Protein AF-0000000084494622 (afdb_homodimer)

Solvent-accessible surface area (backbone atoms only — not comparable to full-atom values): 22104 Å² total; per-residue (Å²): 123,54,78,66,50,51,47,54,51,52,52,50,50,52,50,49,53,47,50,50,48,45,51,48,22,50,49,40,39,49,48,22,52,51,16,48,77,67,48,33,56,66,56,21,50,49,45,50,63,49,47,59,53,53,52,50,50,46,49,49,49,51,50,51,50,52,49,48,45,58,73,60,56,46,55,69,73,57,42,50,52,51,51,47,49,49,52,38,44,51,34,38,47,51,34,30,50,33,17,35,52,34,15,53,36,37,53,71,50,39,85,58,77,70,94,59,84,61,59,55,59,52,50,40,50,52,50,37,50,52,33,41,53,39,30,54,49,16,56,77,66,68,37,60,68,48,25,53,52,33,55,57,52,47,52,52,40,48,51,40,46,55,51,49,52,46,53,46,47,53,49,31,73,78,37,61,86,44,42,68,50,45,51,36,54,51,49,39,48,47,37,52,51,50,34,37,48,33,36,43,49,40,21,48,48,44,43,46,55,54,47,52,45,48,52,50,56,67,72,92,123,53,77,67,50,51,48,52,51,51,50,50,50,50,50,50,52,46,51,49,50,45,51,49,23,50,48,40,38,50,50,21,50,49,16,47,75,66,47,34,56,68,56,20,50,50,45,53,64,48,47,59,55,52,52,49,51,46,50,48,51,50,51,51,48,51,49,50,45,58,73,61,57,46,54,70,72,56,44,51,51,50,52,46,49,50,53,39,43,52,34,38,46,50,33,31,50,34,17,34,52,33,14,54,36,36,53,72,49,38,84,58,77,70,93,58,84,62,60,55,57,50,49,39,50,53,50,38,49,51,33,40,51,38,30,54,50,17,54,77,65,67,36,60,68,47,25,54,52,33,54,57,52,48,52,53,42,50,51,41,46,54,52,47,53,46,53,46,48,53,50,32,74,76,37,62,87,44,43,67,50,44,50,37,52,50,50,37,48,48,37,51,53,50,34,36,49,34,36,44,50,42,20,50,48,44,42,47,56,54,49,51,47,46,51,51,56,67,72,93

pLDDT: mean 87.7, std 11.96, range [32.38, 98.06]

InterPro domains:
  IPR026022 PhoU domain [PF01895] (19-105)
  IPR026022 PhoU domain [PF01895] (121-205)
  IPR028366 PhoU [PIRSF003107] (2-218)
  IPR028366 PhoU [PTHR42930] (3-214)
  IPR028366 PhoU [TIGR02135] (6-214)
  IPR038078 PhoU-like domain superfamily [G3DSA:1.20.58.220] (3-219)

Sequence (440 aa):
MSVRGKFDYDLKELQGKLLEIGSFAQEALTKSIEALETQNIELALEIMDDDAQADLMYEEINDFAILLIAKQAPVAIDLRRIIVAIKIATDIERIADYAVNIAKSTIRIGAEPLVKPIIHIKQMHMLTLEMLKLSLEAFNDEDIVKAKNVAHMDDEVDDLYGQTIRDLLHINLQNPEFLPQITQLSFICRFLERAADHVTNISEHIFYLVKGRQYDLNNSMSVRGKFDYDLKELQGKLLEIGSFAQEALTKSIEALETQNIELALEIMDDDAQADLMYEEINDFAILLIAKQAPVAIDLRRIIVAIKIATDIERIADYAVNIAKSTIRIGAEPLVKPIIHIKQMHMLTLEMLKLSLEAFNDEDIVKAKNVAHMDDEVDDLYGQTIRDLLHINLQNPEFLPQITQLSFICRFLERAADHVTNISEHIFYLVKGRQYDLNNS

Secondary structure (DSSP, 8-state):
--HHHHHHHHHHHHHHHHHHHHHHHHHHHHHHHHHHHHT-HHHHHHHHHHHHHHHHHHHHHHHHHHHHHHHH---HHHHHHHHHHHHHHHHHHHHHHHHHHHHHHHHHHTTSPPSS--HHHHHHHHHHHHHHHHHHHHHHHT-HHHHHHHHHHHHHHHHHHHHHHHHHHHHHHH-GGGHHHHHHHHHHHHHHHHHHHHHHHHHHHHHHHHHHHHHHHHH-/--HHHHHHHHHHHHHHHHHHHHHHHHHHHHHHHHHHHTT-HHHHHHHHHHHHHHHHHHHHHHHHHHHHHHHH---HHHHHHHHHHHHHHHHHHHHHHHHHHHHHHHHHHTTSPPSS--HHHHHHHHHHHHHHHHHHHHHHHT-HHHHHHHHHHHHHHHHHHHHHHHHHHHHHHH-GGGHHHHHHHHHHHHHHHHHHHHHHHHHHHHHHHHHHHHHHHHH-

Foldseek 3Di:
DPLVVVLVVLLVVLLVLLVVLLVVLLVLQVLLVVCLQVLPLVSLVVLLVCLVVLVVSLVVSVVSLVCSCVPSVDDDLSNLLSVLSNLLSVLSNLSSVLSNLSSVLSVQLHPDDQLDRCVLLVVLSVLLSQLSVLLSVCSVVLPLVSLVVLVVSLVVLVVSLVVLLVVLVVSCVVPVVCVSNSVSVNSSSVSSNSSSVSSNVSSVSSVCSSVVVVVVVVVD/DPLVVVLVVLLVVLLVLLVVLLVVLLVLQVLLVVCLQVLPLVSLVVLLVCLVVLVVSLVVSVVSLVCSCVPSVDDDLSNLLSVLSNLLSVLSNLSSVLSNLSSVLSVQLHPDDQLDRCVLLVVLSVLLSQLSVLLSVCSVVLPLVSLVVLVVSLVVLVVSLVVLLVVLVVSCVVPVVCVSNSVSVNSSSVSSNSSSVSSNVSSVSSVCSSVVVVVVVVVD

Organism: NCBI:txid1637975

Radius of gyration: 21.91 Å; Cα contacts (8 Å, |Δi|>4): 529; chains: 2; bounding box: 44×67×55 Å

Nearest PDB structures (foldseek):
  1t72-assembly1_A  TM=9.783E-01  e=2.275E-12  Aquifex aeolicus
  1sum-assembly1_B  TM=9.669E-01  e=1.302E-10  Thermotoga maritima
  4q25-assembly1_B  TM=9.482E-01  e=3.002E-09  Pseudomonas aeruginosa PAO1
  2olt-assembly1_B  TM=7.183E-01  e=1.132E-02  Shewanella oneidensis MR-1
  2iiu-assembly2_C  TM=6.732E-01  e=7.521E-03  Shewanella oneidensis

Structure (mmCIF, N/CA/C/O backbone):
data_AF-0000000084494622-model_v1
#
loop_
_entity.id
_entity.type
_entity.pdbx_description
1 polymer 'Phosphate-specific transport system accessory protein PhoU'
#
loop_
_atom_site.group_PDB
_atom_site.id
_atom_site.type_symbol
_atom_site.label_atom_id
_atom_site.label_alt_id
_atom_site.label_comp_id
_atom_site.label_asym_id
_atom_site.label_entity_id
_atom_site.label_seq_id
_atom_site.pdbx_PDB_ins_code
_atom_site.Cartn_x
_atom_site.Cartn_y
_atom_site.Cartn_z
_atom_site.occupancy
_atom_site.B_iso_or_equiv
_atom_site.auth_seq_id
_atom_site.auth_comp_id
_atom_site.auth_asym_id
_atom_site.auth_atom_id
_atom_site.pdbx_PDB_model_num
ATOM 1 N N . MET A 1 1 ? 17.781 34.5 11.586 1 47.09 1 MET A N 1
ATOM 2 C CA . MET A 1 1 ? 17.391 33.906 10.297 1 47.09 1 MET A CA 1
ATOM 3 C C . MET A 1 1 ? 15.938 34.25 9.977 1 47.09 1 MET A C 1
ATOM 5 O O . MET A 1 1 ? 15.094 34.281 10.875 1 47.09 1 MET A O 1
ATOM 9 N N . SER A 1 2 ? 15.633 34.688 8.836 1 52.66 2 SER A N 1
ATOM 10 C CA . SER A 1 2 ? 14.258 35.031 8.469 1 52.66 2 SER A CA 1
ATOM 11 C C . SER A 1 2 ? 13.336 33.812 8.609 1 52.66 2 SER A C 1
ATOM 13 O O . SER A 1 2 ? 13.789 32.688 8.617 1 52.66 2 SER A O 1
ATOM 15 N N . VAL A 1 3 ? 12.117 34.125 9.109 1 57.81 3 VAL A N 1
ATOM 16 C CA . VAL A 1 3 ? 11.102 33.094 9.32 1 57.81 3 VAL A CA 1
ATOM 17 C C . VAL A 1 3 ? 11.133 32.094 8.18 1 57.81 3 VAL A C 1
ATOM 19 O O . VAL A 1 3 ? 11.062 30.891 8.398 1 57.81 3 VAL A O 1
ATOM 22 N N . ARG A 1 4 ? 11.43 32.594 7.016 1 63.28 4 ARG A N 1
ATOM 23 C CA . ARG A 1 4 ? 11.516 31.766 5.816 1 63.28 4 ARG A CA 1
ATOM 24 C C . ARG A 1 4 ? 12.805 30.938 5.809 1 63.28 4 ARG A C 1
ATOM 26 O O . ARG A 1 4 ? 12.797 29.781 5.398 1 63.28 4 ARG A O 1
ATOM 33 N N . GLY A 1 5 ? 13.805 31.578 6.395 1 61.72 5 GLY A N 1
ATOM 34 C CA . GLY A 1 5 ? 15.086 30.891 6.441 1 61.72 5 GLY A CA 1
ATOM 35 C C . GLY A 1 5 ? 15.086 29.688 7.355 1 61.72 5 GLY A C 1
ATOM 36 O O . GLY A 1 5 ? 15.602 28.625 6.996 1 61.72 5 GLY A O 1
ATOM 37 N N . LYS A 1 6 ? 14.461 29.828 8.383 1 73.81 6 LYS A N 1
ATOM 38 C CA . LYS A 1 6 ? 14.367 28.75 9.352 1 73.81 6 LYS A CA 1
ATOM 39 C C . LYS A 1 6 ? 13.5 27.609 8.82 1 73.81 6 LYS A C 1
ATOM 41 O O . LYS A 1 6 ? 13.828 26.438 9 1 73.81 6 LYS A O 1
ATOM 46 N N . PHE A 1 7 ? 12.539 27.938 8.102 1 76.81 7 PHE A N 1
ATOM 47 C CA . PHE A 1 7 ? 11.656 26.922 7.531 1 76.81 7 PHE A CA 1
ATOM 48 C C . PHE A 1 7 ? 12.383 26.094 6.488 1 76.81 7 PHE A C 1
ATOM 50 O O . PHE A 1 7 ? 12.25 24.859 6.461 1 76.81 7 PHE A O 1
ATOM 57 N N . ASP A 1 8 ? 13.188 26.766 5.762 1 77.75 8 ASP A N 1
ATOM 58 C CA . ASP A 1 8 ? 13.945 26.047 4.738 1 77.75 8 ASP A CA 1
ATOM 59 C C . ASP A 1 8 ? 14.914 25.062 5.367 1 77.75 8 ASP A C 1
ATOM 61 O O . ASP A 1 8 ? 15.109 23.953 4.852 1 77.75 8 ASP A O 1
ATOM 65 N N . TYR A 1 9 ? 15.422 25.531 6.402 1 81 9 TYR A N 1
ATOM 66 C CA . TYR A 1 9 ? 16.344 24.656 7.125 1 81 9 TYR A CA 1
ATOM 67 C C . TYR A 1 9 ? 15.602 23.453 7.703 1 81 9 TYR A C 1
ATOM 69 O O . TYR A 1 9 ? 16.078 22.328 7.602 1 81 9 TYR A O 1
ATOM 77 N N . ASP A 1 10 ? 14.5 23.672 8.227 1 85.44 10 ASP A N 1
ATOM 78 C CA . ASP A 1 10 ? 13.719 22.609 8.852 1 85.44 10 ASP A CA 1
ATOM 79 C C . ASP A 1 10 ? 13.203 21.625 7.801 1 85.44 10 ASP A C 1
ATOM 81 O O . ASP A 1 10 ? 13.125 20.422 8.062 1 85.44 10 ASP A O 1
ATOM 85 N N . LEU A 1 11 ? 12.938 22.141 6.688 1 84.06 11 LEU A N 1
ATOM 86 C CA . LEU A 1 11 ? 12.508 21.281 5.598 1 84.06 11 LEU A CA 1
ATOM 87 C C . LEU A 1 11 ? 13.656 20.391 5.129 1 84.06 11 LEU A C 1
ATOM 89 O O . LEU A 1 11 ? 13.438 19.219 4.797 1 84.06 11 LEU A O 1
ATOM 93 N N . LYS A 1 12 ? 14.82 20.969 5.105 1 87.81 12 LYS A N 1
ATOM 94 C CA . LYS A 1 12 ? 16 20.188 4.746 1 87.81 12 LYS A CA 1
ATOM 95 C C . LYS A 1 12 ? 16.281 19.109 5.781 1 87.81 12 LYS A C 1
ATOM 97 O O . LYS A 1 12 ? 16.703 18 5.43 1 87.81 12 LYS A O 1
ATOM 102 N N . GLU A 1 13 ? 16.047 19.469 6.973 1 91.5 13 GLU A N 1
ATOM 103 C CA . GLU A 1 13 ? 16.203 18.469 8.031 1 91.5 13 GLU A CA 1
ATOM 104 C C . GLU A 1 13 ? 15.195 17.328 7.871 1 91.5 13 GLU A C 1
ATOM 106 O O . GLU A 1 13 ? 15.539 16.172 8.07 1 91.5 13 GLU A O 1
ATOM 111 N N . LEU A 1 14 ? 14 17.703 7.543 1 91 14 LEU A N 1
ATOM 112 C CA . LEU A 1 14 ? 12.969 16.703 7.297 1 91 14 LEU A CA 1
ATOM 113 C C . LEU A 1 14 ? 13.359 15.789 6.137 1 91 14 LEU A C 1
ATOM 115 O O . LEU A 1 14 ? 13.203 14.57 6.215 1 91 14 LEU A O 1
ATOM 119 N N . GLN A 1 15 ? 13.883 16.359 5.137 1 89.56 15 GLN A N 1
ATOM 120 C CA . GLN A 1 15 ? 14.352 15.602 3.984 1 89.56 15 GLN A CA 1
ATOM 121 C C . GLN A 1 15 ? 15.508 14.672 4.367 1 89.56 15 GLN A C 1
ATOM 123 O O . GLN A 1 15 ? 15.586 13.547 3.883 1 89.56 15 GLN A O 1
ATOM 128 N N . GLY A 1 16 ? 16.375 15.195 5.152 1 92.5 16 GLY A N 1
ATOM 129 C CA . GLY A 1 16 ? 17.469 14.375 5.645 1 92.5 16 GLY A CA 1
ATOM 130 C C . GLY A 1 16 ? 17 13.156 6.418 1 92.5 16 GLY A C 1
ATOM 131 O O . GLY A 1 16 ? 17.516 12.055 6.23 1 92.5 16 GLY A O 1
ATOM 132 N N . LYS A 1 17 ? 16.016 13.352 7.242 1 94.12 17 LYS A N 1
ATOM 133 C CA . LYS A 1 17 ? 15.445 12.25 8.016 1 94.12 17 LYS A CA 1
ATOM 134 C C . LYS A 1 17 ? 14.789 11.219 7.102 1 94.12 17 LYS A C 1
ATOM 136 O O . LYS A 1 17 ? 14.844 10.016 7.379 1 94.12 17 LYS A O 1
ATOM 141 N N . LEU A 1 18 ? 14.172 11.672 6.082 1 93.62 18 LEU A N 1
ATOM 142 C CA . LEU A 1 18 ? 13.555 10.773 5.109 1 93.62 18 LEU A CA 1
ATOM 143 C C . LEU A 1 18 ? 14.609 9.93 4.398 1 93.62 18 LEU A C 1
ATOM 145 O O . LEU A 1 18 ? 14.406 8.734 4.184 1 93.62 18 LEU A O 1
ATOM 149 N N . LEU A 1 19 ? 15.68 10.594 4.059 1 93.31 19 LEU A N 1
ATOM 150 C CA . LEU A 1 19 ? 16.766 9.867 3.396 1 93.31 19 LEU A CA 1
ATOM 151 C C . LEU A 1 19 ? 17.359 8.82 4.324 1 93.31 19 LEU A C 1
ATOM 153 O O . LEU A 1 19 ? 17.734 7.73 3.883 1 93.31 19 LEU A O 1
ATOM 157 N N . GLU A 1 20 ? 17.391 9.172 5.543 1 94.81 20 GLU A N 1
ATOM 158 C CA . GLU A 1 20 ? 17.953 8.242 6.527 1 94.81 20 GLU A CA 1
ATOM 159 C C . GLU A 1 20 ? 17.078 7.004 6.664 1 94.81 20 GLU A C 1
ATOM 161 O O . GLU A 1 20 ? 17.578 5.879 6.645 1 94.81 20 GLU A O 1
ATOM 166 N N . ILE A 1 21 ? 15.805 7.191 6.844 1 95.06 21 ILE A N 1
ATOM 167 C CA . ILE A 1 21 ? 14.922 6.039 6.992 1 95.06 21 ILE A CA 1
ATOM 168 C C . ILE A 1 21 ? 14.852 5.266 5.68 1 95.06 21 ILE A C 1
ATOM 170 O O . ILE A 1 21 ? 14.727 4.039 5.68 1 95.06 21 ILE A O 1
ATOM 174 N N . GLY A 1 22 ? 14.914 6.016 4.574 1 94.88 22 GLY A N 1
ATOM 175 C CA . GLY A 1 22 ? 15 5.355 3.277 1 94.88 22 GLY A CA 1
ATOM 176 C C . GLY A 1 22 ? 16.188 4.426 3.152 1 94.88 22 GLY A C 1
ATOM 177 O O . GLY A 1 22 ? 16.047 3.293 2.688 1 94.88 22 GLY A O 1
ATOM 178 N N . SER A 1 23 ? 17.312 4.922 3.566 1 95.25 23 SER A N 1
ATOM 179 C CA . SER A 1 23 ? 18.531 4.117 3.551 1 95.25 23 SER A CA 1
ATOM 180 C C . SER A 1 23 ? 18.406 2.906 4.465 1 95.25 23 SER A C 1
ATOM 182 O O . SER A 1 23 ? 18.891 1.82 4.137 1 95.25 23 SER A O 1
ATOM 184 N N . PHE A 1 24 ? 17.828 3.146 5.562 1 95.69 24 PHE A N 1
ATOM 185 C CA . PHE A 1 24 ? 17.609 2.053 6.504 1 95.69 24 PHE A CA 1
ATOM 186 C C . PHE A 1 24 ? 16.734 0.967 5.879 1 95.69 24 PHE A C 1
ATOM 188 O O . PHE A 1 24 ? 17.047 -0.221 5.988 1 95.69 24 PHE A O 1
ATOM 195 N N . ALA A 1 25 ? 15.656 1.371 5.277 1 96 25 ALA A N 1
ATOM 196 C CA . ALA A 1 25 ? 14.742 0.418 4.648 1 96 25 ALA A CA 1
ATOM 197 C C . ALA A 1 25 ? 15.445 -0.35 3.527 1 96 25 ALA A C 1
ATOM 199 O O . ALA A 1 25 ? 15.234 -1.556 3.373 1 96 25 ALA A O 1
ATOM 200 N N . GLN A 1 26 ? 16.25 0.337 2.77 1 96.44 26 GLN A N 1
ATOM 201 C CA . GLN A 1 26 ? 17 -0.306 1.705 1 96.44 26 GLN A CA 1
ATOM 202 C C . GLN A 1 26 ? 17.953 -1.368 2.268 1 96.44 26 GLN A C 1
ATOM 204 O O . GLN A 1 26 ? 18.031 -2.473 1.729 1 96.44 26 GLN A O 1
ATOM 209 N N . GLU A 1 27 ? 18.594 -0.984 3.254 1 96.44 27 GLU A N 1
ATOM 210 C CA . GLU A 1 27 ? 19.531 -1.906 3.891 1 96.44 27 GLU A CA 1
ATOM 211 C C . GLU A 1 27 ? 18.812 -3.115 4.473 1 96.44 27 GLU A C 1
ATOM 213 O O . GLU A 1 27 ? 19.266 -4.25 4.336 1 96.44 27 GLU A O 1
ATOM 218 N N . ALA A 1 28 ? 17.734 -2.838 5.168 1 96.44 28 ALA A N 1
ATOM 219 C CA . ALA A 1 28 ? 16.953 -3.92 5.762 1 96.44 28 ALA A CA 1
ATOM 220 C C . ALA A 1 28 ? 16.469 -4.895 4.691 1 96.44 28 ALA A C 1
ATOM 222 O O . ALA A 1 28 ? 16.547 -6.113 4.867 1 96.44 28 ALA A O 1
ATOM 223 N N . LEU A 1 29 ? 15.977 -4.355 3.572 1 97.06 29 LEU A N 1
ATOM 224 C CA . LEU A 1 29 ? 15.5 -5.191 2.479 1 97.06 29 LEU A CA 1
ATOM 225 C C . LEU A 1 29 ? 16.641 -6.016 1.885 1 97.06 29 LEU A C 1
ATOM 227 O O . LEU A 1 29 ? 16.484 -7.207 1.622 1 97.06 29 LEU A O 1
ATOM 231 N N . THR A 1 30 ? 17.75 -5.398 1.7 1 97.94 30 THR A N 1
ATOM 232 C CA . THR A 1 30 ? 18.922 -6.078 1.144 1 97.94 30 THR A CA 1
ATOM 233 C C . THR A 1 30 ? 19.391 -7.195 2.07 1 97.94 30 THR A C 1
ATOM 235 O 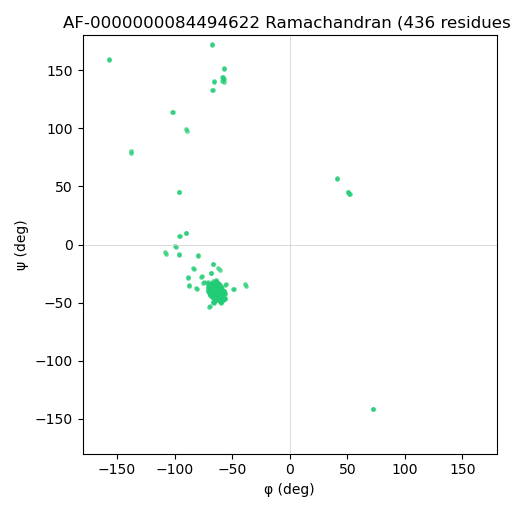O . THR A 1 30 ? 19.609 -8.32 1.627 1 97.94 30 THR A O 1
ATOM 238 N N . LYS A 1 31 ? 19.484 -6.887 3.305 1 97.75 31 LYS A N 1
ATOM 239 C CA . LYS A 1 31 ? 19.906 -7.879 4.289 1 97.75 31 LYS A CA 1
ATOM 240 C C . LYS A 1 31 ? 18.922 -9.047 4.344 1 97.75 31 LYS A C 1
ATOM 242 O O . LYS A 1 31 ? 19.328 -10.195 4.543 1 97.75 31 LYS A O 1
ATOM 247 N N . SER A 1 32 ? 17.625 -8.688 4.23 1 98.06 32 SER A N 1
ATOM 248 C CA . SER A 1 32 ? 16.625 -9.734 4.309 1 98.06 32 SER A CA 1
ATOM 249 C C . SER A 1 32 ? 16.75 -10.719 3.146 1 98.06 32 SER A C 1
ATOM 251 O O . SER A 1 32 ? 16.641 -11.93 3.334 1 98.06 32 SER A O 1
ATOM 253 N N . ILE A 1 33 ? 17.031 -10.227 1.979 1 97.81 33 ILE A N 1
ATOM 254 C CA . ILE A 1 33 ? 17.203 -11.086 0.813 1 97.81 33 ILE A CA 1
ATOM 255 C C . ILE A 1 33 ? 18.516 -11.867 0.936 1 97.81 33 ILE A C 1
ATOM 257 O O . ILE A 1 33 ? 18.578 -13.047 0.572 1 97.81 33 ILE A O 1
ATOM 261 N N . GLU A 1 34 ? 19.562 -11.219 1.414 1 97.62 34 GLU A N 1
ATOM 262 C CA . GLU A 1 34 ? 20.828 -11.906 1.669 1 97.62 34 GLU A CA 1
ATOM 263 C C . GLU A 1 34 ? 20.641 -13.047 2.664 1 97.62 34 GLU A C 1
ATOM 265 O O . GLU A 1 34 ? 21.188 -14.133 2.477 1 97.62 34 GLU A O 1
ATOM 270 N N . ALA A 1 35 ? 19.875 -12.758 3.693 1 97.69 35 ALA A N 1
ATOM 271 C CA . ALA A 1 35 ? 19.594 -13.781 4.695 1 97.69 35 ALA A CA 1
ATOM 272 C C . ALA A 1 35 ? 18.891 -14.984 4.07 1 97.69 35 ALA A C 1
ATOM 274 O O . ALA A 1 35 ? 19.188 -16.125 4.414 1 97.69 35 ALA A O 1
ATOM 275 N N . LEU A 1 36 ? 17.984 -14.711 3.197 1 97.38 36 LEU A N 1
ATOM 276 C CA . LEU A 1 36 ? 17.266 -15.781 2.506 1 97.38 36 LEU A CA 1
ATOM 277 C C . LEU A 1 36 ? 18.203 -16.578 1.609 1 97.38 36 LEU A C 1
ATOM 279 O O . LEU A 1 36 ? 18.219 -17.812 1.653 1 97.38 36 LEU A O 1
ATOM 283 N N . GLU A 1 37 ? 18.953 -15.844 0.817 1 95.94 37 GLU A N 1
ATOM 284 C CA . GLU A 1 37 ? 19.844 -16.469 -0.156 1 95.94 37 GLU A CA 1
ATOM 285 C C . GLU A 1 37 ? 20.859 -17.375 0.529 1 95.94 37 GLU A C 1
ATOM 287 O O . GLU A 1 37 ? 21.156 -18.469 0.033 1 95.94 37 GLU A O 1
ATOM 292 N N . THR A 1 38 ? 21.375 -16.938 1.64 1 96.06 38 THR A N 1
ATOM 293 C CA . THR A 1 38 ? 22.422 -17.688 2.336 1 96.06 38 THR A CA 1
ATOM 294 C C . THR A 1 38 ? 21.828 -18.516 3.477 1 96.06 38 THR A C 1
ATOM 296 O O . THR A 1 38 ? 22.562 -19.172 4.215 1 96.06 38 THR A O 1
ATOM 299 N N . GLN A 1 39 ? 20.547 -18.391 3.662 1 95.88 39 GLN A N 1
ATOM 300 C CA . GLN A 1 39 ? 19.859 -19.062 4.754 1 95.88 39 GLN A CA 1
ATOM 301 C C . GLN A 1 39 ? 20.531 -18.781 6.094 1 95.88 39 GLN A C 1
ATOM 303 O O . GLN A 1 39 ? 20.766 -19.688 6.887 1 95.88 39 GLN A O 1
ATOM 308 N N . ASN A 1 40 ? 20.875 -17.547 6.27 1 96.5 40 ASN A N 1
ATOM 309 C CA . ASN A 1 40 ? 21.547 -17.047 7.465 1 96.5 40 ASN A CA 1
ATOM 310 C C . ASN A 1 40 ? 20.547 -16.594 8.523 1 96.5 40 ASN A C 1
ATOM 312 O O . ASN A 1 40 ? 20.141 -15.422 8.547 1 96.5 40 ASN A O 1
ATOM 316 N N . ILE A 1 41 ? 20.281 -17.438 9.516 1 96.06 41 ILE A N 1
ATOM 317 C CA . ILE A 1 41 ? 19.266 -17.203 10.539 1 96.06 41 ILE A CA 1
ATOM 318 C C . ILE A 1 41 ? 19.703 -16.062 11.453 1 96.06 41 ILE A C 1
ATOM 320 O O . ILE A 1 41 ? 18.875 -15.25 11.883 1 96.06 41 ILE A O 1
ATOM 324 N N . GLU A 1 42 ? 20.953 -15.977 11.719 1 96.56 42 GLU A N 1
ATOM 325 C CA . GLU A 1 42 ? 21.469 -14.906 12.57 1 96.56 42 GLU A CA 1
ATOM 326 C C . GLU A 1 42 ? 21.219 -13.531 11.945 1 96.56 42 GLU A C 1
ATOM 328 O O . GLU A 1 42 ? 20.828 -12.594 12.641 1 96.56 42 GLU A O 1
ATOM 333 N N . LEU A 1 43 ? 21.5 -13.5 10.664 1 96.75 43 LEU A N 1
ATOM 334 C CA . LEU A 1 43 ? 21.25 -12.25 9.953 1 96.75 43 LEU A CA 1
ATOM 335 C C . LEU A 1 43 ? 19.766 -11.898 9.977 1 96.75 43 LEU A C 1
ATOM 337 O O . LEU A 1 43 ? 19.406 -10.727 10.125 1 96.75 43 LEU A O 1
ATOM 341 N N . ALA A 1 44 ? 18.922 -12.852 9.82 1 96.88 44 ALA A N 1
ATOM 342 C CA . ALA A 1 44 ? 17.469 -12.648 9.883 1 96.88 44 ALA A CA 1
ATOM 343 C C . ALA A 1 44 ? 17.047 -12.117 11.25 1 96.88 44 ALA A C 1
ATOM 345 O O . ALA A 1 44 ? 16.234 -11.203 11.336 1 96.88 44 ALA A O 1
ATOM 346 N N . LEU A 1 45 ? 17.625 -12.617 12.273 1 95.88 45 LEU A N 1
ATOM 347 C CA . LEU A 1 45 ? 17.328 -12.188 13.633 1 95.88 45 LEU A CA 1
ATOM 348 C C . LEU A 1 45 ? 17.781 -10.75 13.867 1 95.88 45 LEU A C 1
ATOM 350 O O . LEU A 1 45 ? 17.094 -9.992 14.562 1 95.88 45 LEU A O 1
ATOM 354 N N . GLU A 1 46 ? 18.875 -10.453 13.305 1 96.06 46 GLU A N 1
ATOM 355 C CA . GLU A 1 46 ? 19.391 -9.094 13.414 1 96.06 46 GLU A CA 1
ATOM 356 C C . GLU A 1 46 ? 18.406 -8.094 12.797 1 96.06 46 GLU A C 1
ATOM 358 O O . GLU A 1 46 ? 18.172 -7.02 13.352 1 96.06 46 GLU A O 1
ATOM 363 N N . ILE A 1 47 ? 17.859 -8.453 11.68 1 95.81 47 ILE A N 1
ATOM 364 C CA . ILE A 1 47 ? 16.906 -7.59 10.992 1 95.81 47 ILE A CA 1
ATOM 365 C C . ILE A 1 47 ? 15.672 -7.387 11.867 1 95.81 47 ILE A C 1
ATOM 367 O O . ILE A 1 47 ? 15.148 -6.273 11.961 1 95.81 47 ILE A O 1
ATOM 371 N N . MET A 1 48 ? 15.219 -8.391 12.492 1 94.38 48 MET A N 1
ATOM 372 C CA . MET A 1 48 ? 14.055 -8.328 13.367 1 94.38 48 MET A CA 1
ATOM 373 C C . MET A 1 48 ? 14.32 -7.43 14.57 1 94.38 48 MET A C 1
ATOM 375 O O . MET A 1 48 ? 13.438 -6.676 14.992 1 94.38 48 MET A O 1
ATOM 379 N N . ASP A 1 49 ? 15.5 -7.469 15.047 1 91.75 49 ASP A N 1
ATOM 380 C CA . ASP A 1 49 ? 15.883 -6.652 16.203 1 91.75 49 ASP A CA 1
ATOM 381 C C . ASP A 1 49 ? 15.969 -5.176 15.812 1 91.75 49 ASP A C 1
ATOM 383 O O . ASP A 1 49 ? 15.68 -4.301 16.641 1 91.75 49 ASP A O 1
ATOM 387 N N . ASP A 1 50 ? 16.359 -4.969 14.586 1 90.25 50 ASP A N 1
ATOM 388 C CA . ASP A 1 50 ? 16.547 -3.604 14.102 1 90.25 50 ASP A CA 1
ATOM 389 C C . ASP A 1 50 ? 15.211 -2.965 13.727 1 90.25 50 ASP A C 1
ATOM 391 O O . ASP A 1 50 ? 15.148 -1.772 13.422 1 90.25 50 ASP A O 1
ATOM 395 N N . ASP A 1 51 ? 14.188 -3.75 13.719 1 88 51 ASP A N 1
ATOM 396 C CA . ASP A 1 51 ? 12.859 -3.271 13.344 1 88 51 ASP A CA 1
ATOM 397 C C . ASP A 1 51 ? 12.438 -2.09 14.211 1 88 51 ASP A C 1
ATOM 399 O O . ASP A 1 51 ? 11.797 -1.154 13.734 1 88 51 ASP A O 1
ATOM 403 N N . ALA A 1 52 ? 12.82 -2.076 15.445 1 87.31 52 ALA A N 1
ATOM 404 C CA . ALA A 1 52 ? 12.469 -1.017 16.391 1 87.31 52 ALA A CA 1
ATOM 405 C C . ALA A 1 52 ? 13.078 0.318 15.969 1 87.31 52 ALA A C 1
ATOM 407 O O . ALA A 1 52 ? 12.492 1.377 16.203 1 87.31 52 ALA A O 1
ATOM 408 N N . GLN A 1 53 ? 14.219 0.223 15.32 1 90.12 53 GLN A N 1
ATOM 409 C CA . GLN A 1 53 ? 14.891 1.438 14.875 1 90.12 53 GLN A CA 1
ATOM 410 C C . GLN A 1 53 ? 14.086 2.152 13.797 1 90.12 53 GLN A C 1
ATOM 412 O O . GLN A 1 53 ? 13.938 3.377 13.828 1 90.12 53 GLN A O 1
ATOM 417 N N . ALA A 1 54 ? 13.578 1.393 12.844 1 89.12 54 ALA A N 1
ATOM 418 C CA . ALA A 1 54 ? 12.742 1.984 11.797 1 89.12 54 ALA A CA 1
ATOM 419 C C . ALA A 1 54 ? 11.508 2.65 12.398 1 89.12 54 ALA A C 1
ATOM 421 O O . ALA A 1 54 ? 11.109 3.734 11.961 1 89.12 54 ALA A O 1
ATOM 422 N N . ASP A 1 55 ? 10.945 2.037 13.383 1 87.5 55 ASP A N 1
ATOM 423 C CA . ASP A 1 55 ? 9.773 2.568 14.062 1 87.5 55 ASP A CA 1
ATOM 424 C C . ASP A 1 55 ? 10.094 3.891 14.758 1 87.5 55 ASP A C 1
ATOM 426 O O . ASP A 1 55 ? 9.289 4.824 14.727 1 87.5 55 ASP A O 1
ATOM 430 N N . LEU A 1 56 ? 11.172 3.932 15.336 1 90.62 56 LEU A N 1
ATOM 431 C CA . LEU A 1 56 ? 11.602 5.141 16.031 1 90.62 56 LEU A CA 1
ATOM 432 C C . LEU A 1 56 ? 11.859 6.273 15.039 1 90.62 56 LEU A C 1
ATOM 434 O O . LEU A 1 56 ? 11.461 7.414 15.281 1 90.62 56 LEU A O 1
ATOM 438 N N . MET A 1 57 ? 12.562 5.906 13.992 1 92.88 57 MET A N 1
ATOM 439 C CA . MET A 1 57 ? 12.828 6.906 12.961 1 92.88 57 MET A CA 1
ATOM 440 C C . MET A 1 57 ? 11.531 7.445 12.375 1 92.88 57 MET A C 1
ATOM 442 O O . MET A 1 57 ? 11.406 8.648 12.148 1 92.88 57 MET A O 1
ATOM 446 N N . TYR A 1 58 ? 10.625 6.535 12.156 1 93.25 58 TYR A N 1
ATOM 447 C CA . TYR A 1 58 ? 9.312 6.902 11.633 1 93.25 58 TYR A CA 1
ATOM 448 C C . TYR A 1 58 ? 8.586 7.836 12.586 1 93.25 58 TYR A C 1
ATOM 450 O O . TYR A 1 58 ? 8.047 8.867 12.164 1 93.25 58 TYR A O 1
ATOM 458 N N . GLU A 1 59 ? 8.602 7.562 13.836 1 89.25 59 GLU A N 1
ATOM 459 C CA . GLU A 1 59 ? 7.965 8.391 14.852 1 89.25 59 GLU A CA 1
ATOM 460 C C . GLU A 1 59 ? 8.625 9.766 14.945 1 89.25 59 GLU A C 1
ATOM 462 O O . GLU A 1 59 ? 7.941 10.781 15.094 1 89.25 59 GLU A O 1
ATOM 467 N N . GLU A 1 60 ? 9.875 9.75 14.867 1 92.12 60 GLU A N 1
ATOM 468 C CA . GLU A 1 60 ? 10.625 11 14.938 1 92.12 60 GLU A CA 1
ATOM 469 C C . GLU A 1 60 ? 10.281 11.914 13.766 1 92.12 60 GLU A C 1
ATOM 471 O O . GLU A 1 60 ? 10.156 13.133 13.938 1 92.12 60 GLU A O 1
ATOM 476 N N . ILE A 1 61 ? 10.156 11.297 12.633 1 93.81 61 ILE A N 1
ATOM 477 C CA . ILE A 1 61 ? 9.812 12.062 11.438 1 93.81 61 ILE A CA 1
ATOM 478 C C . ILE A 1 61 ? 8.422 12.672 11.609 1 93.81 61 ILE A C 1
ATOM 480 O O . ILE A 1 61 ? 8.227 13.859 11.344 1 93.81 61 ILE A O 1
ATOM 484 N N . ASN A 1 62 ? 7.512 11.906 12.062 1 89.88 62 ASN A N 1
ATOM 485 C CA . ASN A 1 62 ? 6.152 12.391 12.266 1 89.88 62 ASN A CA 1
ATOM 486 C C . ASN A 1 62 ? 6.098 13.492 13.32 1 89.88 62 ASN A C 1
ATOM 488 O O . ASN A 1 62 ? 5.445 14.516 13.125 1 89.88 62 ASN A O 1
ATOM 492 N N . ASP A 1 63 ? 6.789 13.266 14.367 1 88.75 63 ASP A N 1
ATOM 493 C CA . ASP A 1 63 ? 6.828 14.258 15.438 1 88.75 63 ASP A CA 1
ATOM 494 C C . ASP A 1 63 ? 7.477 15.555 14.961 1 88.75 63 ASP A C 1
ATOM 496 O O . ASP A 1 63 ? 6.992 16.641 15.266 1 88.75 63 ASP A O 1
ATOM 500 N N . PHE A 1 64 ? 8.555 15.367 14.289 1 91.5 64 PHE A N 1
ATOM 501 C CA . PHE A 1 64 ? 9.258 16.531 13.758 1 91.5 64 PHE A CA 1
ATOM 502 C C . PHE A 1 64 ? 8.359 17.312 12.805 1 91.5 64 PHE A C 1
ATOM 504 O O . PHE A 1 64 ? 8.312 18.547 12.867 1 91.5 64 PHE A O 1
ATOM 511 N N . ALA A 1 65 ? 7.688 16.656 11.93 1 90.44 65 ALA A N 1
ATOM 512 C CA . ALA A 1 65 ? 6.789 17.281 10.969 1 90.44 65 ALA A CA 1
ATOM 513 C C . ALA A 1 65 ? 5.652 18.016 11.68 1 90.44 65 ALA A C 1
ATOM 515 O O . ALA A 1 65 ? 5.297 19.125 11.312 1 90.44 65 ALA A O 1
ATOM 516 N N . ILE A 1 66 ? 5.109 17.391 12.68 1 85.38 66 ILE A N 1
ATOM 517 C CA . ILE A 1 66 ? 4.016 17.969 13.453 1 85.38 66 ILE A CA 1
ATOM 518 C C . ILE A 1 66 ? 4.488 19.25 14.133 1 85.38 66 ILE A C 1
ATOM 520 O O . ILE A 1 66 ? 3.793 20.266 14.109 1 85.38 66 ILE A O 1
ATOM 524 N N . LEU A 1 67 ? 5.641 19.172 14.703 1 85.56 67 LEU A N 1
ATOM 525 C CA . LEU A 1 67 ? 6.219 20.328 15.375 1 85.56 67 LEU A CA 1
ATOM 526 C C . LEU A 1 67 ? 6.488 21.453 14.375 1 85.56 67 LEU A C 1
ATOM 528 O O . LEU A 1 67 ? 6.277 22.625 14.688 1 85.56 67 LEU A O 1
ATOM 532 N N . LEU A 1 68 ? 6.973 21.047 13.242 1 87 68 LEU A N 1
ATOM 533 C CA . LEU A 1 68 ? 7.242 22.016 12.188 1 87 68 LEU A CA 1
ATOM 534 C C . LEU A 1 68 ? 5.965 22.734 11.773 1 87 68 LEU A C 1
ATOM 536 O O . LEU A 1 68 ? 5.977 23.953 11.57 1 87 68 LEU A O 1
ATOM 540 N N . ILE A 1 69 ? 4.898 22.031 11.672 1 85.69 69 ILE A N 1
ATOM 541 C CA . ILE A 1 69 ? 3.617 22.609 11.281 1 85.69 69 ILE A CA 1
ATOM 542 C C . ILE A 1 69 ? 3.094 23.516 12.391 1 85.69 69 ILE A C 1
ATOM 544 O O . ILE A 1 69 ? 2.627 24.625 12.133 1 85.69 69 ILE A O 1
ATOM 548 N N . ALA A 1 70 ? 3.186 23.094 13.578 1 79.94 70 ALA A N 1
ATOM 549 C CA . ALA A 1 70 ? 2.641 23.812 14.734 1 79.94 70 ALA A CA 1
ATOM 550 C C . ALA A 1 70 ? 3.418 25.094 15 1 79.94 70 ALA A C 1
ATOM 552 O O . ALA A 1 70 ? 2.832 26.125 15.344 1 79.94 70 ALA A O 1
ATOM 553 N N . LYS A 1 71 ? 4.648 25.031 14.828 1 78.5 71 LYS A N 1
ATOM 554 C CA . LYS A 1 71 ? 5.496 26.141 15.25 1 78.5 71 LYS A CA 1
ATOM 555 C C . LYS A 1 71 ? 5.617 27.203 14.148 1 78.5 71 LYS A C 1
ATOM 557 O O . LYS A 1 71 ? 5.75 28.391 14.43 1 78.5 71 LYS A O 1
ATOM 562 N N . GLN A 1 72 ? 5.637 26.766 12.953 1 76.25 72 GLN A N 1
ATOM 563 C CA . GLN A 1 72 ? 6.012 27.688 11.898 1 76.25 72 GLN A CA 1
ATOM 564 C C . GLN A 1 72 ? 4.801 28.094 11.055 1 76.25 72 GLN A C 1
ATOM 566 O O . GLN A 1 72 ? 4.867 29.031 10.266 1 76.25 72 GLN A O 1
ATOM 571 N N . ALA A 1 73 ? 3.711 27.422 11.328 1 71.5 73 ALA A N 1
ATOM 572 C CA . ALA A 1 73 ? 2.48 27.703 10.594 1 71.5 73 ALA A CA 1
ATOM 573 C C . ALA A 1 73 ? 2.764 27.922 9.109 1 71.5 73 ALA A C 1
ATOM 575 O O . ALA A 1 73 ? 2.439 28.969 8.555 1 71.5 73 ALA A O 1
ATOM 576 N N . PRO A 1 74 ? 3.34 27 8.539 1 72.69 74 PRO A N 1
ATOM 577 C CA . PRO A 1 74 ? 3.771 27.172 7.148 1 72.69 74 PRO A CA 1
ATOM 578 C C . PRO A 1 74 ? 2.623 27.531 6.211 1 72.69 74 PRO A C 1
ATOM 580 O O . PRO A 1 74 ? 1.463 27.234 6.504 1 72.69 74 PRO A O 1
ATOM 583 N N . VAL A 1 75 ? 3.016 28.203 5.219 1 75.56 75 VAL A N 1
ATOM 584 C CA . VAL A 1 75 ? 2.045 28.516 4.176 1 75.56 75 VAL A CA 1
ATOM 585 C C . VAL A 1 75 ? 1.639 27.234 3.455 1 75.56 75 VAL A C 1
ATOM 587 O O . VAL A 1 75 ? 2.246 26.172 3.66 1 75.56 75 VAL A O 1
ATOM 590 N N . ALA A 1 76 ? 0.659 27.328 2.607 1 71.81 76 ALA A N 1
ATOM 591 C CA . ALA A 1 76 ? -0.017 26.188 2.002 1 71.81 76 ALA A CA 1
ATOM 592 C C . ALA A 1 76 ? 0.971 25.297 1.249 1 71.81 76 ALA A C 1
ATOM 594 O O . ALA A 1 76 ? 0.979 24.078 1.427 1 71.81 76 ALA A O 1
ATOM 595 N N . ILE A 1 77 ? 1.83 25.844 0.455 1 75.56 77 ILE A N 1
ATOM 596 C CA . ILE A 1 77 ? 2.744 25.062 -0.376 1 75.56 77 ILE A CA 1
ATOM 597 C C . ILE A 1 77 ? 3.732 24.312 0.51 1 75.56 77 ILE A C 1
ATOM 599 O O . ILE A 1 77 ? 4.062 23.156 0.235 1 75.56 77 ILE A O 1
ATOM 603 N N . ASP A 1 78 ? 4.168 24.953 1.566 1 82.19 78 ASP A N 1
ATOM 604 C CA . ASP A 1 78 ? 5.094 24.328 2.504 1 82.19 78 ASP A CA 1
ATOM 605 C C . ASP A 1 78 ? 4.398 23.219 3.297 1 82.19 78 ASP A C 1
ATOM 607 O O . ASP A 1 78 ? 4.996 22.172 3.57 1 82.19 78 ASP A O 1
ATOM 611 N N . LEU A 1 79 ? 3.197 23.5 3.566 1 86.38 79 LEU A N 1
ATOM 612 C CA . LEU A 1 79 ? 2.41 22.5 4.281 1 86.38 79 LEU A CA 1
ATOM 613 C C . LEU A 1 79 ? 2.213 21.25 3.424 1 86.38 79 LEU A C 1
ATOM 615 O O . LEU A 1 79 ? 2.311 20.125 3.922 1 86.38 79 LEU A O 1
ATOM 619 N N . ARG A 1 80 ? 2 21.453 2.164 1 85.75 80 ARG A N 1
ATOM 620 C CA . ARG A 1 80 ? 1.846 20.328 1.248 1 85.75 80 ARG A CA 1
ATOM 621 C C . ARG A 1 80 ? 3.111 19.484 1.21 1 85.75 80 ARG A C 1
ATOM 623 O O . ARG A 1 80 ? 3.037 18.25 1.194 1 85.75 80 ARG A O 1
ATOM 630 N N . ARG A 1 81 ? 4.203 20.125 1.181 1 88.31 81 ARG A N 1
ATOM 631 C CA . ARG A 1 81 ? 5.48 19.422 1.156 1 88.31 81 ARG A CA 1
ATOM 632 C C . ARG A 1 81 ? 5.668 18.578 2.416 1 88.31 81 ARG A C 1
ATOM 634 O O . ARG A 1 81 ? 6.145 17.453 2.35 1 88.31 81 ARG A O 1
ATOM 641 N N . ILE A 1 82 ? 5.316 19.156 3.51 1 91.19 82 ILE A N 1
ATOM 642 C CA . ILE A 1 82 ? 5.453 18.453 4.781 1 91.19 82 ILE A CA 1
ATOM 643 C C . ILE A 1 82 ? 4.523 17.25 4.805 1 91.19 82 ILE A C 1
ATOM 645 O O . ILE A 1 82 ? 4.922 16.156 5.234 1 91.19 82 ILE A O 1
ATOM 649 N N . ILE A 1 83 ? 3.357 17.422 4.324 1 90.5 83 ILE A N 1
ATOM 650 C CA . ILE A 1 83 ? 2.373 16.344 4.309 1 90.5 83 ILE A CA 1
ATOM 651 C C . ILE A 1 83 ? 2.855 15.211 3.395 1 90.5 83 ILE A C 1
ATOM 653 O O . ILE A 1 83 ? 2.744 14.039 3.742 1 90.5 83 ILE A O 1
ATOM 657 N N . VAL A 1 84 ? 3.371 15.547 2.264 1 92.06 84 VAL A N 1
ATOM 658 C CA . VAL A 1 84 ? 3.902 14.555 1.34 1 92.06 84 VAL A CA 1
ATOM 659 C C . VAL A 1 84 ? 5.066 13.812 1.995 1 92.06 84 VAL A C 1
ATOM 661 O O . VAL A 1 84 ? 5.184 12.586 1.863 1 92.06 84 VAL A O 1
ATOM 664 N N . ALA A 1 85 ? 5.879 14.523 2.717 1 92.94 85 ALA A N 1
ATOM 665 C CA . ALA A 1 85 ? 6.988 13.898 3.43 1 92.94 85 ALA A CA 1
ATOM 666 C C . ALA A 1 85 ? 6.488 12.883 4.449 1 92.94 85 ALA A C 1
ATOM 668 O O . ALA A 1 85 ? 7.062 11.797 4.594 1 92.94 85 ALA A O 1
ATOM 669 N N . ILE A 1 86 ? 5.445 13.227 5.102 1 92.88 86 ILE A N 1
ATOM 670 C CA . ILE A 1 86 ? 4.848 12.344 6.094 1 92.88 86 ILE A CA 1
ATOM 671 C C . ILE A 1 86 ? 4.324 11.078 5.41 1 92.88 86 ILE A C 1
ATOM 673 O O . ILE A 1 86 ? 4.539 9.969 5.902 1 92.88 86 ILE A O 1
ATOM 677 N N . LYS A 1 87 ? 3.697 11.234 4.316 1 93.81 87 LYS A N 1
ATOM 678 C CA . LYS A 1 87 ? 3.184 10.094 3.561 1 93.81 87 LYS A CA 1
ATOM 679 C C . LYS A 1 87 ? 4.32 9.195 3.086 1 93.81 87 LYS A C 1
ATOM 681 O O . LYS A 1 87 ? 4.227 7.969 3.186 1 93.81 87 LYS A O 1
ATOM 686 N N . ILE A 1 88 ? 5.34 9.836 2.6 1 94.81 88 ILE A N 1
ATOM 687 C CA . ILE A 1 88 ? 6.496 9.086 2.109 1 94.81 88 ILE A CA 1
ATOM 688 C C . ILE A 1 88 ? 7.121 8.297 3.256 1 94.81 88 ILE A C 1
ATOM 690 O O . ILE A 1 88 ? 7.48 7.129 3.086 1 94.81 88 ILE A O 1
ATOM 694 N N . ALA A 1 89 ? 7.211 8.953 4.391 1 94.69 89 ALA A N 1
ATOM 695 C CA . ALA A 1 89 ? 7.758 8.273 5.562 1 94.69 89 ALA A CA 1
ATOM 696 C C . ALA A 1 89 ? 6.957 7.02 5.895 1 94.69 89 ALA A C 1
ATOM 698 O O . ALA A 1 89 ? 7.527 5.988 6.258 1 94.69 89 ALA A O 1
ATOM 699 N N . THR A 1 90 ? 5.68 7.094 5.773 1 93.56 90 THR A N 1
ATOM 700 C CA . THR A 1 90 ? 4.809 5.953 6.035 1 93.56 90 THR A CA 1
ATOM 701 C C . THR A 1 90 ? 5.105 4.812 5.066 1 93.56 90 THR A C 1
ATOM 703 O O . THR A 1 90 ? 5.215 3.654 5.477 1 93.56 90 THR A O 1
ATOM 706 N N . ASP A 1 91 ? 5.203 5.125 3.834 1 95.12 91 ASP A N 1
ATOM 707 C CA . ASP A 1 91 ? 5.496 4.109 2.828 1 95.12 91 ASP A CA 1
ATOM 708 C C . ASP A 1 91 ? 6.844 3.441 3.1 1 95.12 91 ASP A C 1
ATOM 710 O O . ASP A 1 91 ? 6.973 2.223 2.98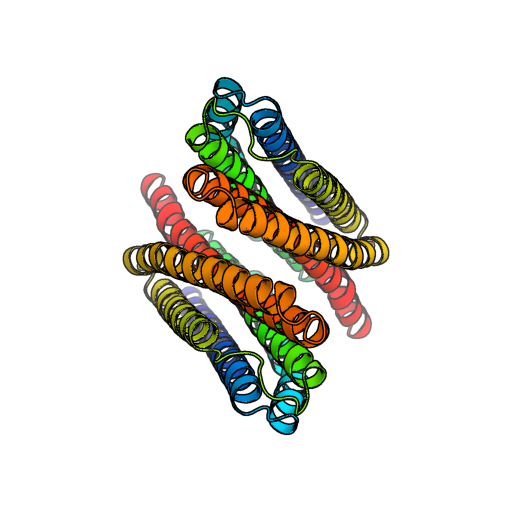 1 95.12 91 ASP A O 1
ATOM 714 N N . ILE A 1 92 ? 7.836 4.246 3.465 1 95.75 92 ILE A N 1
ATOM 715 C CA . ILE A 1 92 ? 9.172 3.717 3.707 1 95.75 92 ILE A CA 1
ATOM 716 C C . ILE A 1 92 ? 9.148 2.799 4.926 1 95.75 92 ILE A C 1
ATOM 718 O O . ILE A 1 92 ? 9.797 1.745 4.93 1 95.75 92 ILE A O 1
ATOM 722 N N . GLU A 1 93 ? 8.453 3.238 5.887 1 94.5 93 GLU A N 1
ATOM 723 C CA . GLU A 1 93 ? 8.328 2.406 7.082 1 94.5 93 GLU A CA 1
ATOM 724 C C . GLU A 1 93 ? 7.691 1.061 6.75 1 94.5 93 GLU A C 1
ATOM 726 O O . GLU A 1 93 ? 8.094 0.028 7.289 1 94.5 93 GLU A O 1
ATOM 731 N N . ARG A 1 94 ? 6.738 1.059 5.914 1 93.25 94 ARG A N 1
ATOM 732 C CA . ARG A 1 94 ? 6.105 -0.184 5.48 1 93.25 94 ARG A CA 1
ATOM 733 C C . ARG A 1 94 ? 7.102 -1.078 4.75 1 93.25 94 ARG A C 1
ATOM 735 O O . ARG A 1 94 ? 7.094 -2.297 4.93 1 93.25 94 ARG A O 1
ATOM 742 N N . ILE A 1 95 ? 7.879 -0.493 3.936 1 95.56 95 ILE A N 1
ATOM 743 C CA . ILE A 1 95 ? 8.898 -1.249 3.209 1 95.56 95 ILE A CA 1
ATOM 744 C C . ILE A 1 95 ? 9.836 -1.929 4.199 1 95.56 95 ILE A C 1
ATOM 746 O O . ILE A 1 95 ? 10.156 -3.109 4.051 1 95.56 95 ILE A O 1
ATOM 750 N N . ALA A 1 96 ? 10.281 -1.18 5.195 1 95.25 96 ALA A N 1
ATOM 751 C CA . ALA A 1 96 ? 11.125 -1.755 6.238 1 95.25 96 ALA A CA 1
ATOM 752 C C . ALA A 1 96 ? 10.414 -2.896 6.957 1 95.25 96 ALA A C 1
ATOM 754 O O . ALA A 1 96 ? 11.031 -3.902 7.305 1 95.25 96 ALA A O 1
ATOM 755 N N . ASP A 1 97 ? 9.164 -2.746 7.164 1 93.38 97 ASP A N 1
ATOM 756 C CA . ASP A 1 97 ? 8.367 -3.785 7.812 1 93.38 97 ASP A CA 1
ATOM 757 C C . ASP A 1 97 ? 8.352 -5.062 6.977 1 93.38 97 ASP A C 1
ATOM 759 O O . ASP A 1 97 ? 8.375 -6.168 7.523 1 93.38 97 ASP A O 1
ATOM 763 N N . TYR A 1 98 ? 8.25 -4.895 5.695 1 95.19 98 TYR A N 1
ATOM 764 C CA . TYR A 1 98 ? 8.242 -6.066 4.832 1 95.19 98 TYR A CA 1
ATOM 765 C C . TYR A 1 98 ? 9.586 -6.793 4.887 1 95.19 98 TYR A C 1
ATOM 767 O O . TYR A 1 98 ? 9.641 -8.023 4.777 1 95.19 98 TYR A O 1
ATOM 775 N N . ALA A 1 99 ? 10.695 -6.051 5.078 1 96.88 99 ALA A N 1
ATOM 776 C CA . ALA A 1 99 ? 12 -6.684 5.266 1 96.88 99 ALA A CA 1
ATOM 777 C C . ALA A 1 99 ? 11.984 -7.609 6.48 1 96.88 99 ALA A C 1
ATOM 779 O O . ALA A 1 99 ? 12.555 -8.703 6.441 1 96.88 99 ALA A O 1
ATOM 780 N N . VAL A 1 100 ? 11.352 -7.168 7.523 1 96.31 100 VAL A N 1
ATOM 781 C CA . VAL A 1 100 ? 11.242 -7.969 8.734 1 96.31 100 VAL A CA 1
ATOM 782 C C . VAL A 1 100 ? 10.406 -9.219 8.461 1 96.31 100 VAL A C 1
ATOM 784 O O . VAL A 1 100 ? 10.75 -10.312 8.914 1 96.31 100 VAL A O 1
ATOM 787 N N . ASN A 1 101 ? 9.352 -9.062 7.719 1 94.88 101 ASN A N 1
ATOM 788 C CA . ASN A 1 101 ? 8.516 -10.203 7.367 1 94.88 101 ASN A CA 1
ATOM 789 C C . ASN A 1 101 ? 9.281 -11.227 6.531 1 94.88 101 ASN A C 1
ATOM 791 O O . ASN A 1 101 ? 9.125 -12.43 6.711 1 94.88 101 ASN A O 1
ATOM 795 N N . ILE A 1 102 ? 10.078 -10.758 5.633 1 97.31 102 ILE A N 1
ATOM 796 C CA . ILE A 1 102 ? 10.914 -11.641 4.82 1 97.31 102 ILE A CA 1
ATOM 797 C C . ILE A 1 102 ? 11.883 -12.398 5.719 1 97.31 102 ILE A C 1
ATOM 799 O O . ILE A 1 102 ? 12.078 -13.609 5.555 1 97.31 102 ILE A O 1
ATOM 803 N N . ALA A 1 103 ? 12.461 -11.703 6.656 1 97.38 103 ALA A N 1
ATOM 804 C CA . ALA A 1 103 ? 13.359 -12.336 7.613 1 97.38 103 ALA A CA 1
ATOM 805 C C . ALA A 1 103 ? 12.648 -13.43 8.398 1 97.38 103 ALA A C 1
ATOM 807 O O . ALA A 1 103 ? 13.195 -14.516 8.594 1 97.38 103 ALA A O 1
ATOM 808 N N . LYS A 1 104 ? 11.453 -13.164 8.844 1 96.5 104 LYS A N 1
ATOM 809 C CA . LYS A 1 104 ? 10.664 -14.156 9.562 1 96.5 104 LYS A CA 1
ATOM 810 C C . LYS A 1 104 ? 10.422 -15.391 8.695 1 96.5 104 LYS A C 1
ATOM 812 O O . LYS A 1 104 ? 10.531 -16.531 9.18 1 96.5 104 LYS A O 1
ATOM 817 N N . SER A 1 105 ? 10.055 -15.133 7.496 1 96 105 SER A N 1
ATOM 818 C CA . SER A 1 105 ? 9.844 -16.25 6.57 1 96 105 SER A CA 1
ATOM 819 C C . SER A 1 105 ? 11.125 -17.047 6.371 1 96 105 SER A C 1
ATOM 821 O O . SER A 1 105 ? 11.078 -18.281 6.258 1 96 105 SER A O 1
ATOM 823 N N . THR A 1 106 ? 12.25 -16.391 6.285 1 97.06 106 THR A N 1
ATOM 824 C CA . THR A 1 106 ? 13.547 -17.047 6.152 1 97.06 106 THR A CA 1
ATOM 825 C C . THR A 1 106 ? 13.797 -17.984 7.332 1 97.06 106 THR A C 1
ATOM 827 O O . THR A 1 106 ? 14.273 -19.109 7.148 1 97.06 106 THR A O 1
ATOM 830 N N . ILE A 1 107 ? 13.453 -17.531 8.516 1 96.44 107 ILE A N 1
ATOM 831 C CA . ILE A 1 107 ? 13.633 -18.344 9.719 1 96.44 107 ILE A CA 1
ATOM 832 C C . ILE A 1 107 ? 12.734 -19.578 9.656 1 96.44 107 ILE A C 1
ATOM 834 O O . ILE A 1 107 ? 13.148 -20.672 10.039 1 96.44 107 ILE A O 1
ATOM 838 N N . ARG A 1 108 ? 11.578 -19.422 9.148 1 94.25 108 ARG A N 1
ATOM 839 C CA . ARG A 1 108 ? 10.641 -20.547 9.031 1 94.25 108 ARG A CA 1
ATOM 840 C C . ARG A 1 108 ? 11.125 -21.562 8.008 1 94.25 108 ARG A C 1
ATOM 842 O O . ARG A 1 108 ? 10.898 -22.766 8.18 1 94.25 108 ARG A O 1
ATOM 849 N N . ILE A 1 109 ? 11.703 -21.094 6.949 1 94.56 109 ILE A N 1
ATOM 850 C CA . ILE A 1 109 ? 12.273 -22 5.957 1 94.56 109 ILE A CA 1
ATOM 851 C C . ILE A 1 109 ? 13.43 -22.781 6.578 1 94.56 109 ILE A C 1
ATOM 853 O O . ILE A 1 109 ? 13.578 -23.984 6.324 1 94.56 109 ILE A O 1
ATOM 857 N N . GLY A 1 110 ? 14.211 -22.078 7.383 1 92 110 GLY A N 1
ATOM 858 C CA . GLY A 1 110 ? 15.305 -22.734 8.086 1 92 110 GLY A CA 1
ATOM 859 C C . GLY A 1 110 ? 16.469 -23.109 7.18 1 92 110 GLY A C 1
ATOM 860 O O . GLY A 1 110 ? 16.828 -22.344 6.277 1 92 110 GLY A O 1
ATOM 861 N N . ALA A 1 111 ? 17.031 -24.328 7.504 1 88.25 111 ALA A N 1
ATOM 862 C CA . ALA A 1 111 ? 18.25 -24.75 6.801 1 88.25 111 ALA A CA 1
ATOM 863 C C . ALA A 1 111 ? 17.906 -25.656 5.625 1 88.25 111 ALA A C 1
ATOM 865 O O . ALA A 1 111 ? 18.797 -26.141 4.926 1 88.25 111 ALA A O 1
ATOM 866 N N . GLU A 1 112 ? 16.656 -25.797 5.336 1 90.56 112 GLU A N 1
ATOM 867 C CA . GLU A 1 112 ? 16.266 -26.609 4.199 1 90.56 112 GLU A CA 1
ATOM 868 C C . GLU A 1 112 ? 16.703 -25.984 2.881 1 90.56 112 GLU A C 1
ATOM 870 O O . GLU A 1 112 ? 16.516 -24.781 2.666 1 90.56 112 GLU A O 1
ATOM 875 N N . PRO A 1 113 ? 17.297 -26.891 2.086 1 92.25 113 PRO A N 1
ATOM 876 C CA . PRO A 1 113 ? 17.688 -26.328 0.79 1 92.25 113 PRO A CA 1
ATOM 877 C C . PRO A 1 113 ? 16.516 -25.734 0.018 1 92.25 113 PRO A C 1
ATOM 879 O O . PRO A 1 113 ? 15.406 -26.281 0.044 1 92.25 113 PRO A O 1
ATOM 882 N N . LEU A 1 114 ? 16.797 -24.688 -0.617 1 93.5 114 LEU A N 1
ATOM 883 C CA . LEU A 1 114 ? 15.734 -24.016 -1.373 1 93.5 114 LEU A CA 1
ATOM 884 C C . LEU A 1 114 ? 15.258 -24.891 -2.529 1 93.5 114 LEU A C 1
ATOM 886 O O . LEU A 1 114 ? 16.062 -25.547 -3.193 1 93.5 114 LEU A O 1
ATOM 890 N N . VAL A 1 115 ? 14.062 -24.891 -2.744 1 92.06 115 VAL A N 1
ATOM 891 C CA . VAL A 1 115 ? 13.422 -25.75 -3.729 1 92.06 115 VAL A CA 1
ATOM 892 C C . VAL A 1 115 ? 13.836 -25.328 -5.137 1 92.06 115 VAL A C 1
ATOM 894 O O . VAL A 1 115 ? 13.758 -26.125 -6.078 1 92.06 115 VAL A O 1
ATOM 897 N N . LYS A 1 116 ? 14.234 -24.047 -5.301 1 92.12 116 LYS A N 1
ATOM 898 C CA . LYS A 1 116 ? 14.758 -23.516 -6.547 1 92.12 116 LYS A CA 1
ATOM 899 C C . LYS A 1 116 ? 15.625 -22.281 -6.289 1 92.12 116 LYS A C 1
ATOM 901 O O . LYS A 1 116 ? 15.5 -21.641 -5.246 1 92.12 116 LYS A O 1
ATOM 906 N N . PRO A 1 117 ? 16.5 -21.953 -7.289 1 91.69 117 PRO A N 1
ATOM 907 C CA . PRO A 1 117 ? 17.219 -20.688 -7.141 1 91.69 117 PRO A CA 1
ATOM 908 C C . PRO A 1 117 ? 16.281 -19.484 -7.039 1 91.69 117 PRO A C 1
ATOM 910 O O . PRO A 1 117 ? 15.242 -19.453 -7.699 1 91.69 117 PRO A O 1
ATOM 913 N N . ILE A 1 118 ? 16.656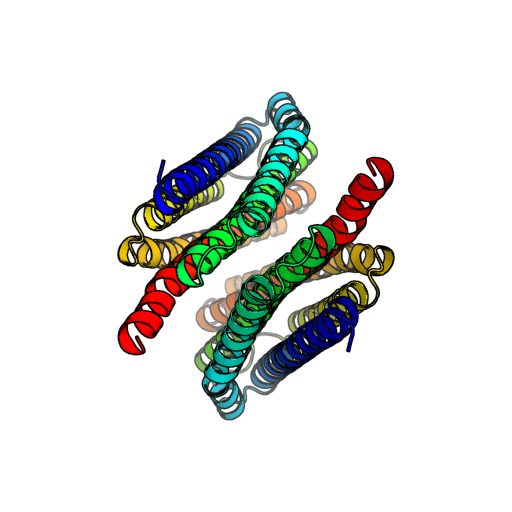 -18.531 -6.242 1 95 118 ILE A N 1
ATOM 914 C CA . ILE A 1 118 ? 15.773 -17.406 -5.992 1 95 118 ILE A CA 1
ATOM 915 C C . ILE A 1 118 ? 16.141 -16.25 -6.914 1 95 118 ILE A C 1
ATOM 917 O O . ILE A 1 118 ? 16.219 -15.094 -6.473 1 95 118 ILE A O 1
ATOM 921 N N . ILE A 1 119 ? 16.359 -16.484 -8.164 1 95.5 119 ILE A N 1
ATOM 922 C CA . ILE A 1 119 ? 16.844 -15.516 -9.148 1 95.5 119 ILE A CA 1
ATOM 923 C C . ILE A 1 119 ? 15.805 -14.406 -9.32 1 95.5 119 ILE A C 1
ATOM 925 O O . ILE A 1 119 ? 16.141 -13.219 -9.258 1 95.5 119 ILE A O 1
ATOM 929 N N . HIS A 1 120 ? 14.555 -14.797 -9.484 1 95.25 120 HIS A N 1
ATOM 930 C CA . HIS A 1 120 ? 13.508 -13.812 -9.703 1 95.25 120 HIS A CA 1
ATOM 931 C C . HIS A 1 120 ? 13.281 -12.961 -8.453 1 95.25 120 HIS A C 1
ATOM 933 O O . HIS A 1 120 ? 12.984 -11.773 -8.555 1 95.25 120 HIS A O 1
ATOM 939 N N . ILE A 1 121 ? 13.422 -13.57 -7.32 1 96.56 121 ILE A N 1
ATOM 940 C CA . ILE A 1 121 ? 13.273 -12.852 -6.059 1 96.56 121 ILE A CA 1
ATOM 941 C C . ILE A 1 121 ? 14.367 -11.789 -5.941 1 96.56 121 ILE A C 1
ATOM 943 O O . ILE A 1 121 ? 14.086 -10.641 -5.574 1 96.56 121 ILE A O 1
ATOM 947 N N . LYS A 1 122 ? 15.586 -12.141 -6.328 1 97.31 122 LYS A N 1
ATOM 948 C CA . LYS A 1 122 ? 16.703 -11.195 -6.301 1 97.31 122 LYS A CA 1
ATOM 949 C C . LYS A 1 122 ? 16.484 -10.062 -7.293 1 97.31 122 LYS A C 1
ATOM 951 O O . LYS A 1 122 ? 16.812 -8.906 -7.004 1 97.31 122 LYS A O 1
ATOM 956 N N . GLN A 1 123 ? 15.984 -10.414 -8.406 1 97.25 123 GLN A N 1
ATOM 957 C CA . GLN A 1 123 ? 15.695 -9.391 -9.414 1 97.25 123 GLN A CA 1
ATOM 958 C C . GLN A 1 123 ? 14.617 -8.43 -8.922 1 97.25 123 GLN A C 1
ATOM 960 O O . GLN A 1 123 ? 14.719 -7.219 -9.117 1 97.25 123 GLN A O 1
ATOM 965 N N . MET A 1 124 ? 13.57 -8.961 -8.305 1 96.88 124 MET A N 1
ATOM 966 C CA . MET A 1 124 ? 12.516 -8.125 -7.742 1 96.88 124 MET A CA 1
ATOM 967 C C . MET A 1 124 ? 13.078 -7.176 -6.684 1 96.88 124 MET A C 1
ATOM 969 O O . MET A 1 124 ? 12.703 -6.004 -6.633 1 96.88 124 MET A O 1
ATOM 973 N N . HIS A 1 125 ? 13.945 -7.75 -5.891 1 97.5 125 HIS A N 1
ATOM 974 C CA . HIS A 1 125 ? 14.602 -6.965 -4.852 1 97.5 125 HIS A CA 1
ATOM 975 C C . HIS A 1 125 ? 15.383 -5.797 -5.453 1 97.5 125 HIS A C 1
ATOM 977 O O . HIS A 1 125 ? 15.219 -4.652 -5.027 1 97.5 125 HIS A O 1
ATOM 983 N N . MET A 1 126 ? 16.188 -6.074 -6.461 1 97.44 126 MET A N 1
ATOM 984 C CA . MET A 1 126 ? 17.016 -5.055 -7.094 1 97.44 126 MET A CA 1
ATOM 985 C C . MET A 1 126 ? 16.156 -3.973 -7.738 1 97.44 126 MET A C 1
ATOM 987 O O . MET A 1 126 ? 16.469 -2.785 -7.633 1 97.44 126 MET A O 1
ATOM 991 N N . LEU A 1 127 ? 15.109 -4.41 -8.383 1 96.94 127 LEU A N 1
ATOM 992 C CA . LEU A 1 127 ? 14.195 -3.459 -9 1 96.94 127 LEU A CA 1
ATOM 993 C C . LEU A 1 127 ? 13.539 -2.566 -7.949 1 96.94 127 LEU A C 1
ATOM 995 O O . LEU A 1 127 ? 13.445 -1.351 -8.133 1 96.94 127 LEU A O 1
ATOM 999 N N . THR A 1 128 ? 13.125 -3.162 -6.859 1 97.12 128 THR A N 1
ATOM 1000 C CA . THR A 1 128 ? 12.484 -2.42 -5.781 1 97.12 128 THR A CA 1
ATOM 1001 C C . THR A 1 128 ? 13.43 -1.379 -5.199 1 97.12 128 THR A C 1
ATOM 1003 O O . THR A 1 128 ? 13.031 -0.245 -4.93 1 97.12 128 THR A O 1
ATOM 1006 N N . LEU A 1 129 ? 14.727 -1.725 -5.043 1 96.94 129 LEU A N 1
ATOM 1007 C CA . LEU A 1 129 ? 15.734 -0.8 -4.523 1 96.94 129 LEU A CA 1
ATOM 1008 C C . LEU A 1 129 ? 15.938 0.372 -5.477 1 96.94 129 LEU A C 1
ATOM 1010 O O . LEU A 1 129 ? 16.031 1.522 -5.047 1 96.94 129 LEU A O 1
ATOM 1014 N N . GLU A 1 130 ? 16 0.015 -6.707 1 96 130 GLU A N 1
ATOM 1015 C CA . GLU A 1 130 ? 16.172 1.06 -7.711 1 96 130 GLU A CA 1
ATOM 1016 C C . GLU A 1 130 ? 14.969 1.997 -7.742 1 96 130 GLU A C 1
ATOM 1018 O O . GLU A 1 130 ? 15.125 3.215 -7.848 1 96 130 GLU A O 1
ATOM 1023 N N . MET A 1 131 ? 13.812 1.439 -7.668 1 96.06 131 MET A N 1
ATOM 1024 C CA . MET A 1 131 ? 12.586 2.23 -7.629 1 96.06 131 MET A CA 1
ATOM 1025 C C . MET A 1 131 ? 12.586 3.174 -6.43 1 96.06 131 MET A C 1
ATOM 1027 O O . MET A 1 131 ? 12.211 4.34 -6.555 1 96.06 131 MET A O 1
ATOM 1031 N N . LEU A 1 132 ? 13 2.65 -5.316 1 95.19 132 LEU A N 1
ATOM 1032 C CA . LEU A 1 132 ? 13.039 3.453 -4.098 1 95.19 132 LEU A CA 1
ATOM 1033 C C . LEU A 1 132 ? 14.039 4.594 -4.227 1 95.19 132 LEU A C 1
ATOM 1035 O O . LEU A 1 132 ? 13.734 5.738 -3.877 1 95.19 132 LEU A O 1
ATOM 1039 N N . LYS A 1 133 ? 15.188 4.297 -4.715 1 93.56 133 LYS A N 1
ATOM 1040 C CA . LYS A 1 133 ? 16.234 5.301 -4.926 1 93.56 133 LYS A CA 1
ATOM 1041 C C . LYS A 1 133 ? 15.734 6.41 -5.855 1 93.56 133 LYS A C 1
ATOM 1043 O O . LYS A 1 133 ? 15.867 7.594 -5.535 1 93.56 133 LYS A O 1
ATOM 1048 N N . LEU A 1 134 ? 15.133 6.031 -6.949 1 92.31 134 LEU A N 1
ATOM 1049 C CA . LEU A 1 134 ? 14.633 6.984 -7.934 1 92.31 134 LEU A CA 1
ATOM 1050 C C . LEU A 1 134 ? 13.516 7.84 -7.344 1 92.31 134 LEU A C 1
ATOM 1052 O O . LEU A 1 134 ? 13.438 9.039 -7.609 1 92.31 134 LEU A O 1
ATOM 1056 N N . SER A 1 135 ? 12.672 7.188 -6.566 1 93.06 135 SER A N 1
ATOM 1057 C CA . SER A 1 135 ? 11.547 7.902 -5.977 1 93.06 135 SER A CA 1
ATOM 1058 C C . SER A 1 135 ? 12.016 8.945 -4.969 1 93.06 135 SER A C 1
ATOM 1060 O O . SER A 1 135 ? 11.5 10.062 -4.934 1 93.06 135 SER A O 1
ATOM 1062 N N . LEU A 1 136 ? 13.016 8.641 -4.168 1 90.06 136 LEU A N 1
ATOM 1063 C CA . LEU A 1 136 ? 13.539 9.578 -3.18 1 90.06 136 LEU A CA 1
ATOM 1064 C C . LEU A 1 136 ? 14.289 10.719 -3.859 1 90.06 136 LEU A C 1
ATOM 1066 O O . LEU A 1 136 ? 14.195 11.875 -3.426 1 90.06 136 LEU A O 1
ATOM 1070 N N . GLU A 1 137 ? 15 10.359 -4.898 1 90.06 137 GLU A N 1
ATOM 1071 C CA . GLU A 1 137 ? 15.656 11.398 -5.688 1 90.06 137 GLU A CA 1
ATOM 1072 C C . GLU A 1 137 ? 14.633 12.328 -6.328 1 90.06 137 GLU A C 1
ATOM 1074 O O . GLU A 1 137 ? 14.844 13.547 -6.383 1 90.06 137 GLU A O 1
ATOM 1079 N N . ALA A 1 138 ? 13.57 11.742 -6.828 1 88.88 138 ALA A N 1
ATOM 1080 C CA . ALA A 1 138 ? 12.5 12.523 -7.438 1 88.88 138 ALA A CA 1
ATOM 1081 C C . ALA A 1 138 ? 11.883 13.484 -6.426 1 88.88 138 ALA A C 1
ATOM 1083 O O . ALA A 1 138 ? 11.531 14.617 -6.773 1 88.88 138 ALA A O 1
ATOM 1084 N N . PHE A 1 139 ? 11.766 13.055 -5.211 1 87.12 139 PHE A N 1
ATOM 1085 C CA . PHE A 1 139 ? 11.211 13.906 -4.164 1 87.12 139 PHE A CA 1
ATOM 1086 C C . PHE A 1 139 ? 12.133 15.086 -3.881 1 87.12 139 PHE A C 1
ATOM 1088 O O . PHE A 1 139 ? 11.672 16.219 -3.762 1 87.12 139 PHE A O 1
ATOM 1095 N N . ASN A 1 140 ? 13.375 14.781 -3.775 1 85.69 140 ASN A N 1
ATOM 1096 C CA . ASN A 1 140 ? 14.359 15.812 -3.461 1 85.69 140 ASN A CA 1
ATOM 1097 C C . ASN A 1 140 ? 14.484 16.828 -4.59 1 85.69 140 ASN A C 1
ATOM 1099 O O . ASN A 1 140 ? 14.625 18.031 -4.34 1 85.69 140 ASN A O 1
ATOM 1103 N N . ASP A 1 141 ? 14.344 16.266 -5.809 1 85.69 141 ASP A N 1
ATOM 1104 C CA . ASP A 1 141 ? 14.547 17.109 -6.977 1 85.69 141 ASP A CA 1
ATOM 1105 C C . ASP A 1 141 ? 13.211 17.641 -7.508 1 85.69 141 ASP A C 1
ATOM 1107 O O . ASP A 1 141 ? 13.18 18.5 -8.398 1 85.69 141 ASP A O 1
ATOM 1111 N N . GLU A 1 142 ? 12.102 17.141 -6.984 1 83.69 142 GLU A N 1
ATOM 1112 C CA . GLU A 1 142 ? 10.766 17.406 -7.508 1 83.69 142 GLU A CA 1
ATOM 1113 C C . GLU A 1 142 ? 10.703 17.156 -9.008 1 83.69 142 GLU A C 1
ATOM 1115 O O . GLU A 1 142 ? 10.188 17.984 -9.766 1 83.69 142 GLU A O 1
ATOM 1120 N N . ASP A 1 143 ? 11.258 16.062 -9.422 1 84.25 143 ASP A N 1
ATOM 1121 C CA . ASP A 1 143 ? 11.367 15.656 -10.82 1 84.25 143 ASP A CA 1
ATOM 1122 C C . ASP A 1 143 ? 10.312 14.602 -11.164 1 84.25 143 ASP A C 1
ATOM 1124 O O . ASP A 1 143 ? 10.438 13.445 -10.773 1 84.25 143 ASP A O 1
ATOM 1128 N N . ILE A 1 144 ? 9.398 14.922 -12 1 82.5 144 ILE A N 1
ATOM 1129 C CA . ILE A 1 144 ? 8.266 14.07 -12.344 1 82.5 144 ILE A CA 1
ATOM 1130 C C . ILE A 1 144 ? 8.711 12.961 -13.289 1 82.5 144 ILE A C 1
ATOM 1132 O O . ILE A 1 144 ? 8.102 11.891 -13.344 1 82.5 144 ILE A O 1
ATOM 1136 N N . VAL A 1 145 ? 9.75 13.219 -14.055 1 83.56 145 VAL A N 1
ATOM 1137 C CA . VAL A 1 145 ? 10.219 12.234 -15.031 1 83.56 145 VAL A CA 1
ATOM 1138 C C . VAL A 1 145 ? 10.734 10.992 -14.305 1 83.56 145 VAL A C 1
ATOM 1140 O O . VAL A 1 145 ? 10.43 9.867 -14.703 1 83.56 145 VAL A O 1
ATOM 1143 N N . LYS A 1 146 ? 11.484 11.258 -13.289 1 84.5 146 LYS A N 1
ATOM 1144 C CA . LYS A 1 146 ? 11.984 10.141 -12.492 1 84.5 146 LYS A CA 1
ATOM 1145 C C . LYS A 1 146 ? 10.844 9.336 -11.883 1 84.5 146 LYS A C 1
ATOM 1147 O O . LYS A 1 146 ? 10.906 8.109 -11.812 1 84.5 146 LYS A O 1
ATOM 1152 N N . ALA A 1 147 ? 9.781 9.992 -11.523 1 79.31 147 ALA A N 1
ATOM 1153 C CA . ALA A 1 147 ? 8.609 9.344 -10.922 1 79.31 147 ALA A CA 1
ATOM 1154 C C . ALA A 1 147 ? 7.906 8.445 -11.93 1 79.31 147 ALA A C 1
ATOM 1156 O O . ALA A 1 147 ? 7.43 7.363 -11.578 1 79.31 147 ALA A O 1
ATOM 1157 N N . LYS A 1 148 ? 7.863 8.773 -13.164 1 81.94 148 LYS A N 1
ATOM 1158 C CA . LYS A 1 148 ? 7.238 7.984 -14.227 1 81.94 148 LYS A CA 1
ATOM 1159 C C . LYS A 1 148 ? 8.008 6.691 -14.477 1 81.94 148 LYS A C 1
ATOM 1161 O O . LYS A 1 148 ? 7.402 5.648 -14.742 1 81.94 148 LYS A O 1
ATOM 1166 N N . ASN A 1 149 ? 9.281 6.77 -14.367 1 87.88 149 ASN A N 1
ATOM 1167 C CA . ASN A 1 149 ? 10.109 5.586 -14.555 1 87.88 149 ASN A CA 1
ATOM 1168 C C . ASN A 1 149 ? 9.812 4.52 -13.508 1 87.88 149 ASN A C 1
ATOM 1170 O O . ASN A 1 149 ? 9.867 3.322 -13.797 1 87.88 149 ASN A O 1
ATOM 1174 N N . VAL A 1 150 ? 9.453 5 -12.312 1 89.62 150 VAL A N 1
ATOM 1175 C CA . VAL A 1 150 ? 9.133 4.082 -11.227 1 89.62 150 VAL A CA 1
ATOM 1176 C C . VAL A 1 150 ? 7.914 3.24 -11.609 1 89.62 150 VAL A C 1
ATOM 1178 O O . VAL A 1 150 ? 7.875 2.037 -11.336 1 89.62 150 VAL A O 1
ATOM 1181 N N . ALA A 1 151 ? 6.977 3.832 -12.328 1 81.06 151 ALA A N 1
ATOM 1182 C CA . ALA A 1 151 ? 5.766 3.123 -12.734 1 81.06 151 ALA A CA 1
ATOM 1183 C C . ALA A 1 151 ? 6.098 1.979 -13.695 1 81.06 151 ALA A C 1
ATOM 1185 O O . ALA A 1 151 ? 5.547 0.882 -13.57 1 81.06 151 ALA A O 1
ATOM 1186 N N . HIS A 1 152 ? 6.977 2.197 -14.578 1 86.19 152 HIS A N 1
ATOM 1187 C CA . HIS A 1 152 ? 7.391 1.185 -15.547 1 86.19 152 HIS A CA 1
ATOM 1188 C C . HIS A 1 152 ? 8.117 0.036 -14.859 1 86.19 152 HIS A C 1
ATOM 1190 O O . HIS A 1 152 ? 7.918 -1.13 -15.203 1 86.19 152 HIS A O 1
ATOM 1196 N N . MET A 1 153 ? 8.93 0.366 -13.969 1 91.5 153 MET A N 1
ATOM 1197 C CA . MET A 1 153 ? 9.68 -0.646 -13.234 1 91.5 153 MET A CA 1
ATOM 1198 C C . MET A 1 153 ? 8.75 -1.524 -12.406 1 91.5 153 MET A C 1
ATOM 1200 O O . MET A 1 153 ? 9.008 -2.717 -12.234 1 91.5 153 MET A O 1
ATOM 1204 N N . ASP A 1 154 ? 7.645 -0.872 -11.945 1 89.56 154 ASP A N 1
ATOM 1205 C CA . ASP A 1 154 ? 6.68 -1.638 -11.164 1 89.56 154 ASP A CA 1
ATOM 1206 C C . ASP A 1 154 ? 6.043 -2.742 -12 1 89.56 154 ASP A C 1
ATOM 1208 O O . ASP A 1 154 ? 5.742 -3.824 -11.492 1 89.56 154 ASP A O 1
ATOM 1212 N N . ASP A 1 155 ? 5.902 -2.494 -13.266 1 85.88 155 ASP A N 1
ATOM 1213 C CA . ASP A 1 155 ? 5.383 -3.512 -14.172 1 85.88 155 ASP A CA 1
ATOM 1214 C C . ASP A 1 155 ? 6.316 -4.719 -14.234 1 85.88 155 ASP A C 1
ATOM 1216 O O . ASP A 1 155 ? 5.855 -5.863 -14.297 1 85.88 155 ASP A O 1
ATOM 1220 N N . GLU A 1 156 ? 7.551 -4.441 -14.25 1 90.94 156 GLU A N 1
ATOM 1221 C CA . GLU A 1 156 ? 8.539 -5.512 -14.281 1 90.94 156 GLU A CA 1
ATOM 1222 C C . GLU A 1 156 ? 8.492 -6.348 -13 1 90.94 156 GLU A C 1
ATOM 1224 O O . GLU A 1 156 ? 8.609 -7.574 -13.047 1 90.94 156 GLU A O 1
ATOM 1229 N N . VAL A 1 157 ? 8.336 -5.664 -11.898 1 92.94 157 VAL A N 1
ATOM 1230 C CA . VAL A 1 157 ? 8.227 -6.367 -10.625 1 92.94 157 VAL A CA 1
ATOM 1231 C C . VAL A 1 157 ? 7.004 -7.285 -10.648 1 92.94 157 VAL A C 1
ATOM 1233 O O . VAL A 1 157 ? 7.07 -8.43 -10.203 1 92.94 157 VAL A O 1
ATOM 1236 N N . ASP A 1 158 ? 6.004 -6.793 -11.203 1 84.44 158 ASP A N 1
ATOM 1237 C CA . ASP A 1 158 ? 4.766 -7.559 -11.305 1 84.44 158 ASP A CA 1
ATOM 1238 C C . ASP A 1 158 ? 4.965 -8.812 -12.156 1 84.44 158 ASP A C 1
ATOM 1240 O O . ASP A 1 158 ? 4.465 -9.883 -11.812 1 84.44 158 ASP A O 1
ATOM 1244 N N . ASP A 1 159 ? 5.605 -8.656 -13.234 1 85.44 159 ASP A N 1
ATOM 1245 C CA . ASP A 1 159 ? 5.875 -9.773 -14.133 1 85.44 159 ASP A CA 1
ATOM 1246 C C . ASP A 1 159 ? 6.711 -10.844 -13.438 1 85.44 159 ASP A C 1
ATOM 1248 O O . ASP A 1 159 ? 6.422 -12.039 -13.555 1 85.44 159 ASP A O 1
ATOM 1252 N N . LEU A 1 160 ? 7.699 -10.367 -12.773 1 90.88 160 LEU A N 1
ATOM 1253 C CA . LEU A 1 160 ? 8.562 -11.297 -12.047 1 90.88 160 LEU A CA 1
ATOM 1254 C C . LEU A 1 160 ? 7.781 -12.016 -10.953 1 90.88 160 LEU A C 1
ATOM 1256 O O . LEU A 1 160 ? 7.965 -13.219 -10.742 1 90.88 160 LEU A O 1
ATOM 1260 N N . TYR A 1 161 ? 6.922 -11.312 -10.297 1 88.56 161 TYR A N 1
ATOM 1261 C CA . TYR A 1 161 ? 6.078 -11.898 -9.266 1 88.56 161 TYR A CA 1
ATOM 1262 C C . TYR A 1 161 ? 5.207 -13.016 -9.844 1 88.56 161 TYR A C 1
ATOM 1264 O O . TYR A 1 161 ? 5.184 -14.125 -9.312 1 88.56 161 TYR A O 1
ATOM 1272 N N . GLY A 1 162 ? 4.539 -12.695 -10.93 1 81 162 GLY A N 1
ATOM 1273 C CA . GLY A 1 162 ? 3.691 -13.68 -11.578 1 81 162 GLY A CA 1
ATOM 1274 C C . GLY A 1 162 ? 4.449 -14.93 -12 1 81 162 GLY A C 1
ATOM 1275 O O . GLY A 1 162 ? 3.992 -16.047 -11.766 1 81 162 GLY A O 1
ATOM 1276 N N . GLN A 1 163 ? 5.59 -14.711 -12.562 1 83.75 163 GLN A N 1
ATOM 1277 C CA . GLN A 1 163 ? 6.414 -15.828 -13.016 1 83.75 163 GLN A CA 1
ATOM 1278 C C . GLN A 1 163 ? 6.895 -16.672 -11.836 1 83.75 163 GLN A C 1
ATOM 1280 O O . GLN A 1 163 ? 6.91 -17.906 -11.914 1 83.75 163 GLN A O 1
ATOM 1285 N N . THR A 1 164 ? 7.281 -16.047 -10.797 1 89.56 164 THR A N 1
ATOM 1286 C CA . THR A 1 164 ? 7.793 -16.766 -9.633 1 89.56 164 THR A CA 1
ATOM 1287 C C . THR A 1 164 ? 6.699 -17.609 -8.984 1 89.56 164 THR A C 1
ATOM 1289 O O . THR A 1 164 ? 6.934 -18.75 -8.609 1 89.56 164 THR A O 1
ATOM 1292 N N . ILE A 1 165 ? 5.559 -17.047 -8.859 1 83 165 ILE A N 1
ATOM 1293 C CA . ILE A 1 165 ? 4.445 -17.766 -8.258 1 83 165 ILE A CA 1
ATOM 1294 C C . ILE A 1 165 ? 4.102 -18.984 -9.109 1 83 165 ILE A C 1
ATOM 1296 O O . ILE A 1 165 ? 3.857 -20.078 -8.578 1 83 165 ILE A O 1
ATOM 1300 N N . ARG A 1 166 ? 4.133 -18.828 -10.367 1 78.62 166 ARG A N 1
ATOM 1301 C CA . ARG A 1 166 ? 3.885 -19.938 -11.281 1 78.62 166 ARG A CA 1
ATOM 1302 C C . ARG A 1 166 ? 4.906 -21.047 -11.078 1 78.62 166 ARG A C 1
ATOM 1304 O O . ARG A 1 166 ? 4.543 -22.234 -11 1 78.62 166 ARG A O 1
ATOM 1311 N N . ASP A 1 167 ? 6.125 -20.641 -11.062 1 86.31 167 ASP A N 1
ATOM 1312 C CA . ASP A 1 167 ? 7.191 -21.625 -10.875 1 86.31 167 ASP A CA 1
ATOM 1313 C C . ASP A 1 167 ? 7.02 -22.375 -9.562 1 86.31 167 ASP A C 1
ATOM 1315 O O . ASP A 1 167 ? 7.168 -23.609 -9.516 1 86.31 167 ASP A O 1
ATOM 1319 N N . LEU A 1 168 ? 6.738 -21.688 -8.508 1 87.75 168 LEU A N 1
ATOM 1320 C CA . LEU A 1 168 ? 6.605 -22.297 -7.188 1 87.75 168 LEU A CA 1
ATOM 1321 C C . LEU A 1 168 ? 5.43 -23.266 -7.152 1 87.75 168 LEU A C 1
ATOM 1323 O O . LEU A 1 168 ? 5.535 -24.359 -6.574 1 87.75 168 LEU A O 1
ATOM 1327 N N . LEU A 1 169 ? 4.398 -22.891 -7.738 1 77.44 169 LEU A N 1
ATOM 1328 C CA . LEU A 1 169 ? 3.221 -23.75 -7.762 1 77.44 169 LEU A CA 1
ATOM 1329 C C . LEU A 1 169 ? 3.486 -25.016 -8.578 1 77.44 169 LEU A C 1
ATOM 13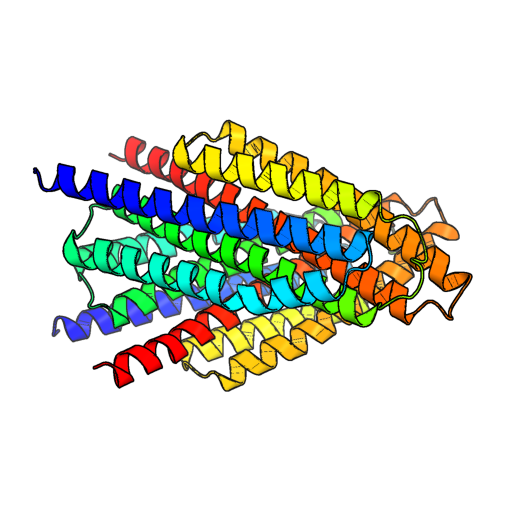31 O O . LEU A 1 169 ? 3.016 -26.094 -8.227 1 77.44 169 LEU A O 1
ATOM 1335 N N . HIS A 1 170 ? 4.18 -24.859 -9.672 1 82.94 170 HIS A N 1
ATOM 1336 C CA . HIS A 1 170 ? 4.562 -26 -10.484 1 82.94 170 HIS A CA 1
ATOM 1337 C C . HIS A 1 170 ? 5.402 -27 -9.68 1 82.94 170 HIS A C 1
ATOM 1339 O O . HIS A 1 170 ? 5.195 -28.203 -9.766 1 82.94 170 HIS A O 1
ATOM 1345 N N . ILE A 1 171 ? 6.316 -26.547 -8.922 1 87.31 171 ILE A N 1
ATOM 1346 C CA . ILE A 1 171 ? 7.16 -27.391 -8.078 1 87.31 171 ILE A CA 1
ATOM 1347 C C . ILE A 1 171 ? 6.301 -28.109 -7.043 1 87.31 171 ILE A C 1
ATOM 1349 O O . ILE A 1 171 ? 6.52 -29.281 -6.758 1 87.31 171 ILE A O 1
ATOM 1353 N N . ASN A 1 172 ? 5.391 -27.391 -6.488 1 84.5 172 ASN A N 1
ATOM 1354 C CA . ASN A 1 172 ? 4.512 -27.984 -5.484 1 84.5 172 ASN A CA 1
ATOM 1355 C C . ASN A 1 172 ? 3.713 -29.156 -6.055 1 84.5 172 ASN A C 1
ATOM 1357 O O . ASN A 1 172 ? 3.453 -30.125 -5.352 1 84.5 172 ASN A O 1
ATOM 1361 N N . LEU A 1 173 ? 3.25 -29.047 -7.277 1 80.81 173 LEU A N 1
ATOM 1362 C CA . LEU A 1 173 ? 2.486 -30.109 -7.926 1 80.81 173 LEU A CA 1
ATOM 1363 C C . LEU A 1 173 ? 3.32 -31.375 -8.062 1 80.81 173 LEU A C 1
ATOM 1365 O O . LEU A 1 173 ? 2.797 -32.469 -7.93 1 80.81 173 LEU A O 1
ATOM 1369 N N . GLN A 1 174 ? 4.531 -31.188 -8.266 1 87.31 174 GLN A N 1
ATOM 1370 C CA . GLN A 1 174 ? 5.422 -32.344 -8.461 1 87.31 174 GLN A CA 1
ATOM 1371 C C . GLN A 1 174 ? 5.957 -32.844 -7.129 1 87.31 174 GLN A C 1
ATOM 1373 O O . GLN A 1 174 ? 6.25 -34.031 -6.992 1 87.31 174 GLN A O 1
ATOM 1378 N N . ASN A 1 175 ? 6.07 -31.969 -6.168 1 91.12 175 ASN A N 1
ATOM 1379 C CA . ASN A 1 175 ? 6.648 -32.281 -4.863 1 91.12 175 ASN A CA 1
ATOM 1380 C C . ASN A 1 175 ? 5.848 -31.656 -3.729 1 91.12 175 ASN A C 1
ATOM 1382 O O . ASN A 1 175 ? 6.289 -30.672 -3.117 1 91.12 175 ASN A O 1
ATOM 1386 N N . PRO A 1 176 ? 4.773 -32.219 -3.361 1 87.12 176 PRO A N 1
ATOM 1387 C CA . PRO A 1 176 ? 3.885 -31.672 -2.344 1 87.12 176 PRO A CA 1
ATOM 1388 C C . PRO A 1 176 ? 4.562 -31.516 -0.984 1 87.12 176 PRO A C 1
ATOM 1390 O O . PRO A 1 176 ? 4.125 -30.719 -0.157 1 87.12 176 PRO A O 1
ATOM 1393 N N . GLU A 1 177 ? 5.621 -32.25 -0.759 1 90.25 177 GLU A N 1
ATOM 1394 C CA . GLU A 1 177 ? 6.328 -32.188 0.515 1 90.25 177 GLU A CA 1
ATOM 1395 C C . GLU A 1 177 ? 6.988 -30.828 0.715 1 90.25 177 GLU A C 1
ATOM 1397 O O . GLU A 1 177 ? 7.32 -30.453 1.841 1 90.25 177 GLU A O 1
ATOM 1402 N N . PHE A 1 178 ? 7.109 -30.109 -0.396 1 91.62 178 PHE A N 1
ATOM 1403 C CA . PHE A 1 178 ? 7.777 -28.812 -0.333 1 91.62 178 PHE A CA 1
ATOM 1404 C C . PHE A 1 178 ? 6.773 -27.703 -0.036 1 91.62 178 PHE A C 1
ATOM 1406 O O . PHE A 1 178 ? 7.137 -26.516 -0.01 1 91.62 178 PHE A O 1
ATOM 1413 N N . LEU A 1 179 ? 5.586 -28.047 0.305 1 87.5 179 LEU A N 1
ATOM 1414 C CA . LEU A 1 179 ? 4.504 -27.078 0.476 1 87.5 179 LEU A CA 1
ATOM 1415 C C . LEU A 1 179 ? 4.867 -26.047 1.536 1 87.5 179 LEU A C 1
ATOM 1417 O O . LEU A 1 179 ? 4.672 -24.844 1.327 1 87.5 179 LEU A O 1
ATOM 1421 N N . PRO A 1 180 ? 5.449 -26.406 2.613 1 88.88 180 PRO A N 1
ATOM 1422 C CA . PRO A 1 180 ? 5.777 -25.391 3.619 1 88.88 180 PRO A CA 1
ATOM 1423 C C . PRO A 1 180 ? 6.777 -24.359 3.109 1 88.88 180 PRO A C 1
ATOM 1425 O O . PRO A 1 180 ? 6.578 -23.156 3.303 1 88.88 180 PRO A O 1
ATOM 1428 N N . GLN A 1 181 ? 7.797 -24.828 2.434 1 93.88 181 GLN A N 1
ATOM 1429 C CA . GLN A 1 181 ? 8.789 -23.906 1.909 1 93.88 181 GLN A CA 1
ATOM 1430 C C . GLN A 1 181 ? 8.203 -23.047 0.795 1 93.88 181 GLN A C 1
ATOM 1432 O O . GLN A 1 181 ? 8.492 -21.844 0.715 1 93.88 181 GLN A O 1
ATOM 1437 N N . ILE A 1 182 ? 7.434 -23.688 -0.015 1 90 182 ILE A N 1
ATOM 1438 C CA . ILE A 1 182 ? 6.812 -22.984 -1.126 1 90 182 ILE A CA 1
ATOM 1439 C C . ILE A 1 182 ? 5.906 -21.875 -0.589 1 90 182 ILE A C 1
ATOM 1441 O O . ILE A 1 182 ? 5.875 -20.766 -1.138 1 90 182 ILE A O 1
ATOM 1445 N N . THR A 1 183 ? 5.266 -22.125 0.499 1 86.94 183 THR A N 1
ATOM 1446 C CA . THR A 1 183 ? 4.402 -21.141 1.14 1 86.94 183 THR A CA 1
ATOM 1447 C C . THR A 1 183 ? 5.219 -19.953 1.632 1 86.94 183 THR A C 1
ATOM 1449 O O . THR A 1 183 ? 4.852 -18.797 1.393 1 86.94 183 THR A O 1
ATOM 1452 N N . GLN A 1 184 ? 6.27 -20.219 2.18 1 92.94 184 GLN A N 1
ATOM 1453 C CA . GLN A 1 184 ? 7.117 -19.141 2.689 1 92.94 184 GLN A CA 1
ATOM 1454 C C . GLN A 1 184 ? 7.711 -18.312 1.548 1 92.94 184 GLN A C 1
ATOM 1456 O O . GLN A 1 184 ? 7.773 -17.094 1.629 1 92.94 184 GLN A O 1
ATOM 1461 N N . LEU A 1 185 ? 8.125 -19.016 0.522 1 94.12 185 LEU A N 1
ATOM 1462 C CA . LEU A 1 185 ? 8.68 -18.312 -0.632 1 94.12 185 LEU A CA 1
ATOM 1463 C C . LEU A 1 185 ? 7.617 -17.438 -1.296 1 94.12 185 LEU A C 1
ATOM 1465 O O . LEU A 1 185 ? 7.918 -16.344 -1.767 1 94.12 185 LEU A O 1
ATOM 1469 N N . SER A 1 186 ? 6.422 -17.906 -1.276 1 88.62 186 SER A N 1
ATOM 1470 C CA . SER A 1 186 ? 5.316 -17.125 -1.817 1 88.62 186 SER A CA 1
ATOM 1471 C C . SER A 1 186 ? 5.074 -15.867 -0.992 1 88.62 186 SER A C 1
ATOM 1473 O O . SER A 1 186 ? 4.805 -14.797 -1.545 1 88.62 186 SER A O 1
ATOM 1475 N N . PHE A 1 187 ? 5.176 -15.984 0.279 1 88.12 187 PHE A N 1
ATOM 1476 C CA . PHE A 1 187 ? 5.039 -14.836 1.16 1 88.12 187 PHE A CA 1
ATOM 1477 C C . PHE A 1 187 ? 6.121 -13.797 0.871 1 88.12 187 PHE A C 1
ATOM 1479 O O . PHE A 1 187 ? 5.832 -12.602 0.765 1 88.12 187 PHE A O 1
ATOM 1486 N N . ILE A 1 188 ? 7.273 -14.305 0.72 1 95.44 188 ILE A N 1
ATOM 1487 C CA . ILE A 1 188 ? 8.406 -13.422 0.477 1 95.44 188 ILE A CA 1
ATOM 1488 C C . ILE A 1 188 ? 8.195 -12.648 -0.821 1 95.44 188 ILE A C 1
ATOM 1490 O O . ILE A 1 188 ? 8.406 -11.438 -0.872 1 95.44 188 ILE A O 1
ATOM 1494 N N . CYS A 1 189 ? 7.773 -13.328 -1.843 1 92.56 189 CYS A N 1
ATOM 1495 C CA . CYS A 1 189 ? 7.48 -12.68 -3.117 1 92.56 189 CYS A CA 1
ATOM 1496 C C . CYS A 1 189 ? 6.406 -11.617 -2.953 1 92.56 189 CYS A C 1
ATOM 1498 O O . CYS A 1 189 ? 6.516 -10.523 -3.52 1 92.56 189 CYS A O 1
ATOM 1500 N N . ARG A 1 190 ? 5.5 -11.891 -2.213 1 88.75 190 ARG A N 1
ATOM 1501 C CA . ARG A 1 190 ? 4.406 -10.961 -1.949 1 88.75 190 ARG A CA 1
ATOM 1502 C C . ARG A 1 190 ? 4.91 -9.719 -1.214 1 88.75 190 ARG A C 1
ATOM 1504 O O . ARG A 1 190 ? 4.512 -8.602 -1.532 1 88.75 190 ARG A O 1
ATOM 1511 N N . PHE A 1 191 ? 5.715 -9.945 -0.235 1 93.38 191 PHE A N 1
ATOM 1512 C CA . PHE A 1 191 ? 6.254 -8.828 0.523 1 93.38 191 PHE A CA 1
ATOM 1513 C C . PHE A 1 191 ? 7.051 -7.895 -0.381 1 93.38 191 PHE A C 1
ATOM 1515 O O . PHE A 1 191 ? 6.977 -6.672 -0.245 1 93.38 191 PHE A O 1
ATOM 1522 N N . LEU A 1 192 ? 7.77 -8.492 -1.31 1 95.25 192 LEU A N 1
ATOM 1523 C CA . LEU A 1 192 ? 8.531 -7.684 -2.25 1 95.25 192 LEU A CA 1
ATOM 1524 C C . LEU A 1 192 ? 7.605 -6.918 -3.188 1 95.25 192 LEU A C 1
ATOM 1526 O O . LEU A 1 192 ? 7.855 -5.75 -3.496 1 95.25 192 LEU A O 1
ATOM 1530 N N . GLU A 1 193 ? 6.625 -7.582 -3.623 1 92 193 GLU A N 1
ATOM 1531 C CA . GLU A 1 193 ? 5.625 -6.941 -4.473 1 92 193 GLU A CA 1
ATOM 1532 C C . GLU A 1 193 ? 4.949 -5.781 -3.754 1 92 193 GLU A C 1
ATOM 1534 O O . GLU A 1 193 ? 4.75 -4.715 -4.34 1 92 193 GLU A O 1
ATOM 1539 N N . ARG A 1 194 ? 4.652 -5.934 -2.537 1 91.81 194 ARG A N 1
ATOM 1540 C CA . ARG A 1 194 ? 4.035 -4.887 -1.73 1 91.81 194 ARG A CA 1
ATOM 1541 C C . ARG A 1 194 ? 5.008 -3.738 -1.487 1 91.81 194 ARG A C 1
ATOM 1543 O O . ARG A 1 194 ? 4.613 -2.57 -1.493 1 91.81 194 ARG A O 1
ATOM 1550 N N . ALA A 1 195 ? 6.215 -4.137 -1.23 1 95.19 195 ALA A N 1
ATOM 1551 C CA . ALA A 1 195 ? 7.234 -3.104 -1.076 1 95.19 195 ALA A CA 1
ATOM 1552 C C . ALA A 1 195 ? 7.324 -2.232 -2.326 1 95.19 195 ALA A C 1
ATOM 1554 O O . ALA A 1 195 ? 7.371 -1.004 -2.23 1 95.19 195 ALA A O 1
ATOM 1555 N N . ALA A 1 196 ? 7.332 -2.908 -3.453 1 94.69 196 ALA A N 1
ATOM 1556 C CA . ALA A 1 196 ? 7.367 -2.172 -4.715 1 94.69 196 ALA A CA 1
ATOM 1557 C C . ALA A 1 196 ? 6.133 -1.294 -4.875 1 94.69 196 ALA A C 1
ATOM 1559 O O . ALA A 1 196 ? 6.215 -0.185 -5.406 1 94.69 196 ALA A O 1
ATOM 1560 N N . ASP A 1 197 ? 5.055 -1.746 -4.422 1 91.56 197 ASP A N 1
ATOM 1561 C CA . ASP A 1 197 ? 3.818 -0.974 -4.484 1 91.56 197 ASP A CA 1
ATOM 1562 C C . ASP A 1 197 ? 3.922 0.295 -3.641 1 91.56 197 ASP A C 1
ATOM 1564 O O . ASP A 1 197 ? 3.459 1.36 -4.055 1 91.56 197 ASP A O 1
ATOM 1568 N N . HIS A 1 198 ? 4.48 0.207 -2.506 1 94.06 198 HIS A N 1
ATOM 1569 C CA . HIS A 1 198 ? 4.664 1.379 -1.657 1 94.06 198 HIS A CA 1
ATOM 1570 C C . HIS A 1 198 ? 5.605 2.387 -2.307 1 94.06 198 HIS A C 1
ATOM 1572 O O . HIS A 1 198 ? 5.441 3.598 -2.137 1 94.06 198 HIS A O 1
ATOM 1578 N N . VAL A 1 199 ? 6.598 1.835 -3.01 1 95.25 199 VAL A N 1
ATOM 1579 C CA . VAL A 1 199 ? 7.48 2.746 -3.734 1 95.25 199 VAL A CA 1
ATOM 1580 C C . VAL A 1 199 ? 6.691 3.473 -4.82 1 95.25 199 VAL A C 1
ATOM 1582 O O . VAL A 1 199 ? 6.895 4.668 -5.051 1 95.25 199 VAL A O 1
ATOM 1585 N N . THR A 1 200 ? 5.844 2.758 -5.445 1 91.75 200 THR A N 1
ATOM 1586 C CA . THR A 1 200 ? 4.984 3.375 -6.449 1 91.75 200 THR A CA 1
ATOM 1587 C C . THR A 1 200 ? 4.121 4.469 -5.82 1 91.75 200 THR A C 1
ATOM 1589 O O . THR A 1 200 ? 3.918 5.523 -6.422 1 91.75 200 THR A O 1
ATOM 1592 N N . ASN A 1 201 ? 3.635 4.23 -4.641 1 90.56 201 ASN A N 1
ATOM 1593 C CA . ASN A 1 201 ? 2.873 5.242 -3.912 1 90.56 201 ASN A CA 1
ATOM 1594 C C . ASN A 1 201 ? 3.693 6.508 -3.689 1 90.56 201 ASN A C 1
ATOM 1596 O O . ASN A 1 201 ? 3.174 7.617 -3.814 1 90.56 201 ASN A O 1
ATOM 1600 N N . ILE A 1 202 ? 4.934 6.309 -3.299 1 93.44 202 ILE A N 1
ATOM 1601 C CA . ILE A 1 202 ? 5.832 7.438 -3.084 1 93.44 202 ILE A CA 1
ATOM 1602 C C . ILE A 1 202 ? 5.914 8.281 -4.355 1 93.44 202 ILE A C 1
ATOM 1604 O O . ILE A 1 202 ? 5.781 9.508 -4.305 1 93.44 202 ILE A O 1
ATOM 1608 N N . SER A 1 203 ? 6.09 7.598 -5.445 1 91.19 203 SER A N 1
ATOM 1609 C CA . SER A 1 203 ? 6.176 8.281 -6.73 1 91.19 203 SER A CA 1
ATOM 1610 C C . SER A 1 203 ? 4.891 9.039 -7.043 1 91.19 203 SER A C 1
ATOM 1612 O O . SER A 1 203 ? 4.93 10.148 -7.586 1 91.19 203 SER A O 1
ATOM 1614 N N . GLU A 1 204 ? 3.82 8.555 -6.703 1 87.62 204 GLU A N 1
ATOM 1615 C CA . GLU A 1 204 ? 2.533 9.203 -6.945 1 87.62 204 GLU A CA 1
ATOM 1616 C C . GLU A 1 204 ? 2.363 10.438 -6.074 1 87.62 204 GLU A C 1
ATOM 1618 O O . GLU A 1 204 ? 1.794 11.438 -6.512 1 87.62 204 GLU A O 1
ATOM 1623 N N . HIS A 1 205 ? 2.801 10.258 -4.816 1 89.31 205 HIS A N 1
ATOM 1624 C CA . HIS A 1 205 ? 2.758 11.43 -3.949 1 89.31 205 HIS A CA 1
ATOM 1625 C C . HIS A 1 205 ? 3.557 12.578 -4.547 1 89.31 205 HIS A C 1
ATOM 1627 O O . HIS A 1 205 ? 3.135 13.734 -4.465 1 89.31 205 HIS A O 1
ATOM 1633 N N . ILE A 1 206 ? 4.66 12.234 -5.109 1 87.62 206 ILE A N 1
ATOM 1634 C CA . ILE A 1 206 ? 5.535 13.25 -5.684 1 87.62 206 ILE A CA 1
ATOM 1635 C C . ILE A 1 206 ? 4.871 13.867 -6.914 1 87.62 206 ILE A C 1
ATOM 1637 O O . ILE A 1 206 ? 4.945 15.078 -7.121 1 87.62 206 ILE A O 1
ATOM 1641 N N . PHE A 1 207 ? 4.227 13.047 -7.629 1 83.38 207 PHE A N 1
ATOM 1642 C CA . PHE A 1 207 ? 3.492 13.523 -8.789 1 83.38 207 PHE A CA 1
ATOM 1643 C C . PHE A 1 207 ? 2.426 14.531 -8.383 1 83.38 207 PHE A C 1
ATOM 1645 O O . PHE A 1 207 ? 2.285 15.586 -9.008 1 83.38 207 PHE A O 1
ATOM 1652 N N . TYR A 1 208 ? 1.756 14.266 -7.352 1 79.19 208 TYR A N 1
ATOM 1653 C CA . TYR A 1 208 ? 0.697 15.141 -6.863 1 79.19 208 TYR A CA 1
ATOM 1654 C C . TYR A 1 208 ? 1.275 16.438 -6.309 1 79.19 208 TYR A C 1
ATOM 1656 O O . TYR A 1 208 ? 0.66 17.5 -6.43 1 79.19 208 TYR A O 1
ATOM 1664 N N . LEU A 1 209 ? 2.398 16.312 -5.676 1 82.5 209 LEU A N 1
ATOM 1665 C CA . LEU A 1 209 ? 3.057 17.484 -5.113 1 82.5 209 LEU A CA 1
ATOM 1666 C C . LEU A 1 209 ? 3.455 18.469 -6.211 1 82.5 209 LEU A C 1
ATOM 1668 O O . LEU A 1 209 ? 3.244 19.672 -6.078 1 82.5 209 LEU A O 1
ATOM 1672 N N . VAL A 1 210 ? 3.918 17.906 -7.281 1 79.62 210 VAL A N 1
ATOM 1673 C CA . VAL A 1 210 ? 4.426 18.75 -8.359 1 79.62 210 VAL A CA 1
ATOM 1674 C C . VAL A 1 210 ? 3.266 19.266 -9.203 1 79.62 210 VAL A C 1
ATOM 1676 O O . VAL A 1 210 ? 3.254 20.438 -9.602 1 79.62 210 VAL A O 1
ATOM 1679 N N . LYS A 1 211 ? 2.266 18.422 -9.414 1 73.31 211 LYS A N 1
ATOM 1680 C CA . LYS A 1 211 ? 1.104 18.844 -10.195 1 73.31 211 LYS A CA 1
ATOM 1681 C C . LYS A 1 211 ? 0.27 19.875 -9.438 1 73.31 211 LYS A C 1
ATOM 1683 O O . LYS A 1 211 ? -0.26 20.812 -10.031 1 73.31 211 LYS A O 1
ATOM 1688 N N . GLY A 1 212 ? -0.088 19.422 -8.164 1 60.38 212 GLY A N 1
ATOM 1689 C CA . GLY A 1 212 ? -0.814 20.375 -7.344 1 60.38 212 GLY A CA 1
ATOM 1690 C C . GLY A 1 212 ? -0.169 21.75 -7.316 1 60.38 212 GLY A C 1
ATOM 1691 O O . GLY A 1 212 ? -0.863 22.766 -7.297 1 60.38 212 GLY A O 1
ATOM 1692 N N . ARG A 1 213 ? 1.093 21.766 -7.281 1 55.84 213 ARG A N 1
ATOM 1693 C CA . ARG A 1 213 ? 1.807 23.031 -7.379 1 55.84 213 ARG A CA 1
ATOM 1694 C C . ARG A 1 213 ? 1.493 23.75 -8.695 1 55.84 213 ARG A C 1
ATOM 1696 O O . ARG A 1 213 ? 1.364 24.969 -8.727 1 55.84 213 ARG A O 1
ATOM 1703 N N . GLN A 1 214 ? 1.38 22.906 -9.594 1 47.09 214 GLN A N 1
ATOM 1704 C CA . GLN A 1 214 ? 1.104 23.516 -10.891 1 47.09 214 GLN A CA 1
ATOM 1705 C C . GLN A 1 214 ? -0.278 24.172 -10.906 1 47.09 214 GLN A C 1
ATOM 1707 O O . GLN A 1 214 ? -0.463 25.234 -11.5 1 47.09 214 GLN A O 1
ATOM 1712 N N . TYR A 1 215 ? -1.146 23.531 -10.305 1 44.09 215 TYR A N 1
ATOM 1713 C CA . TYR A 1 215 ? -2.469 24.141 -10.227 1 44.09 215 TYR A CA 1
ATOM 1714 C C . TYR A 1 215 ? -2.439 25.391 -9.367 1 44.09 215 TYR A C 1
ATOM 1716 O O . TYR A 1 215 ? -3.146 26.359 -9.656 1 44.09 215 TYR A O 1
ATOM 1724 N N . ASP A 1 216 ? -1.757 25.375 -8.18 1 45.62 216 ASP A N 1
ATOM 1725 C CA . ASP A 1 216 ? -1.649 26.578 -7.363 1 45.62 216 ASP A CA 1
ATOM 1726 C C . ASP A 1 216 ? -1.025 27.734 -8.156 1 45.62 216 ASP A C 1
ATOM 1728 O O . ASP A 1 216 ? -1.42 28.891 -8 1 45.62 216 ASP A O 1
ATOM 1732 N N . LEU A 1 217 ? 0.01 27.453 -8.922 1 40.94 217 LEU A N 1
ATOM 1733 C CA . LEU A 1 217 ? 0.638 28.484 -9.734 1 40.94 217 LEU A CA 1
ATOM 1734 C C . LEU A 1 217 ? -0.346 29.047 -10.758 1 40.94 217 LEU A C 1
ATOM 1736 O O . LEU A 1 217 ? -0.296 30.234 -11.094 1 40.94 217 LEU A O 1
ATOM 1740 N N . ASN A 1 218 ? -1.021 28.125 -11.266 1 37.44 218 ASN A N 1
ATOM 1741 C CA . ASN A 1 218 ? -1.933 28.672 -12.258 1 37.44 218 ASN A CA 1
ATOM 1742 C C . ASN A 1 218 ? -3.062 29.469 -11.609 1 37.44 218 ASN A C 1
ATOM 1744 O O . ASN A 1 218 ? -3.734 30.25 -12.273 1 37.44 218 ASN A O 1
ATOM 1748 N N . ASN A 1 219 ? -3.523 29.016 -10.469 1 36.69 219 ASN A N 1
ATOM 1749 C CA . ASN A 1 219 ? -4.57 29.828 -9.844 1 36.69 219 ASN A CA 1
ATOM 1750 C C . ASN A 1 219 ? -3.986 30.984 -9.039 1 36.69 219 ASN A C 1
ATOM 1752 O O . ASN A 1 219 ? -4.723 31.734 -8.406 1 36.69 219 ASN A O 1
ATOM 1756 N N . SER A 1 220 ? -2.73 30.891 -8.633 1 32.81 220 SER A N 1
ATOM 1757 C CA . SER A 1 220 ? -2.246 32.156 -8.117 1 32.81 220 SER A CA 1
ATOM 1758 C C . SER A 1 220 ? -2.055 33.188 -9.242 1 32.81 220 SER A C 1
ATOM 1760 O O . SER A 1 220 ? -1.65 32.812 -10.352 1 32.81 220 SER A O 1
ATOM 1762 N N . MET B 1 1 ? -18.703 30.5 18.422 1 47.25 1 MET B N 1
ATOM 1763 C CA . MET B 1 1 ? -18.281 29.156 18.828 1 47.25 1 MET B CA 1
ATOM 1764 C C . MET B 1 1 ? -16.828 29.172 19.312 1 47.25 1 MET B C 1
ATOM 1766 O O . MET B 1 1 ? -16 29.922 18.797 1 47.25 1 MET B O 1
ATOM 1770 N N . SER B 1 2 ? -16.547 28.609 20.391 1 52.78 2 SER B N 1
ATOM 1771 C CA . SER B 1 2 ? -15.188 28.578 20.922 1 52.78 2 SER B CA 1
ATOM 1772 C C . SER B 1 2 ? -14.219 27.953 19.922 1 52.78 2 SER B C 1
ATOM 1774 O O . SER B 1 2 ? -14.633 27.203 19.031 1 52.78 2 SER B O 1
ATOM 1776 N N . VAL B 1 3 ? -13.023 28.578 19.859 1 58.06 3 VAL B N 1
ATOM 1777 C CA . VAL B 1 3 ? -11.969 28.125 18.969 1 58.06 3 VAL B CA 1
ATOM 1778 C C . VAL B 1 3 ? -11.945 26.594 18.922 1 58.06 3 VAL B C 1
ATOM 1780 O O . VAL B 1 3 ? -11.836 25.984 17.859 1 58.06 3 VAL B O 1
ATOM 1783 N N . ARG B 1 4 ? -12.219 25.984 20.031 1 63.66 4 ARG B N 1
ATOM 1784 C CA . ARG B 1 4 ? -12.258 24.531 20.172 1 63.66 4 ARG B CA 1
ATOM 1785 C C . ARG B 1 4 ? -13.508 23.953 19.531 1 63.66 4 ARG B C 1
ATOM 1787 O O . ARG B 1 4 ? -13.461 22.891 18.906 1 63.66 4 ARG B O 1
ATOM 1794 N N . GLY B 1 5 ? -14.547 24.781 19.609 1 62.25 5 GLY B N 1
ATOM 1795 C CA . GLY B 1 5 ? -15.805 24.344 19.031 1 62.25 5 GLY B CA 1
ATOM 1796 C C . GLY B 1 5 ? -15.766 24.266 17.516 1 62.25 5 GLY B C 1
ATOM 1797 O O . GLY B 1 5 ? -16.234 23.281 16.938 1 62.25 5 GLY B O 1
ATOM 1798 N N . LYS B 1 6 ? -15.164 25.172 16.984 1 73.94 6 LYS B N 1
ATOM 1799 C CA . LYS B 1 6 ? -15.047 25.219 15.531 1 73.94 6 LYS B CA 1
ATOM 1800 C C . LYS B 1 6 ? -14.125 24.109 15.023 1 73.94 6 LYS B C 1
ATOM 1802 O O . LYS B 1 6 ? -14.414 23.484 14 1 73.94 6 LYS B O 1
ATOM 1807 N N . PHE B 1 7 ? -13.172 23.797 15.758 1 76.94 7 PHE B N 1
ATOM 1808 C CA . PHE B 1 7 ? -12.242 22.75 15.375 1 76.94 7 PHE B CA 1
ATOM 1809 C C . PHE B 1 7 ? -12.922 21.391 15.391 1 76.94 7 PHE B C 1
ATOM 1811 O O . PHE B 1 7 ? -12.742 20.578 14.469 1 76.94 7 PHE B O 1
ATOM 1818 N N . ASP B 1 8 ? -13.734 21.234 16.359 1 77.88 8 ASP B N 1
ATOM 1819 C CA . ASP B 1 8 ? -14.445 19.953 16.453 1 77.88 8 ASP B CA 1
ATOM 1820 C C . ASP B 1 8 ? -15.398 19.766 15.273 1 77.88 8 ASP B C 1
ATOM 1822 O O . ASP B 1 8 ? -15.539 18.656 14.758 1 77.88 8 ASP B O 1
ATOM 1826 N N . TYR B 1 9 ? -15.93 20.844 14.961 1 81.31 9 TYR B N 1
ATOM 1827 C CA . TYR B 1 9 ? -16.828 20.797 13.812 1 81.31 9 TYR B CA 1
ATOM 1828 C C . TYR B 1 9 ? -16.062 20.5 12.531 1 81.31 9 TYR B C 1
ATOM 1830 O O . TYR B 1 9 ? -16.484 19.672 11.727 1 81.31 9 TYR B O 1
ATOM 1838 N N . ASP B 1 10 ? -14.969 21.078 12.367 1 85.5 10 ASP B N 1
ATOM 1839 C CA . ASP B 1 10 ? -14.164 20.891 11.172 1 85.5 10 ASP B CA 1
ATOM 1840 C C . ASP B 1 10 ? -13.594 19.469 11.102 1 85.5 10 ASP B C 1
ATOM 1842 O O . ASP B 1 10 ? -13.469 18.906 10.016 1 85.5 10 ASP B O 1
ATOM 1846 N N . LEU B 1 11 ? -13.312 18.969 12.234 1 84.19 11 LEU B N 1
ATOM 1847 C CA . LEU B 1 11 ? -12.836 17.594 12.281 1 84.19 11 LEU B CA 1
ATOM 1848 C C . LEU B 1 11 ? -13.945 16.625 11.883 1 84.19 11 LEU B C 1
ATOM 1850 O O . LEU B 1 11 ? -13.68 15.625 11.211 1 84.19 11 LEU B O 1
ATOM 1854 N N . LYS B 1 12 ? -15.133 16.922 12.328 1 87.94 12 LYS B N 1
ATOM 1855 C CA . LYS B 1 12 ? -16.281 16.109 11.945 1 87.94 12 LYS B CA 1
ATOM 1856 C C . LYS B 1 12 ? -16.531 16.188 10.445 1 87.94 12 LYS B C 1
ATOM 1858 O O . LYS B 1 12 ? -16.906 15.188 9.82 1 87.94 12 LYS B O 1
ATOM 1863 N N . GLU B 1 13 ? -16.344 17.344 9.953 1 91.62 13 GLU B N 1
ATOM 1864 C CA . GLU B 1 13 ? -16.469 17.516 8.508 1 91.62 13 GLU B CA 1
ATOM 1865 C C . GLU B 1 13 ? -15.43 16.688 7.762 1 91.62 13 GLU B C 1
ATOM 1867 O O . GLU B 1 13 ? -15.727 16.062 6.738 1 91.62 13 GLU B O 1
ATOM 1872 N N . LEU B 1 14 ? -14.227 16.719 8.273 1 91.12 14 LEU B N 1
ATOM 1873 C CA . LEU B 1 14 ? -13.156 15.914 7.688 1 91.12 14 LEU B CA 1
ATOM 1874 C C . LEU B 1 14 ? -13.492 14.43 7.738 1 91.12 14 LEU B C 1
ATOM 1876 O O . LEU B 1 14 ? -13.297 13.711 6.758 1 91.12 14 LEU B O 1
ATOM 1880 N N . GLN B 1 15 ? -14.031 14.023 8.805 1 89.62 15 GLN B N 1
ATOM 1881 C CA . GLN B 1 15 ? -14.453 12.633 8.961 1 89.62 15 GLN B CA 1
ATOM 1882 C C . GLN B 1 15 ? -15.578 12.289 7.988 1 89.62 15 GLN B C 1
ATOM 1884 O O . GLN B 1 15 ? -15.609 11.188 7.441 1 89.62 15 GLN B O 1
ATOM 1889 N N . GLY B 1 16 ? -16.484 13.203 7.863 1 92.62 16 GLY B N 1
ATOM 1890 C CA . GLY B 1 16 ? -17.547 13.008 6.895 1 92.62 16 GLY B CA 1
ATOM 1891 C C . GLY B 1 16 ? -17.047 12.828 5.477 1 92.62 16 GLY B C 1
ATOM 1892 O O . GLY B 1 16 ? -17.516 11.953 4.75 1 92.62 16 GLY B O 1
ATOM 1893 N N . LYS B 1 17 ? -16.078 13.609 5.113 1 94.25 17 LYS B N 1
ATOM 1894 C CA . LYS B 1 17 ? -15.492 13.508 3.783 1 94.25 17 LYS B CA 1
ATOM 1895 C C . LYS B 1 17 ? -14.781 12.172 3.596 1 94.25 17 LYS B C 1
ATOM 1897 O O . LYS B 1 17 ? -14.789 11.609 2.5 1 94.25 17 LYS B O 1
ATOM 1902 N N . LEU B 1 18 ? -14.148 11.711 4.613 1 93.69 18 LEU B N 1
ATOM 1903 C CA . LEU B 1 18 ? -13.484 10.414 4.57 1 93.69 18 LEU B CA 1
ATOM 1904 C C . LEU B 1 18 ? -14.5 9.289 4.363 1 93.69 18 LEU B C 1
ATOM 1906 O O . LEU B 1 18 ? -14.25 8.359 3.59 1 93.69 18 LEU B O 1
ATOM 1910 N N . LEU B 1 19 ? -15.594 9.422 5.078 1 93.38 19 LEU B N 1
ATOM 1911 C CA . LEU B 1 19 ? -16.641 8.414 4.934 1 93.38 19 LEU B CA 1
ATOM 1912 C C . LEU B 1 19 ? -17.219 8.422 3.523 1 93.38 19 LEU B C 1
ATOM 1914 O O . LEU B 1 19 ? -17.531 7.367 2.973 1 93.38 19 LEU B O 1
ATOM 1918 N N . GLU B 1 20 ? -17.281 9.578 3.002 1 94.94 20 GLU B N 1
ATOM 1919 C CA . GLU B 1 20 ? -17.812 9.711 1.649 1 94.94 20 GLU B CA 1
ATOM 1920 C C . GLU B 1 20 ? -16.906 9.039 0.627 1 94.94 20 GLU B C 1
ATOM 1922 O O . GLU B 1 20 ? -17.359 8.281 -0.226 1 94.94 20 GLU B O 1
ATOM 1927 N N . ILE B 1 21 ? -15.641 9.344 0.672 1 95.12 21 ILE B N 1
ATOM 1928 C CA . ILE B 1 21 ? -14.727 8.742 -0.29 1 95.12 21 ILE B CA 1
ATOM 1929 C C . ILE B 1 21 ? -14.602 7.246 -0.029 1 95.12 21 ILE B C 1
ATOM 1931 O O . ILE B 1 21 ? -14.43 6.457 -0.962 1 95.12 21 ILE B O 1
ATOM 1935 N N . GLY B 1 22 ? -14.68 6.891 1.263 1 94.94 22 GLY B N 1
ATOM 1936 C CA . GLY B 1 22 ? -14.711 5.477 1.596 1 94.94 22 GLY B CA 1
ATOM 1937 C C . GLY B 1 22 ? -15.867 4.738 0.948 1 94.94 22 GLY B C 1
ATOM 1938 O O . GLY B 1 22 ? -15.688 3.658 0.385 1 94.94 22 GLY B O 1
ATOM 1939 N N . SER B 1 23 ? -17.031 5.332 1.038 1 95.31 23 SER B N 1
ATOM 1940 C CA . SER B 1 23 ? -18.219 4.758 0.413 1 95.31 23 SER B CA 1
ATOM 1941 C C . SER B 1 23 ? -18.062 4.676 -1.102 1 95.31 23 SER B C 1
ATOM 1943 O O . SER B 1 23 ? -18.484 3.703 -1.724 1 95.31 23 SER B O 1
ATOM 1945 N N . PHE B 1 24 ? -17.5 5.688 -1.62 1 95.75 24 PHE B N 1
ATOM 1946 C CA . PHE B 1 24 ? -17.266 5.707 -3.059 1 95.75 24 PHE B CA 1
ATOM 1947 C C . PHE B 1 24 ? -16.344 4.562 -3.469 1 95.75 24 PHE B C 1
ATOM 1949 O O . PHE B 1 24 ? -16.609 3.867 -4.449 1 95.75 24 PHE B O 1
ATOM 1956 N N . ALA B 1 25 ? -15.266 4.398 -2.748 1 96 25 ALA B N 1
ATOM 1957 C CA . ALA B 1 25 ? -14.305 3.338 -3.055 1 96 25 ALA B CA 1
ATOM 1958 C C . ALA B 1 25 ? -14.961 1.964 -2.932 1 96 25 ALA B C 1
ATOM 1960 O O . ALA B 1 25 ? -14.703 1.074 -3.748 1 96 25 ALA B O 1
ATOM 1961 N N . GLN B 1 26 ? -15.766 1.801 -1.927 1 96.44 26 GLN B N 1
ATOM 1962 C CA . GLN B 1 26 ? -16.5 0.546 -1.743 1 96.44 26 GLN B CA 1
ATOM 1963 C C . GLN B 1 26 ? -17.406 0.258 -2.934 1 96.44 26 GLN B C 1
ATOM 1965 O O . GLN B 1 26 ? -17.453 -0.87 -3.43 1 96.44 26 GLN B O 1
ATOM 1970 N N . GLU B 1 27 ? -18.078 1.239 -3.293 1 96.44 27 GLU B N 1
ATOM 1971 C CA . GLU B 1 27 ? -19 1.096 -4.426 1 96.44 27 GLU B CA 1
ATOM 1972 C C . GLU B 1 27 ? -18.234 0.788 -5.711 1 96.44 27 GLU B C 1
ATOM 1974 O O . GLU B 1 27 ? -18.641 -0.067 -6.496 1 96.44 27 GLU B O 1
ATOM 1979 N N . ALA B 1 28 ? -17.172 1.533 -5.926 1 96.5 28 ALA B N 1
ATOM 1980 C CA . ALA B 1 28 ? -16.375 1.312 -7.121 1 96.5 28 ALA B CA 1
ATOM 1981 C C . ALA B 1 28 ? -15.836 -0.116 -7.168 1 96.5 28 ALA B C 1
ATOM 1983 O O . ALA B 1 28 ? -15.875 -0.769 -8.211 1 96.5 28 ALA B O 1
ATOM 1984 N N . LEU B 1 29 ? -15.352 -0.611 -6.02 1 97.06 29 LEU B N 1
ATOM 1985 C CA . LEU B 1 29 ? -14.828 -1.971 -5.945 1 97.06 29 LEU B CA 1
ATOM 1986 C C . LEU B 1 29 ? -15.93 -2.992 -6.211 1 97.06 29 LEU B C 1
ATOM 1988 O O . LEU B 1 29 ? -15.719 -3.957 -6.949 1 97.06 29 LEU B O 1
ATOM 1992 N N . THR B 1 30 ? -17.062 -2.766 -5.645 1 97.94 30 THR B N 1
ATOM 1993 C CA . THR B 1 30 ? -18.188 -3.668 -5.824 1 97.94 30 THR B CA 1
ATOM 1994 C C . THR B 1 30 ? -18.625 -3.695 -7.285 1 97.94 30 THR B C 1
ATOM 1996 O O . THR B 1 30 ? -18.812 -4.77 -7.863 1 97.94 30 THR B O 1
ATOM 1999 N N . LYS B 1 31 ? -18.766 -2.561 -7.848 1 97.75 31 LYS B N 1
ATOM 2000 C CA . LYS B 1 31 ? -19.156 -2.463 -9.25 1 97.75 31 LYS B CA 1
ATOM 2001 C C . LYS B 1 31 ? -18.125 -3.139 -10.156 1 97.75 31 LYS B C 1
ATOM 2003 O O . LYS B 1 31 ? -18.5 -3.74 -11.172 1 97.75 31 LYS B O 1
ATOM 2008 N N . SER B 1 32 ? -16.844 -2.957 -9.789 1 98.06 32 SER B N 1
ATOM 2009 C CA . SER B 1 32 ? -15.805 -3.543 -10.625 1 98.06 32 SER B CA 1
ATOM 2010 C C . SER B 1 32 ? -15.883 -5.066 -10.617 1 98.06 32 SER B C 1
ATOM 2012 O O . SER B 1 32 ? -15.727 -5.703 -11.664 1 98.06 32 SER B O 1
ATOM 2014 N N . ILE B 1 33 ? -16.156 -5.641 -9.5 1 97.81 33 ILE B N 1
ATOM 2015 C CA . ILE B 1 33 ? -16.281 -7.094 -9.406 1 97.81 33 ILE B CA 1
ATOM 2016 C C . ILE B 1 33 ? -17.562 -7.551 -10.102 1 97.81 33 ILE B C 1
ATOM 2018 O O . ILE B 1 33 ? -17.578 -8.586 -10.766 1 97.81 33 ILE B O 1
ATOM 2022 N N . GLU B 1 34 ? -18.641 -6.801 -9.93 1 97.62 34 GLU B N 1
ATOM 2023 C CA . GLU B 1 34 ? -19.875 -7.098 -10.641 1 97.62 34 GLU B CA 1
ATOM 2024 C C . GLU B 1 34 ? -19.672 -7.07 -12.156 1 97.62 34 GLU B C 1
ATOM 2026 O O . GLU B 1 34 ? -20.172 -7.934 -12.875 1 97.62 34 GLU B O 1
ATOM 2031 N N . ALA B 1 35 ? -18.938 -6.066 -12.586 1 97.69 35 ALA B N 1
ATOM 2032 C CA . ALA B 1 35 ? -18.641 -5.957 -14.008 1 97.69 35 ALA B CA 1
ATOM 2033 C C . ALA B 1 35 ? -17.875 -7.184 -14.508 1 97.69 35 ALA B C 1
ATOM 2035 O O . ALA B 1 35 ? -18.125 -7.672 -15.609 1 97.69 35 ALA B O 1
ATOM 2036 N N . LEU B 1 36 ? -16.969 -7.648 -13.719 1 97.31 36 LEU B N 1
ATOM 2037 C CA . LEU B 1 36 ? -16.203 -8.836 -14.07 1 97.31 36 LEU B CA 1
ATOM 2038 C C . LEU B 1 36 ? -17.094 -10.07 -14.109 1 97.31 36 LEU B C 1
ATOM 2040 O O . LEU B 1 36 ? -17.062 -10.836 -15.078 1 97.31 36 LEU B O 1
ATOM 2044 N N . GLU B 1 37 ? -17.859 -10.227 -13.062 1 95.88 37 GLU B N 1
ATOM 2045 C CA . GLU B 1 37 ? -18.719 -11.398 -12.922 1 95.88 37 GLU B CA 1
ATOM 2046 C C . GLU B 1 37 ? -19.703 -11.5 -14.07 1 95.88 37 GLU B C 1
ATOM 2048 O O . GLU B 1 37 ? -19.969 -12.586 -14.586 1 95.88 37 GLU B O 1
ATOM 2053 N N . THR B 1 38 ? -20.25 -10.391 -14.477 1 96 38 THR B N 1
ATOM 2054 C CA . THR B 1 38 ? -21.281 -10.375 -15.508 1 96 38 THR B CA 1
ATOM 2055 C C . THR B 1 38 ? -20.688 -10.016 -16.859 1 96 38 THR B C 1
ATOM 2057 O O . THR B 1 38 ? -21.406 -9.898 -17.859 1 96 38 THR B O 1
ATOM 2060 N N . GLN B 1 39 ? -19.406 -9.766 -16.875 1 95.75 39 GLN B N 1
ATOM 2061 C CA . GLN B 1 39 ? -18.703 -9.344 -18.078 1 95.75 39 GLN B CA 1
ATOM 2062 C C . GLN B 1 39 ? -19.406 -8.156 -18.734 1 95.75 39 GLN B C 1
ATOM 2064 O O . GLN B 1 39 ? -19.625 -8.148 -19.953 1 95.75 39 GLN B O 1
ATOM 2069 N N . ASN B 1 40 ? -19.797 -7.238 -17.922 1 96.44 40 ASN B N 1
ATOM 2070 C CA . ASN B 1 40 ? -20.5 -6.027 -18.312 1 96.44 40 ASN B CA 1
ATOM 2071 C C . ASN B 1 40 ? -19.531 -4.891 -18.641 1 96.44 40 ASN B C 1
ATOM 2073 O O . ASN B 1 40 ? -19.172 -4.109 -17.75 1 96.44 40 ASN B O 1
ATOM 2077 N N . ILE B 1 41 ? -19.234 -4.676 -19.922 1 96 41 ILE B N 1
ATOM 2078 C CA . ILE B 1 41 ? -18.25 -3.711 -20.391 1 96 41 ILE B CA 1
ATOM 2079 C C . ILE B 1 41 ? -18.75 -2.293 -20.109 1 96 41 ILE B C 1
ATOM 2081 O O . ILE B 1 41 ? -17.953 -1.411 -19.75 1 96 41 ILE B O 1
ATOM 2085 N N . GLU B 1 42 ? -20 -2.076 -20.25 1 96.5 42 GLU B N 1
ATOM 2086 C CA . GLU B 1 42 ? -20.578 -0.755 -19.984 1 96.5 42 GLU B CA 1
ATOM 2087 C C . GLU B 1 42 ? -20.375 -0.336 -18.531 1 96.5 42 GLU B C 1
ATOM 2089 O O . GLU B 1 42 ? -20.016 0.812 -18.266 1 96.5 42 GLU B O 1
ATOM 2094 N N . LEU B 1 43 ? -20.625 -1.297 -17.688 1 96.75 43 LEU B N 1
ATOM 2095 C CA . LEU B 1 43 ? -20.406 -1.027 -16.266 1 96.75 43 LEU B CA 1
ATOM 2096 C C . LEU B 1 43 ? -18.938 -0.728 -15.984 1 96.75 43 LEU B C 1
ATOM 2098 O O . LEU B 1 43 ? -18.625 0.156 -15.188 1 96.75 43 LEU B O 1
ATOM 2102 N N . ALA B 1 44 ? -18.047 -1.431 -16.594 1 96.88 44 ALA B N 1
ATOM 2103 C CA . ALA B 1 44 ? -16.609 -1.202 -16.453 1 96.88 44 ALA B CA 1
ATOM 2104 C C . ALA B 1 44 ? -16.234 0.198 -16.922 1 96.88 44 ALA B C 1
ATOM 2106 O O . ALA B 1 44 ? -15.445 0.888 -16.266 1 96.88 44 ALA B O 1
ATOM 2107 N N . LEU B 1 45 ? -16.812 0.636 -17.984 1 95.81 45 LEU B N 1
ATOM 2108 C CA . LEU B 1 45 ? -16.531 1.958 -18.531 1 95.81 45 LEU B CA 1
ATOM 2109 C C . LEU B 1 45 ? -17.047 3.053 -17.609 1 95.81 45 LEU B C 1
ATOM 2111 O O . LEU B 1 45 ? -16.406 4.094 -17.453 1 95.81 45 LEU B O 1
ATOM 2115 N N . GLU B 1 46 ? -18.156 2.77 -17.031 1 96 46 GLU B N 1
ATOM 2116 C CA . GLU B 1 46 ? -18.703 3.715 -16.062 1 96 46 GLU B CA 1
ATOM 2117 C C . GLU B 1 46 ? -17.766 3.922 -14.891 1 96 46 GLU B C 1
ATOM 2119 O O . GLU B 1 46 ? -17.578 5.051 -14.422 1 96 46 GLU B O 1
ATOM 2124 N N . ILE B 1 47 ? -17.188 2.867 -14.43 1 95.75 47 ILE B N 1
ATOM 2125 C CA . ILE B 1 47 ? -16.266 2.93 -13.312 1 95.75 47 ILE B CA 1
ATOM 2126 C C . ILE B 1 47 ? -15.047 3.771 -13.695 1 95.75 47 ILE B C 1
ATOM 2128 O O . ILE B 1 47 ? -14.57 4.582 -12.898 1 95.75 47 ILE B O 1
ATOM 2132 N N . MET B 1 48 ? -14.562 3.627 -14.859 1 94.38 48 MET B N 1
ATOM 2133 C CA . MET B 1 48 ? -13.406 4.371 -15.352 1 94.38 48 MET B CA 1
ATOM 2134 C C . MET B 1 48 ? -13.727 5.863 -15.453 1 94.38 48 MET B C 1
ATOM 2136 O O . MET B 1 48 ? -12.883 6.703 -15.133 1 94.38 48 MET B O 1
ATOM 2140 N N . ASP B 1 49 ? -14.914 6.156 -15.805 1 91.69 49 ASP B N 1
ATOM 2141 C CA . ASP B 1 49 ? -15.344 7.547 -15.93 1 91.69 49 ASP B CA 1
ATOM 2142 C C . ASP B 1 49 ? -15.477 8.203 -14.562 1 91.69 49 ASP B C 1
ATOM 2144 O O . ASP B 1 49 ? -15.234 9.406 -14.414 1 91.69 49 ASP B O 1
ATOM 2148 N N . ASP B 1 50 ? -15.859 7.383 -13.617 1 90.31 50 ASP B N 1
ATOM 2149 C CA . ASP B 1 50 ? -16.094 7.887 -12.266 1 90.31 50 ASP B CA 1
ATOM 2150 C C . ASP B 1 50 ? -14.773 8.062 -11.516 1 90.31 50 ASP B C 1
ATOM 2152 O O . ASP B 1 50 ? -14.758 8.609 -10.406 1 90.31 50 ASP B O 1
ATOM 2156 N N . ASP B 1 51 ? -13.727 7.578 -12.078 1 88.06 51 ASP B N 1
ATOM 2157 C CA . ASP B 1 51 ? -12.414 7.652 -11.453 1 88.06 51 ASP B CA 1
ATOM 2158 C C . ASP B 1 51 ? -12.039 9.094 -11.109 1 88.06 51 ASP B C 1
ATOM 2160 O O . ASP B 1 51 ? -11.43 9.352 -10.07 1 88.06 51 ASP B O 1
ATOM 2164 N N . ALA B 1 52 ? -12.445 10.039 -11.906 1 87.38 52 ALA B N 1
ATOM 2165 C CA . ALA B 1 52 ? -12.148 11.453 -11.711 1 87.38 52 ALA B CA 1
ATOM 2166 C C . ALA B 1 52 ? -12.797 11.969 -10.422 1 87.38 52 ALA B C 1
ATOM 2168 O O . ALA B 1 52 ? -12.258 12.859 -9.766 1 87.38 52 ALA B O 1
ATOM 2169 N N . GLN B 1 53 ? -13.922 11.375 -10.094 1 90.25 53 GLN B N 1
ATOM 2170 C CA . GLN B 1 53 ? -14.633 11.797 -8.891 1 90.25 53 GLN B CA 1
ATOM 2171 C C . GLN B 1 53 ? -13.844 11.461 -7.633 1 90.25 53 GLN B C 1
ATOM 2173 O O . GLN B 1 53 ? -13.742 12.281 -6.719 1 90.25 53 GLN B O 1
ATOM 2178 N N . ALA B 1 54 ? -13.289 10.258 -7.586 1 89.38 54 ALA B N 1
ATOM 2179 C CA . ALA B 1 54 ? -12.469 9.875 -6.441 1 89.38 54 ALA B CA 1
ATOM 2180 C C . ALA B 1 54 ? -11.266 10.797 -6.293 1 89.38 54 ALA B C 1
ATOM 2182 O O . ALA B 1 54 ? -10.906 11.18 -5.18 1 89.38 54 ALA B O 1
ATOM 2183 N N . ASP B 1 55 ? -10.695 11.18 -7.395 1 87.62 55 ASP B N 1
ATOM 2184 C CA . ASP B 1 55 ? -9.547 12.078 -7.402 1 87.62 55 ASP B CA 1
ATOM 2185 C C . ASP B 1 55 ? -9.922 13.453 -6.855 1 87.62 55 ASP B C 1
ATOM 2187 O O . ASP B 1 55 ? -9.156 14.062 -6.105 1 87.62 55 ASP B O 1
ATOM 2191 N N . LEU B 1 56 ? -11.023 13.875 -7.215 1 90.75 56 LEU B N 1
ATOM 2192 C CA 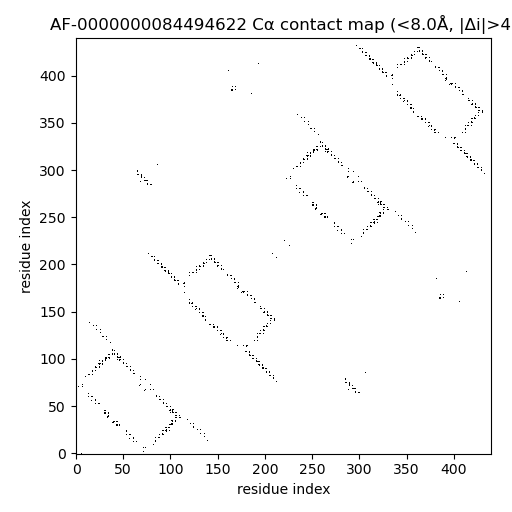. LEU B 1 56 ? -11.5 15.172 -6.75 1 90.75 56 LEU B CA 1
ATOM 2193 C C . LEU B 1 56 ? -11.789 15.141 -5.254 1 90.75 56 LEU B C 1
ATOM 2195 O O . LEU B 1 56 ? -11.438 16.078 -4.531 1 90.75 56 LEU B O 1
ATOM 2199 N N . MET B 1 57 ? -12.453 14.078 -4.867 1 93.06 57 MET B N 1
ATOM 2200 C CA . MET B 1 57 ? -12.75 13.93 -3.445 1 93.06 57 MET B CA 1
ATOM 2201 C C . MET B 1 57 ? -11.461 13.875 -2.629 1 93.06 57 MET B C 1
ATOM 2203 O O . MET B 1 57 ? -11.375 14.484 -1.559 1 93.06 57 MET B O 1
ATOM 2207 N N . TYR B 1 58 ? -10.516 13.148 -3.17 1 93.38 58 TYR B N 1
ATOM 2208 C CA . TYR B 1 58 ? -9.219 13.031 -2.521 1 93.38 58 TYR B CA 1
ATOM 2209 C C . TYR B 1 58 ? -8.531 14.391 -2.412 1 93.38 58 TYR B C 1
ATOM 2211 O O . TYR B 1 58 ? -8.031 14.758 -1.346 1 93.38 58 TYR B O 1
ATOM 2219 N N . GLU B 1 59 ? -8.562 15.164 -3.438 1 89.25 59 GLU B N 1
ATOM 2220 C CA . GLU B 1 59 ? -7.973 16.5 -3.451 1 89.25 59 GLU B CA 1
ATOM 2221 C C . GLU B 1 59 ? -8.688 17.438 -2.477 1 89.25 59 GLU B C 1
ATOM 2223 O O . GLU B 1 59 ? -8.039 18.219 -1.779 1 89.25 59 GLU B O 1
ATOM 2228 N N . GLU B 1 60 ? -9.93 17.312 -2.451 1 92.25 60 GLU B N 1
ATOM 2229 C CA . GLU B 1 60 ? -10.727 18.156 -1.556 1 92.25 60 GLU B CA 1
ATOM 2230 C C . GLU B 1 60 ? -10.398 17.859 -0.094 1 92.25 60 GLU B C 1
ATOM 2232 O O . GLU B 1 60 ? -10.328 18.781 0.725 1 92.25 60 GLU B O 1
ATOM 2237 N N . ILE B 1 61 ? -10.234 16.609 0.168 1 93.88 61 ILE B N 1
ATOM 2238 C CA . ILE B 1 61 ? -9.898 16.203 1.53 1 93.88 61 ILE B CA 1
ATOM 2239 C C . ILE B 1 61 ? -8.531 16.781 1.915 1 93.88 61 ILE B C 1
ATOM 2241 O O . ILE B 1 61 ? -8.383 17.359 2.994 1 93.88 61 ILE B O 1
ATOM 2245 N N . ASN B 1 62 ? -7.602 16.672 1.056 1 90.06 62 ASN B N 1
ATOM 2246 C CA . ASN B 1 62 ? -6.262 17.188 1.317 1 90.06 62 ASN B CA 1
ATOM 2247 C C . ASN B 1 62 ? -6.27 18.703 1.471 1 90.06 62 ASN B C 1
ATOM 2249 O O . ASN B 1 62 ? -5.656 19.234 2.396 1 90.06 62 ASN B O 1
ATOM 2253 N N . ASP B 1 63 ? -6.973 19.328 0.61 1 88.81 63 ASP B N 1
ATOM 2254 C CA . ASP B 1 63 ? -7.07 20.781 0.672 1 88.81 63 ASP B CA 1
ATOM 2255 C C . ASP B 1 63 ? -7.762 21.234 1.957 1 88.81 63 ASP B C 1
ATOM 2257 O O . ASP B 1 63 ? -7.32 22.188 2.602 1 88.81 63 ASP B O 1
ATOM 2261 N N . PHE B 1 64 ? -8.82 20.547 2.24 1 91.62 64 PHE B N 1
ATOM 2262 C CA . PHE B 1 64 ? -9.555 20.875 3.457 1 91.62 64 PHE B CA 1
ATOM 2263 C C . PHE B 1 64 ? -8.672 20.688 4.688 1 91.62 64 PHE B C 1
ATOM 2265 O O . PHE B 1 64 ? -8.672 21.531 5.586 1 91.62 64 PHE B O 1
ATOM 2272 N N . ALA B 1 65 ? -7.961 19.625 4.754 1 90.56 65 ALA B N 1
ATOM 2273 C CA . ALA B 1 65 ? -7.07 19.328 5.875 1 90.56 65 ALA B CA 1
ATOM 2274 C C . ALA B 1 65 ? -5.973 20.375 5.992 1 90.56 65 ALA B C 1
ATOM 2276 O O . ALA B 1 65 ? -5.656 20.844 7.09 1 90.56 65 ALA B O 1
ATOM 2277 N N . ILE B 1 66 ? -5.422 20.766 4.879 1 85.44 66 ILE B N 1
ATOM 2278 C CA . ILE B 1 66 ? -4.367 21.766 4.84 1 85.44 66 ILE B CA 1
ATOM 2279 C C . ILE B 1 66 ? -4.898 23.094 5.371 1 85.44 66 ILE B C 1
ATOM 2281 O O . ILE B 1 66 ? -4.242 23.766 6.176 1 85.44 66 ILE B O 1
ATOM 2285 N N . LEU B 1 67 ? -6.062 23.438 4.922 1 85.62 67 LEU B N 1
ATOM 2286 C CA . LEU B 1 67 ? -6.695 24.672 5.367 1 85.62 67 LEU B CA 1
ATOM 2287 C C . LEU B 1 67 ? -6.992 24.625 6.863 1 85.62 67 LEU B C 1
ATOM 2289 O O . LEU B 1 67 ? -6.828 25.625 7.562 1 85.62 67 LEU B O 1
ATOM 2293 N N . LEU B 1 68 ? -7.434 23.484 7.277 1 87 68 LEU B N 1
ATOM 2294 C CA . LEU B 1 68 ? -7.719 23.281 8.695 1 87 68 LEU B CA 1
ATOM 2295 C C . LEU B 1 68 ? -6.461 23.484 9.531 1 87 68 LEU B C 1
ATOM 2297 O O . LEU B 1 68 ? -6.516 24.109 10.594 1 87 68 LEU B O 1
ATOM 2301 N N . ILE B 1 69 ? -5.371 23 9.078 1 85.69 69 ILE B N 1
ATOM 2302 C CA . ILE B 1 69 ? -4.102 23.125 9.789 1 85.69 69 ILE B CA 1
ATOM 2303 C C . ILE B 1 69 ? -3.635 24.578 9.766 1 85.69 69 ILE B C 1
ATOM 2305 O O . ILE B 1 69 ? -3.203 25.109 10.789 1 85.69 69 ILE B O 1
ATOM 2309 N N . ALA B 1 70 ? -3.732 25.219 8.68 1 80.06 70 ALA B N 1
ATOM 2310 C CA . ALA B 1 70 ? -3.234 26.578 8.484 1 80.06 70 ALA B CA 1
ATOM 2311 C C . ALA B 1 70 ? -4.066 27.578 9.281 1 80.06 70 ALA B C 1
ATOM 2313 O O . ALA B 1 70 ? -3.527 28.531 9.852 1 80.06 70 ALA B O 1
ATOM 2314 N N . LYS B 1 71 ? -5.293 27.359 9.328 1 78.5 71 LYS B N 1
ATOM 2315 C CA . LYS B 1 71 ? -6.191 28.359 9.891 1 78.5 71 LYS B CA 1
ATOM 2316 C C . LYS B 1 71 ? -6.332 28.203 11.398 1 78.5 71 LYS B C 1
ATOM 2318 O O . LYS B 1 71 ? -6.512 29.172 12.125 1 78.5 71 LYS B O 1
ATOM 2323 N N . GLN B 1 72 ? -6.309 27 11.844 1 76.38 72 GLN B N 1
ATOM 2324 C CA . GLN B 1 72 ? -6.703 26.781 13.234 1 76.38 72 GLN B CA 1
ATOM 2325 C C . GLN B 1 72 ? -5.496 26.438 14.102 1 76.38 72 GLN B C 1
ATOM 2327 O O . GLN B 1 72 ? -5.59 26.438 15.328 1 76.38 72 GLN B O 1
ATOM 2332 N N . ALA B 1 73 ? -4.379 26.266 13.445 1 71.81 73 ALA B N 1
ATOM 2333 C CA . ALA B 1 73 ? -3.15 25.938 14.156 1 71.81 73 ALA B CA 1
ATOM 2334 C C . ALA B 1 73 ? -3.418 24.922 15.266 1 71.81 73 ALA B C 1
ATOM 2336 O O . ALA B 1 73 ? -3.131 25.188 16.438 1 71.81 73 ALA B O 1
ATOM 2337 N N . PRO B 1 74 ? -3.941 23.859 14.914 1 72.88 74 PRO B N 1
ATOM 2338 C CA . PRO B 1 74 ? -4.355 22.891 15.93 1 72.88 74 PRO B CA 1
ATOM 2339 C C . PRO B 1 74 ? -3.207 22.453 16.844 1 72.88 74 PRO B C 1
ATOM 2341 O O . PRO B 1 74 ? -2.041 22.531 16.438 1 72.88 74 PRO B O 1
ATOM 2344 N N . VAL B 1 75 ? -3.611 22.125 17.984 1 75.62 75 VAL B N 1
ATOM 2345 C CA . VAL B 1 75 ? -2.633 21.562 18.906 1 75.62 75 VAL B CA 1
ATOM 2346 C C . VAL B 1 75 ? -2.168 20.203 18.406 1 75.62 75 VAL B C 1
ATOM 2348 O O . VAL B 1 75 ? -2.738 19.656 17.453 1 75.62 75 VAL B O 1
ATOM 2351 N N . ALA B 1 76 ? -1.185 19.641 19.047 1 72.12 76 ALA B N 1
ATOM 2352 C CA . ALA B 1 76 ? -0.455 18.469 18.578 1 72.12 76 ALA B CA 1
ATOM 2353 C C . ALA B 1 76 ? -1.396 17.281 18.359 1 72.12 76 ALA B C 1
ATOM 2355 O O . ALA B 1 76 ? -1.362 16.641 17.312 1 72.12 76 ALA B O 1
ATOM 2356 N N . ILE B 1 77 ? -2.268 17 19.281 1 75.62 77 ILE B N 1
ATOM 2357 C CA . ILE B 1 77 ? -3.137 15.836 19.203 1 75.62 77 ILE B CA 1
ATOM 2358 C C . ILE B 1 77 ? -4.109 15.992 18.031 1 75.62 77 ILE B C 1
ATOM 2360 O O . ILE B 1 77 ? -4.387 15.023 17.312 1 75.62 77 ILE B O 1
ATOM 2364 N N . ASP B 1 78 ? -4.594 17.188 17.828 1 82.38 78 ASP B N 1
ATOM 2365 C CA . ASP B 1 78 ? -5.504 17.469 16.719 1 82.38 78 ASP B CA 1
ATOM 2366 C C . ASP B 1 78 ? -4.781 17.391 15.383 1 82.38 78 ASP B C 1
ATOM 2368 O O . ASP B 1 78 ? -5.34 16.906 14.398 1 82.38 78 ASP B O 1
ATOM 2372 N N . LEU B 1 79 ? -3.598 17.828 15.453 1 86.5 79 LEU B N 1
ATOM 2373 C CA . LEU B 1 79 ? -2.781 17.75 14.25 1 86.5 79 LEU B CA 1
ATOM 2374 C C . LEU B 1 79 ? -2.521 16.297 13.852 1 86.5 79 LEU B C 1
ATOM 2376 O O . LEU B 1 79 ? -2.584 15.961 12.672 1 86.5 79 LEU B O 1
ATOM 2380 N N . ARG B 1 80 ? -2.297 15.469 14.828 1 85.81 80 ARG B N 1
ATOM 2381 C CA . ARG B 1 80 ? -2.084 14.055 14.562 1 85.81 80 ARG B CA 1
ATOM 2382 C C . ARG B 1 80 ? -3.314 13.43 13.914 1 85.81 80 ARG B C 1
ATOM 2384 O O . ARG B 1 80 ? -3.193 12.625 12.984 1 85.81 80 ARG B O 1
ATOM 2391 N N . ARG B 1 81 ? -4.426 13.789 14.406 1 88.44 81 ARG B N 1
ATOM 2392 C CA . ARG B 1 81 ? -5.676 13.266 13.859 1 88.44 81 ARG B CA 1
ATOM 2393 C C . ARG B 1 81 ? -5.855 13.68 12.398 1 88.44 81 ARG B C 1
ATOM 2395 O O . ARG B 1 81 ? -6.285 12.883 11.57 1 88.44 81 ARG B O 1
ATOM 2402 N N . ILE B 1 82 ? -5.551 14.898 12.148 1 91.25 82 ILE B N 1
ATOM 2403 C CA . ILE B 1 82 ? -5.676 15.414 10.789 1 91.25 82 ILE B CA 1
ATOM 2404 C C . ILE B 1 82 ? -4.707 14.68 9.867 1 91.25 82 ILE B C 1
ATOM 2406 O O . ILE B 1 82 ? -5.07 14.297 8.75 1 91.25 82 ILE B O 1
ATOM 2410 N N . ILE B 1 83 ? -3.531 14.461 10.312 1 90.5 83 ILE B N 1
ATOM 2411 C CA . ILE B 1 83 ? -2.508 13.789 9.523 1 90.5 83 ILE B CA 1
ATOM 2412 C C . ILE B 1 83 ? -2.934 12.352 9.242 1 90.5 83 ILE B C 1
ATOM 2414 O O . ILE B 1 83 ? -2.787 11.852 8.125 1 90.5 83 ILE B O 1
ATOM 2418 N N . VAL B 1 84 ? -3.445 11.688 10.227 1 92.06 84 VAL B N 1
ATOM 2419 C CA . VAL B 1 84 ? -3.928 10.32 10.055 1 92.06 84 VAL B CA 1
ATOM 2420 C C . VAL B 1 84 ? -5.074 10.305 9.047 1 92.06 84 VAL B C 1
ATOM 2422 O O . VAL B 1 84 ? -5.145 9.406 8.195 1 92.06 84 VAL B O 1
ATOM 2425 N N . ALA B 1 85 ? -5.926 11.289 9.109 1 93 85 ALA B N 1
ATOM 2426 C CA . ALA B 1 85 ? -7.027 11.391 8.156 1 93 85 ALA B CA 1
ATOM 2427 C C . ALA B 1 85 ? -6.504 11.531 6.727 1 93 85 ALA B C 1
ATOM 2429 O O . ALA B 1 85 ? -7.039 10.922 5.801 1 93 85 ALA B O 1
ATOM 2430 N N . ILE B 1 86 ? -5.48 12.289 6.59 1 92.94 86 ILE B N 1
ATOM 2431 C CA . ILE B 1 86 ? -4.867 12.492 5.281 1 92.94 86 ILE B CA 1
ATOM 2432 C C . ILE B 1 86 ? -4.293 11.172 4.77 1 92.94 86 ILE B C 1
ATOM 2434 O O . ILE B 1 86 ? -4.473 10.828 3.602 1 92.94 86 ILE B O 1
ATOM 2438 N N . LYS B 1 87 ? -3.658 10.453 5.605 1 93.88 87 LYS B N 1
ATOM 2439 C CA . LYS B 1 87 ? -3.092 9.164 5.234 1 93.88 87 LYS B CA 1
ATOM 2440 C C . LYS B 1 87 ? -4.188 8.18 4.836 1 93.88 87 LYS B C 1
ATOM 2442 O O . LYS B 1 87 ? -4.051 7.465 3.838 1 93.88 87 LYS B O 1
ATOM 2447 N N . ILE B 1 88 ? -5.219 8.188 5.617 1 94.88 88 ILE B N 1
ATOM 2448 C CA . ILE B 1 88 ? -6.34 7.293 5.348 1 94.88 88 ILE B CA 1
ATOM 2449 C C . ILE B 1 88 ? -6.953 7.633 3.99 1 94.88 88 ILE B C 1
ATOM 2451 O O . ILE B 1 88 ? -7.27 6.734 3.203 1 94.88 88 ILE B O 1
ATOM 2455 N N . ALA B 1 89 ? -7.086 8.922 3.752 1 94.81 89 ALA B N 1
ATOM 2456 C CA . ALA B 1 89 ? -7.629 9.359 2.467 1 94.81 89 ALA B CA 1
ATOM 2457 C C . ALA B 1 89 ? -6.785 8.828 1.309 1 94.81 89 ALA B C 1
ATOM 2459 O O . ALA B 1 89 ? -7.32 8.422 0.277 1 94.81 89 ALA B O 1
ATOM 2460 N N . THR B 1 90 ? -5.504 8.828 1.468 1 93.69 90 THR B N 1
ATOM 2461 C CA . THR B 1 90 ? -4.594 8.32 0.446 1 93.69 90 THR B CA 1
ATOM 2462 C C . THR B 1 90 ? -4.836 6.836 0.194 1 93.69 90 THR B C 1
ATOM 2464 O O . THR B 1 90 ? -4.91 6.398 -0.957 1 93.69 90 THR B O 1
ATOM 2467 N N . ASP B 1 91 ? -4.938 6.09 1.237 1 95.12 91 ASP B N 1
ATOM 2468 C CA . ASP B 1 91 ? -5.18 4.656 1.104 1 95.12 91 ASP B CA 1
ATOM 2469 C C . ASP B 1 91 ? -6.504 4.387 0.397 1 95.12 91 ASP B C 1
ATOM 2471 O O . ASP B 1 91 ? -6.59 3.506 -0.459 1 95.12 91 ASP B O 1
ATOM 2475 N N . ILE B 1 92 ? -7.523 5.156 0.755 1 95.81 92 ILE B N 1
ATOM 2476 C CA . ILE B 1 92 ? -8.844 4.949 0.171 1 95.81 92 ILE B CA 1
ATOM 2477 C C . ILE B 1 92 ? -8.805 5.289 -1.317 1 95.81 92 ILE B C 1
ATOM 2479 O O . ILE B 1 92 ? -9.406 4.586 -2.135 1 95.81 92 ILE B O 1
ATOM 2483 N N . GLU B 1 93 ? -8.148 6.332 -1.6 1 94.56 93 GLU B N 1
ATOM 2484 C CA . GLU B 1 93 ? -8.008 6.711 -3.002 1 94.56 93 GLU B CA 1
ATOM 2485 C C . GLU B 1 93 ? -7.316 5.609 -3.805 1 94.56 93 GLU B C 1
ATOM 2487 O O . GLU B 1 93 ? -7.691 5.34 -4.949 1 94.56 93 GLU B O 1
ATOM 2492 N N . ARG B 1 94 ? -6.348 5 -3.24 1 93.31 94 ARG B N 1
ATOM 2493 C CA . ARG B 1 94 ? -5.664 3.891 -3.896 1 93.31 94 ARG B CA 1
ATOM 2494 C C . ARG B 1 94 ? -6.617 2.719 -4.121 1 93.31 94 ARG B C 1
ATOM 2496 O O . ARG B 1 94 ? -6.566 2.064 -5.168 1 93.31 94 ARG B O 1
ATOM 2503 N N . ILE B 1 95 ? -7.406 2.451 -3.168 1 95.56 95 ILE B N 1
ATOM 2504 C CA . ILE B 1 95 ? -8.383 1.374 -3.293 1 95.56 95 ILE B CA 1
ATOM 2505 C C . ILE B 1 95 ? -9.312 1.656 -4.469 1 95.56 95 ILE B C 1
ATOM 2507 O O . ILE B 1 95 ? -9.586 0.768 -5.281 1 95.56 95 ILE B O 1
ATOM 2511 N N . ALA B 1 96 ? -9.797 2.889 -4.551 1 95.31 96 ALA B N 1
ATOM 2512 C CA . ALA B 1 96 ? -10.633 3.283 -5.68 1 95.31 96 ALA B CA 1
ATOM 2513 C C . ALA B 1 96 ? -9.891 3.117 -7 1 95.31 96 ALA B C 1
ATOM 2515 O O . ALA B 1 96 ? -10.477 2.711 -8.008 1 95.31 96 ALA B O 1
ATOM 2516 N N . ASP B 1 97 ? -8.648 3.418 -6.996 1 93.44 97 ASP B N 1
ATOM 2517 C CA . ASP B 1 97 ? -7.824 3.266 -8.195 1 93.44 97 ASP B CA 1
ATOM 2518 C C . ASP B 1 97 ? -7.75 1.805 -8.625 1 93.44 97 ASP B C 1
ATOM 2520 O O . ASP B 1 97 ? -7.742 1.507 -9.828 1 93.44 97 ASP B O 1
ATOM 2524 N N . TYR B 1 98 ? -7.648 0.935 -7.664 1 95.19 98 TYR B N 1
ATOM 2525 C CA . TYR B 1 98 ? -7.586 -0.483 -8 1 95.19 98 TYR B CA 1
ATOM 2526 C C . TYR B 1 98 ? -8.898 -0.958 -8.609 1 95.19 98 TYR B C 1
ATOM 2528 O O . TYR B 1 98 ? -8.906 -1.837 -9.477 1 95.19 98 TYR B O 1
ATOM 2536 N N . ALA B 1 99 ? -10.023 -0.36 -8.188 1 96.81 99 ALA B N 1
ATOM 2537 C CA . ALA B 1 99 ? -11.305 -0.674 -8.82 1 96.81 99 ALA B CA 1
ATOM 2538 C C . ALA B 1 99 ? -11.281 -0.344 -10.305 1 96.81 99 ALA B C 1
ATOM 2540 O O . ALA B 1 99 ? -11.805 -1.103 -11.125 1 96.81 99 ALA B O 1
ATOM 2541 N N . VAL B 1 100 ? -10.68 0.752 -10.633 1 96.38 100 VAL B N 1
ATOM 2542 C CA . VAL B 1 100 ? -10.555 1.167 -12.031 1 96.38 100 VAL B CA 1
ATOM 2543 C C . VAL B 1 100 ? -9.68 0.176 -12.789 1 96.38 100 VAL B C 1
ATOM 2545 O O . VAL B 1 100 ? -9.984 -0.192 -13.922 1 96.38 100 VAL B O 1
ATOM 2548 N N . ASN B 1 101 ? -8.609 -0.254 -12.172 1 94.75 101 ASN B N 1
ATOM 2549 C CA . ASN B 1 101 ? -7.727 -1.231 -12.797 1 94.75 101 ASN B CA 1
ATOM 2550 C C . ASN B 1 101 ? -8.445 -2.555 -13.047 1 94.75 101 ASN B C 1
ATOM 2552 O O . ASN B 1 101 ? -8.242 -3.189 -14.086 1 94.75 101 ASN B O 1
ATOM 2556 N N . ILE B 1 102 ? -9.25 -2.959 -12.133 1 97.31 102 ILE B N 1
ATOM 2557 C CA . ILE B 1 102 ? -10.039 -4.176 -12.297 1 97.31 102 ILE B CA 1
ATOM 2558 C C . ILE B 1 102 ? -11 -4.02 -13.477 1 97.31 102 ILE B C 1
ATOM 2560 O O . ILE B 1 102 ? -11.141 -4.93 -14.289 1 97.31 102 ILE B O 1
ATOM 2564 N N . ALA B 1 103 ? -11.609 -2.873 -13.555 1 97.38 103 ALA B N 1
ATOM 2565 C CA . ALA B 1 103 ? -12.5 -2.582 -14.672 1 97.38 103 ALA B CA 1
ATOM 2566 C C . ALA B 1 103 ? -11.75 -2.668 -16 1 97.38 103 ALA B C 1
ATOM 2568 O O . ALA B 1 103 ? -12.266 -3.24 -16.969 1 97.38 103 ALA B O 1
ATOM 2569 N N . LYS B 1 104 ? -10.578 -2.107 -16.062 1 96.5 104 LYS B N 1
ATOM 2570 C CA . LYS B 1 104 ? -9.758 -2.174 -17.266 1 96.5 104 LYS B CA 1
ATOM 2571 C C . LYS B 1 104 ? -9.461 -3.621 -17.656 1 96.5 104 LYS B C 1
ATOM 2573 O O . LYS B 1 104 ? -9.531 -3.988 -18.828 1 96.5 104 LYS B O 1
ATOM 2578 N N . SER B 1 105 ? -9.094 -4.367 -16.672 1 95.94 105 SER B N 1
ATOM 2579 C CA . SER B 1 105 ? -8.828 -5.781 -16.906 1 95.94 105 SER B CA 1
ATOM 2580 C C . SER B 1 105 ? -10.07 -6.496 -17.422 1 95.94 105 SER B C 1
ATOM 2582 O O . SER B 1 105 ? -9.977 -7.375 -18.281 1 95.94 105 SER B O 1
ATOM 2584 N N . THR B 1 106 ? -11.227 -6.18 -16.891 1 97.06 106 THR B N 1
ATOM 2585 C CA . THR B 1 106 ? -12.492 -6.754 -17.328 1 97.06 106 THR B CA 1
ATOM 2586 C C . THR B 1 106 ? -12.727 -6.465 -18.812 1 97.06 106 THR B C 1
ATOM 2588 O O . THR B 1 106 ? -13.156 -7.344 -19.562 1 97.06 106 THR B O 1
ATOM 2591 N N . ILE B 1 107 ? -12.414 -5.258 -19.219 1 96.44 107 ILE B N 1
ATOM 2592 C CA . ILE B 1 107 ? -12.578 -4.863 -20.625 1 96.44 107 ILE B CA 1
ATOM 2593 C C . ILE B 1 107 ? -11.633 -5.68 -21.5 1 96.44 107 ILE B C 1
ATOM 2595 O O . ILE B 1 107 ? -12.016 -6.109 -22.594 1 96.44 107 ILE B O 1
ATOM 2599 N N . ARG B 1 108 ? -10.477 -5.938 -21.031 1 94.25 108 ARG B N 1
ATOM 2600 C CA . ARG B 1 108 ? -9.492 -6.707 -21.797 1 94.25 108 ARG B CA 1
ATOM 2601 C C . ARG B 1 108 ? -9.93 -8.164 -21.922 1 94.25 108 ARG B C 1
ATOM 2603 O O . ARG B 1 108 ? -9.656 -8.805 -22.938 1 94.25 108 ARG B O 1
ATOM 2610 N N . ILE B 1 109 ? -10.516 -8.688 -20.891 1 94.56 109 ILE B N 1
ATOM 2611 C CA . ILE B 1 109 ? -11.031 -10.047 -20.953 1 94.56 109 ILE B CA 1
ATOM 2612 C C . ILE B 1 109 ? -12.172 -10.125 -21.969 1 94.56 109 ILE B C 1
ATOM 2614 O O . ILE B 1 109 ? -12.273 -11.094 -22.719 1 94.56 109 ILE B O 1
ATOM 2618 N N . GLY B 1 110 ? -12.984 -9.086 -21.969 1 91.88 110 GLY B N 1
ATOM 2619 C CA . GLY B 1 110 ? -14.062 -9.008 -22.938 1 91.88 110 GLY B CA 1
ATOM 2620 C C . GLY B 1 110 ? -15.195 -9.977 -22.656 1 91.88 110 GLY B C 1
ATOM 2621 O O . GLY B 1 110 ? -15.555 -10.195 -21.5 1 91.88 110 GLY B O 1
ATOM 2622 N N . ALA B 1 111 ? -15.727 -10.531 -23.812 1 88 111 ALA B N 1
ATOM 2623 C CA . ALA B 1 111 ? -16.906 -11.383 -23.703 1 88 111 ALA B CA 1
ATOM 2624 C C . ALA B 1 111 ? -16.516 -12.859 -23.625 1 88 111 ALA B C 1
ATOM 2626 O O . ALA B 1 111 ? -17.391 -13.734 -23.547 1 88 111 ALA B O 1
ATOM 2627 N N . GLU B 1 112 ? -15.266 -13.117 -23.516 1 90.62 112 GLU B N 1
ATOM 2628 C CA . GLU B 1 112 ? -14.828 -14.508 -23.391 1 90.62 112 GLU B CA 1
ATOM 2629 C C . GLU B 1 112 ? -15.273 -15.117 -22.078 1 90.62 112 GLU B C 1
ATOM 2631 O O . GLU B 1 112 ? -15.133 -14.492 -21.016 1 90.62 112 GLU B O 1
ATOM 2636 N N . PRO B 1 113 ? -15.82 -16.328 -22.266 1 92.25 113 PRO B N 1
ATOM 2637 C CA . PRO B 1 113 ? -16.219 -16.969 -21.016 1 92.25 113 PRO B CA 1
ATOM 2638 C C . PRO B 1 113 ? -15.062 -17.125 -20.031 1 92.25 113 PRO B C 1
ATOM 2640 O O . PRO B 1 113 ? -13.938 -17.422 -20.453 1 92.25 113 PRO B O 1
ATOM 2643 N N . LEU B 1 114 ? -15.375 -16.953 -18.828 1 93.5 114 LEU B N 1
ATOM 2644 C CA . LEU B 1 114 ? -14.336 -17.062 -17.797 1 93.5 114 LEU B CA 1
ATOM 2645 C C . LEU B 1 114 ? -13.812 -18.484 -17.719 1 93.5 114 LEU B C 1
ATOM 2647 O O . LEU B 1 114 ? -14.578 -19.438 -17.797 1 93.5 114 LEU B O 1
ATOM 2651 N N . VAL B 1 115 ? -12.602 -18.609 -17.562 1 92.06 115 VAL B N 1
ATOM 2652 C CA . VAL B 1 115 ? -11.914 -19.906 -17.578 1 92.06 115 VAL B CA 1
ATOM 2653 C C . VAL B 1 115 ? -12.32 -20.719 -16.344 1 92.06 115 VAL B C 1
ATOM 2655 O O . VAL B 1 115 ? -12.203 -21.938 -16.344 1 92.06 115 VAL B O 1
ATOM 2658 N N . LYS B 1 116 ? -12.758 -20.031 -15.273 1 92.06 116 LYS B N 1
ATOM 2659 C CA . LYS B 1 116 ? -13.289 -20.641 -14.062 1 92.06 116 LYS B CA 1
ATOM 2660 C C . LYS B 1 116 ? -14.195 -19.688 -13.305 1 92.06 116 LYS B C 1
ATOM 2662 O O . LYS B 1 116 ? -14.117 -18.469 -13.484 1 92.06 116 LYS B O 1
ATOM 2667 N N . PRO B 1 117 ? -15.078 -20.266 -12.438 1 91.69 117 PRO B N 1
ATOM 2668 C CA . PRO B 1 117 ? -15.844 -19.359 -11.578 1 91.69 117 PRO B CA 1
ATOM 2669 C C . PRO B 1 117 ? -14.953 -18.469 -10.711 1 91.69 117 PRO B C 1
ATOM 2671 O O . PRO B 1 117 ? -13.906 -18.922 -10.234 1 91.69 117 PRO B O 1
ATOM 2674 N N . ILE B 1 118 ? -15.367 -17.266 -10.5 1 95.06 118 ILE B N 1
ATOM 2675 C CA . ILE B 1 118 ? -14.523 -16.312 -9.781 1 95.06 118 ILE B CA 1
ATOM 2676 C C . ILE B 1 118 ? -14.922 -16.281 -8.312 1 95.06 118 ILE B C 1
ATOM 2678 O O . ILE B 1 118 ? -15.047 -15.203 -7.719 1 95.06 118 ILE B O 1
ATOM 2682 N N . ILE B 1 119 ? -15.117 -17.391 -7.688 1 95.5 119 ILE B N 1
ATOM 2683 C CA . ILE B 1 119 ? -15.617 -17.531 -6.324 1 95.5 119 ILE B CA 1
ATOM 2684 C C . ILE B 1 119 ? -14.617 -16.906 -5.348 1 95.5 119 ILE B C 1
ATOM 2686 O O . ILE B 1 119 ? -15 -16.109 -4.484 1 95.5 119 ILE B O 1
ATOM 2690 N N . HIS B 1 120 ? -13.352 -17.25 -5.523 1 95.31 120 HIS B N 1
ATOM 2691 C CA . HIS B 1 120 ? -12.336 -16.75 -4.613 1 95.31 120 HIS B CA 1
ATOM 2692 C C . HIS B 1 120 ? -12.156 -15.242 -4.766 1 95.31 120 HIS B C 1
ATOM 2694 O O . HIS B 1 120 ? -11.906 -14.539 -3.783 1 95.31 120 HIS B O 1
ATOM 2700 N N . ILE B 1 121 ? -12.289 -14.766 -5.961 1 96.62 121 ILE B N 1
ATOM 2701 C CA . ILE B 1 121 ? -12.188 -13.336 -6.223 1 96.62 121 ILE B CA 1
ATOM 2702 C C . ILE B 1 121 ? -13.312 -12.602 -5.508 1 96.62 121 ILE B C 1
ATOM 2704 O O . ILE B 1 121 ? -13.086 -11.57 -4.863 1 96.62 121 ILE B O 1
ATOM 2708 N N . LYS B 1 122 ? -14.523 -13.164 -5.543 1 97.38 122 LYS B N 1
ATOM 2709 C CA . LYS B 1 122 ? -15.68 -12.57 -4.867 1 97.38 122 LYS B CA 1
ATOM 2710 C C . LYS B 1 122 ? -15.492 -12.586 -3.352 1 97.38 122 LYS B C 1
ATOM 2712 O O . LYS B 1 122 ? -15.859 -11.633 -2.664 1 97.38 122 LYS B O 1
ATOM 2717 N N . GLN B 1 123 ? -14.961 -13.648 -2.893 1 97.31 123 GLN B N 1
ATOM 2718 C CA . GLN B 1 123 ? -14.703 -13.742 -1.46 1 97.31 123 GLN B CA 1
ATOM 2719 C C . GLN B 1 123 ? -13.664 -12.719 -1.021 1 97.31 123 GLN B C 1
ATOM 2721 O O . GLN B 1 123 ? -13.812 -12.086 0.028 1 97.31 123 GLN B O 1
ATOM 2726 N N . MET B 1 124 ? -12.609 -12.555 -1.804 1 96.88 124 MET B N 1
ATOM 2727 C CA . MET B 1 124 ? -11.594 -11.547 -1.511 1 96.88 124 MET B CA 1
ATOM 2728 C C . MET B 1 124 ? -12.203 -10.148 -1.482 1 96.88 124 MET B C 1
ATOM 2730 O O . MET B 1 124 ? -11.875 -9.344 -0.616 1 96.88 124 MET B O 1
ATOM 2734 N N . HIS B 1 125 ? -13.062 -9.938 -2.451 1 97.5 125 HIS B N 1
ATOM 2735 C CA . HIS B 1 125 ? -13.758 -8.664 -2.537 1 97.5 125 HIS B CA 1
ATOM 2736 C C . HIS B 1 125 ? -14.57 -8.391 -1.274 1 97.5 125 HIS B C 1
ATOM 2738 O O . HIS B 1 125 ? -14.453 -7.32 -0.675 1 97.5 125 HIS B O 1
ATOM 2744 N N . MET B 1 126 ? -15.344 -9.367 -0.854 1 97.44 126 MET B N 1
ATOM 2745 C CA . MET B 1 126 ? -16.203 -9.219 0.316 1 97.44 126 MET B CA 1
ATOM 2746 C C . MET B 1 126 ? -15.375 -8.984 1.574 1 97.44 126 MET B C 1
ATOM 2748 O O . MET B 1 126 ? -15.734 -8.148 2.408 1 97.44 126 MET B O 1
ATOM 2752 N N . LEU B 1 127 ? -14.305 -9.719 1.683 1 97 127 LEU B N 1
ATOM 2753 C CA . LEU B 1 127 ? -13.414 -9.547 2.826 1 97 127 LEU B CA 1
ATOM 2754 C C . LEU B 1 127 ? -12.812 -8.148 2.838 1 97 127 LEU B C 1
ATOM 2756 O O . LEU B 1 127 ? -12.766 -7.496 3.885 1 97 127 LEU B O 1
ATOM 2760 N N . THR B 1 128 ? -12.391 -7.688 1.688 1 97.19 128 THR B N 1
ATOM 2761 C CA . THR B 1 128 ? -11.789 -6.363 1.571 1 97.19 128 THR B CA 1
ATOM 2762 C C . THR B 1 128 ? -12.789 -5.281 1.971 1 97.19 128 THR B C 1
ATOM 2764 O O . THR B 1 128 ? -12.43 -4.328 2.672 1 97.19 128 THR B O 1
ATOM 2767 N N . LEU B 1 129 ? -14.07 -5.434 1.577 1 97.06 129 LEU B N 1
ATOM 2768 C CA . LEU B 1 129 ? -15.117 -4.477 1.929 1 97.06 129 LEU B CA 1
ATOM 2769 C C . LEU B 1 129 ? -15.352 -4.457 3.436 1 97.06 129 LEU B C 1
ATOM 2771 O O . LEU B 1 129 ? -15.492 -3.387 4.031 1 97.06 129 LEU B O 1
ATOM 2775 N N . GLU B 1 130 ? -15.383 -5.617 3.957 1 96.06 130 GLU B N 1
ATOM 2776 C CA . GLU B 1 130 ? -15.586 -5.711 5.402 1 96.06 130 GLU B CA 1
ATOM 2777 C C . GLU B 1 130 ? -14.414 -5.09 6.16 1 96.06 130 GLU B C 1
ATOM 2779 O O . GLU B 1 130 ? -14.617 -4.387 7.152 1 96.06 130 GLU B O 1
ATOM 2784 N N . MET B 1 131 ? -13.242 -5.355 5.707 1 96.12 131 MET B N 1
ATOM 2785 C CA . MET B 1 131 ? -12.047 -4.773 6.309 1 96.12 131 MET B CA 1
ATOM 2786 C C . MET B 1 131 ? -12.094 -3.25 6.254 1 96.12 131 MET B C 1
ATOM 2788 O O . MET B 1 131 ? -11.758 -2.576 7.227 1 96.12 131 MET B O 1
ATOM 2792 N N . LEU B 1 132 ? -12.5 -2.756 5.125 1 95.25 132 LEU B N 1
ATOM 2793 C CA . LEU B 1 132 ? -12.578 -1.309 4.945 1 95.25 132 LEU B CA 1
ATOM 2794 C C . LEU B 1 132 ? -13.617 -0.703 5.883 1 95.25 132 LEU B C 1
ATOM 2796 O O . LEU B 1 132 ? -13.352 0.312 6.535 1 95.25 132 LEU B O 1
ATOM 2800 N N . LYS B 1 133 ? -14.75 -1.307 5.949 1 93.62 133 LYS B N 1
ATOM 2801 C CA . LYS B 1 133 ? -15.82 -0.851 6.836 1 93.62 133 LYS B CA 1
ATOM 2802 C C . LYS B 1 133 ? -15.352 -0.825 8.289 1 93.62 133 LYS B C 1
ATOM 2804 O O . LYS B 1 133 ? -15.531 0.178 8.984 1 93.62 133 LYS B O 1
ATOM 2809 N N . LEU B 1 134 ? -14.719 -1.879 8.711 1 92.5 134 LEU B N 1
ATOM 2810 C CA . LEU B 1 134 ? -14.242 -1.996 10.086 1 92.5 134 LEU B CA 1
ATOM 2811 C C . LEU B 1 134 ? -13.164 -0.957 10.375 1 92.5 134 LEU B C 1
ATOM 2813 O O . LEU B 1 134 ? -13.125 -0.38 11.461 1 92.5 134 LEU B O 1
ATOM 2817 N N . SER B 1 135 ? -12.305 -0.764 9.398 1 93.12 135 SER B N 1
ATOM 2818 C CA . SER B 1 135 ? -11.219 0.187 9.578 1 93.12 135 SER B CA 1
ATOM 2819 C C . SER B 1 135 ? -11.742 1.612 9.711 1 93.12 135 SER B C 1
ATOM 2821 O O . SER B 1 135 ? -11.258 2.381 10.547 1 93.12 135 SER B O 1
ATOM 2823 N N . LEU B 1 136 ? -12.742 1.988 8.945 1 90.19 136 LEU B N 1
ATOM 2824 C CA . LEU B 1 136 ? -13.32 3.328 9.016 1 90.19 136 LEU B CA 1
ATOM 2825 C C . LEU B 1 136 ? -14.094 3.521 10.312 1 90.19 136 LEU B C 1
ATOM 2827 O O . LEU B 1 136 ? -14.047 4.598 10.914 1 90.19 136 LEU B O 1
ATOM 2831 N N . GLU B 1 137 ? -14.781 2.475 10.695 1 90.25 137 GLU B N 1
ATOM 2832 C CA . GLU B 1 137 ? -15.461 2.523 11.992 1 90.25 137 GLU B CA 1
ATOM 2833 C C . GLU B 1 137 ? -14.461 2.676 13.133 1 90.25 137 GLU B C 1
ATOM 2835 O O . GLU B 1 137 ? -14.711 3.412 14.086 1 90.25 137 GLU B O 1
ATOM 2840 N N . ALA B 1 138 ? -13.375 1.948 13.031 1 89 138 ALA B N 1
ATOM 2841 C CA . ALA B 1 138 ? -12.328 2.029 14.039 1 89 138 ALA B CA 1
ATOM 2842 C C . ALA B 1 138 ? -11.758 3.443 14.133 1 89 138 ALA B C 1
ATOM 2844 O O . ALA B 1 138 ? -11.438 3.922 15.219 1 89 138 ALA B O 1
ATOM 2845 N N . PHE B 1 139 ? -11.641 4.098 13.016 1 87.31 139 PHE B N 1
ATOM 2846 C CA . PHE B 1 139 ? -11.133 5.465 13 1 87.31 139 PHE B CA 1
ATOM 2847 C C . PHE B 1 139 ? -12.094 6.41 13.703 1 87.31 139 PHE B C 1
ATOM 2849 O O . PHE B 1 139 ? -11.68 7.254 14.5 1 87.31 139 PHE B O 1
ATOM 2856 N N . ASN B 1 140 ? -13.328 6.242 13.367 1 85.88 140 ASN B N 1
ATOM 2857 C CA . ASN B 1 140 ? -14.352 7.117 13.938 1 85.88 140 ASN B CA 1
ATOM 2858 C C . ASN B 1 140 ? -14.5 6.91 15.438 1 85.88 140 ASN B C 1
ATOM 2860 O O . ASN B 1 140 ? -14.695 7.867 16.188 1 85.88 140 ASN B O 1
ATOM 2864 N N . ASP B 1 141 ? -14.328 5.621 15.797 1 85.81 141 ASP B N 1
ATOM 2865 C CA . ASP B 1 141 ? -14.547 5.273 17.203 1 85.81 141 ASP B CA 1
ATOM 2866 C C . ASP B 1 141 ? -13.227 5.25 17.969 1 85.81 141 ASP B C 1
ATOM 2868 O O . ASP B 1 141 ? -13.211 5.129 19.188 1 85.81 141 ASP B O 1
ATOM 2872 N N . GLU B 1 142 ? -12.109 5.367 17.281 1 83.94 142 GLU B N 1
ATOM 2873 C CA . GLU B 1 142 ? -10.781 5.188 17.844 1 83.94 142 GLU B CA 1
ATOM 2874 C C . GLU B 1 142 ? -10.68 3.881 18.625 1 83.94 142 GLU B C 1
ATOM 2876 O O . GLU B 1 142 ? -10.195 3.861 19.75 1 83.94 142 GLU B O 1
ATOM 2881 N N . ASP B 1 143 ? -11.188 2.85 18.031 1 84.44 143 ASP B N 1
ATOM 2882 C CA . ASP B 1 143 ? -11.258 1.518 18.625 1 84.44 143 ASP B CA 1
ATOM 2883 C C . ASP B 1 143 ? -10.172 0.607 18.062 1 84.44 143 ASP B C 1
ATOM 2885 O O . ASP B 1 143 ? -10.258 0.148 16.922 1 84.44 143 ASP B O 1
ATOM 2889 N N . ILE B 1 144 ? -9.25 0.2 18.875 1 82.62 144 ILE B N 1
ATOM 2890 C CA . ILE B 1 144 ? -8.078 -0.569 18.469 1 82.62 144 ILE B CA 1
ATOM 2891 C C . ILE B 1 144 ? -8.477 -2.023 18.219 1 82.62 144 ILE B C 1
ATOM 2893 O O . ILE B 1 144 ? -7.824 -2.732 17.453 1 82.62 144 ILE B O 1
ATOM 2897 N N . VAL B 1 145 ? -9.5 -2.482 18.891 1 83.88 145 VAL B N 1
ATOM 2898 C CA . VAL B 1 145 ? -9.914 -3.875 18.766 1 83.88 145 VAL B CA 1
ATOM 2899 C C . VAL B 1 145 ? -10.398 -4.145 17.344 1 83.88 145 VAL B C 1
ATOM 290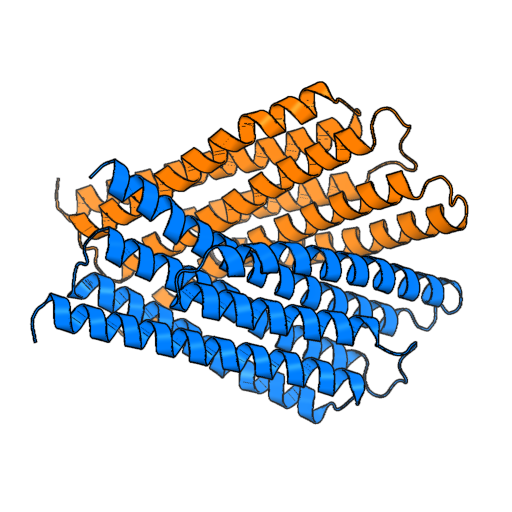1 O O . VAL B 1 145 ? -10.055 -5.168 16.734 1 83.88 145 VAL B O 1
ATOM 2904 N N . LYS B 1 146 ? -11.172 -3.215 16.859 1 84.62 146 LYS B N 1
ATOM 2905 C CA . LYS B 1 146 ? -11.648 -3.354 15.492 1 84.62 146 LYS B CA 1
ATOM 2906 C C . LYS B 1 146 ? -10.484 -3.365 14.508 1 84.62 146 LYS B C 1
ATOM 2908 O O . LYS B 1 146 ? -10.5 -4.109 13.523 1 84.62 146 LYS B O 1
ATOM 2913 N N . ALA B 1 147 ? -9.461 -2.635 14.797 1 79.25 147 ALA B N 1
ATOM 2914 C CA . ALA B 1 147 ? -8.281 -2.553 13.938 1 79.25 147 ALA B CA 1
ATOM 2915 C C . ALA B 1 147 ? -7.527 -3.881 13.914 1 79.25 147 ALA B C 1
ATOM 2917 O O . ALA B 1 147 ? -7.02 -4.293 12.867 1 79.25 147 ALA B O 1
ATOM 2918 N N . LYS B 1 148 ? -7.473 -4.621 14.961 1 82 148 LYS B N 1
ATOM 2919 C CA . LYS B 1 148 ? -6.805 -5.914 15.062 1 82 148 LYS B CA 1
ATOM 2920 C C . LYS B 1 148 ? -7.523 -6.969 14.219 1 82 148 LYS B C 1
ATOM 2922 O O . LYS B 1 148 ? -6.883 -7.824 13.609 1 82 148 LYS B O 1
ATOM 2927 N N . ASN B 1 149 ? -8.797 -6.879 14.188 1 88.06 149 ASN B N 1
ATOM 2928 C CA . ASN B 1 149 ? -9.586 -7.809 13.391 1 88.06 149 ASN B CA 1
ATOM 2929 C C . ASN B 1 149 ? -9.266 -7.688 11.906 1 88.06 149 ASN B C 1
ATOM 2931 O O . ASN B 1 149 ? -9.273 -8.68 11.18 1 88.06 149 ASN B O 1
ATOM 2935 N N . VAL B 1 150 ? -8.945 -6.449 11.516 1 89.75 150 VAL B N 1
ATOM 2936 C CA . VAL B 1 150 ? -8.609 -6.203 10.117 1 89.75 150 VAL B CA 1
ATOM 2937 C C . VAL B 1 150 ? -7.355 -6.996 9.742 1 89.75 150 VAL B C 1
ATOM 2939 O O . VAL B 1 150 ? -7.277 -7.562 8.648 1 89.75 150 VAL B O 1
ATOM 2942 N N . ALA B 1 151 ? -6.43 -7.133 10.68 1 81.12 151 ALA B N 1
ATOM 2943 C CA . ALA B 1 151 ? -5.191 -7.863 10.422 1 81.12 151 ALA B CA 1
ATOM 2944 C C . ALA B 1 151 ? -5.469 -9.344 10.164 1 81.12 151 ALA B C 1
ATOM 2946 O O . ALA B 1 151 ? -4.875 -9.945 9.266 1 81.12 151 ALA B O 1
ATOM 2947 N N . HIS B 1 152 ? -6.34 -9.898 10.883 1 86.44 152 HIS B N 1
ATOM 2948 C CA . HIS B 1 152 ? -6.703 -11.305 10.727 1 86.44 152 HIS B CA 1
ATOM 2949 C C . HIS B 1 152 ? -7.398 -11.547 9.391 1 86.44 152 HIS B C 1
ATOM 2951 O O . HIS B 1 152 ? -7.148 -12.562 8.734 1 86.44 152 HIS B O 1
ATOM 2957 N N . MET B 1 153 ? -8.234 -10.688 9.055 1 91.75 153 MET B N 1
ATOM 2958 C CA . MET B 1 153 ? -8.961 -10.805 7.793 1 91.75 153 MET B CA 1
ATOM 2959 C C . MET B 1 153 ? -8.008 -10.711 6.605 1 91.75 153 MET B C 1
ATOM 2961 O O . MET B 1 153 ? -8.219 -11.352 5.578 1 91.75 153 MET B O 1
ATOM 2965 N N . ASP B 1 154 ? -6.934 -9.906 6.816 1 89.75 154 ASP B N 1
ATOM 2966 C CA . ASP B 1 154 ? -5.949 -9.773 5.75 1 89.75 154 ASP B CA 1
ATOM 2967 C C . ASP B 1 154 ? -5.266 -11.109 5.461 1 89.75 154 ASP B C 1
ATOM 2969 O O . ASP B 1 154 ? -4.93 -11.414 4.316 1 89.75 154 ASP B O 1
ATOM 2973 N N . ASP B 1 155 ? -5.105 -11.898 6.477 1 86 155 ASP B N 1
ATOM 2974 C CA . ASP B 1 155 ? -4.543 -13.234 6.305 1 86 155 ASP B CA 1
ATOM 2975 C C . ASP B 1 155 ? -5.43 -14.094 5.406 1 86 155 ASP B C 1
ATOM 2977 O O . ASP B 1 155 ? -4.934 -14.867 4.586 1 86 155 ASP B O 1
ATOM 2981 N N . GLU B 1 156 ? -6.672 -13.961 5.598 1 91.19 156 GLU B N 1
ATOM 2982 C CA . GLU B 1 156 ? -7.621 -14.711 4.781 1 91.19 156 GLU B CA 1
ATOM 2983 C C . GLU B 1 156 ? -7.562 -14.273 3.322 1 91.19 156 GLU B C 1
ATOM 2985 O O . GLU B 1 156 ? -7.629 -15.109 2.416 1 91.19 156 GLU B O 1
ATOM 2990 N N . VAL B 1 157 ? -7.449 -12.992 3.121 1 93.19 157 VAL B N 1
ATOM 2991 C CA . VAL B 1 157 ? -7.328 -12.469 1.764 1 93.19 157 VAL B CA 1
ATOM 2992 C C . VAL B 1 157 ? -6.074 -13.039 1.103 1 93.19 157 VAL B C 1
ATOM 2994 O O . VAL B 1 157 ? -6.109 -13.445 -0.061 1 93.19 157 VAL B O 1
ATOM 2997 N N . ASP B 1 158 ? -5.074 -13.109 1.866 1 84.56 158 ASP B N 1
ATOM 2998 C CA . ASP B 1 158 ? -3.811 -13.648 1.372 1 84.56 158 ASP B CA 1
ATOM 2999 C C . ASP B 1 158 ? -3.955 -15.109 0.962 1 84.56 158 ASP B C 1
ATOM 3001 O O . ASP B 1 158 ? -3.422 -15.531 -0.067 1 84.56 158 ASP B O 1
ATOM 3005 N N . ASP B 1 159 ? -4.59 -15.844 1.761 1 85.75 159 ASP B N 1
ATOM 3006 C CA . ASP B 1 159 ? -4.809 -17.266 1.484 1 85.75 159 ASP B CA 1
ATOM 3007 C C . ASP B 1 159 ? -5.617 -17.453 0.204 1 85.75 159 ASP B C 1
ATOM 3009 O O . ASP B 1 159 ? -5.285 -18.297 -0.627 1 85.75 159 ASP B O 1
ATOM 3013 N N . LEU B 1 160 ? -6.633 -16.672 0.119 1 91.12 160 LEU B N 1
ATOM 3014 C CA . LEU B 1 160 ? -7.469 -16.75 -1.073 1 91.12 160 LEU B CA 1
ATOM 3015 C C . LEU B 1 160 ? -6.68 -16.359 -2.316 1 91.12 160 LEU B C 1
ATOM 3017 O O . LEU B 1 160 ? -6.824 -16.984 -3.371 1 91.12 160 LEU B O 1
ATOM 3021 N N . TYR B 1 161 ? -5.852 -15.367 -2.191 1 88.56 161 TYR B N 1
ATOM 3022 C CA . TYR B 1 161 ? -4.996 -14.938 -3.291 1 88.56 161 TYR B CA 1
ATOM 3023 C C . TYR B 1 161 ? -4.082 -16.062 -3.748 1 88.56 161 TYR B C 1
ATOM 3025 O O . TYR B 1 161 ? -4.02 -16.375 -4.938 1 88.56 161 TYR B O 1
ATOM 3033 N N . GLY B 1 162 ? -3.414 -16.672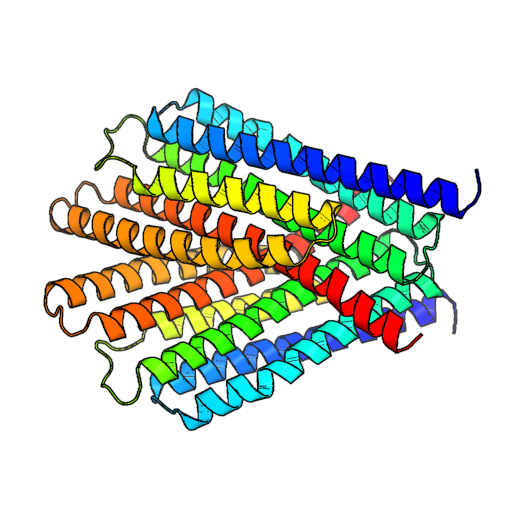 -2.787 1 81.19 162 GLY B N 1
ATOM 3034 C CA . GLY B 1 162 ? -2.525 -17.766 -3.105 1 81.19 162 GLY B CA 1
ATOM 3035 C C . GLY B 1 162 ? -3.23 -18.922 -3.793 1 81.19 162 GLY B C 1
ATOM 3036 O O . GLY B 1 162 ? -2.738 -19.453 -4.793 1 81.19 162 GLY B O 1
ATOM 3037 N N . GLN B 1 163 ? -4.371 -19.25 -3.293 1 83.88 163 GLN B N 1
ATOM 3038 C CA . GLN B 1 163 ? -5.148 -20.344 -3.869 1 83.88 163 GLN B CA 1
ATOM 3039 C C . GLN B 1 163 ? -5.613 -20 -5.281 1 83.88 163 GLN B C 1
ATOM 3041 O O . GLN B 1 163 ? -5.578 -20.859 -6.172 1 83.88 163 GLN B O 1
ATOM 3046 N N . THR B 1 164 ? -6.035 -18.812 -5.488 1 89.56 164 THR B N 1
ATOM 3047 C CA . THR B 1 164 ? -6.535 -18.406 -6.797 1 89.56 164 THR B CA 1
ATOM 3048 C C . THR B 1 164 ? -5.418 -18.422 -7.832 1 89.56 164 THR B C 1
ATOM 3050 O O . THR B 1 164 ? -5.617 -18.891 -8.961 1 89.56 164 THR B O 1
ATOM 3053 N N . ILE B 1 165 ? -4.305 -17.922 -7.473 1 83 165 ILE B N 1
ATOM 3054 C CA . ILE B 1 165 ? -3.172 -17.891 -8.391 1 83 165 ILE B CA 1
ATOM 3055 C C . ILE B 1 165 ? -2.773 -19.328 -8.766 1 83 165 ILE B C 1
ATOM 3057 O O . ILE B 1 165 ? -2.494 -19.609 -9.93 1 83 165 ILE B O 1
ATOM 3061 N N . ARG B 1 166 ? -2.797 -20.188 -7.824 1 78.94 166 ARG B N 1
ATOM 3062 C CA . ARG B 1 166 ? -2.496 -21.594 -8.078 1 78.94 166 ARG B CA 1
ATOM 3063 C C . ARG B 1 166 ? -3.479 -22.188 -9.078 1 78.94 166 ARG B C 1
ATOM 3065 O O . ARG B 1 166 ? -3.072 -22.875 -10.016 1 78.94 166 ARG B O 1
ATOM 3072 N N . ASP B 1 167 ? -4.707 -21.938 -8.805 1 86.31 167 ASP B N 1
ATOM 3073 C CA . ASP B 1 167 ? -5.742 -22.469 -9.688 1 86.31 167 ASP B CA 1
ATOM 3074 C C . ASP B 1 167 ? -5.555 -21.953 -11.117 1 86.31 167 ASP B C 1
ATOM 3076 O O . ASP B 1 167 ? -5.664 -22.703 -12.078 1 86.31 167 ASP B O 1
ATOM 3080 N N . LEU B 1 168 ? -5.316 -20.688 -11.266 1 87.69 168 LEU B N 1
ATOM 3081 C CA . LEU B 1 168 ? -5.172 -20.062 -12.578 1 87.69 168 LEU B CA 1
ATOM 3082 C C . LEU B 1 168 ? -3.967 -20.641 -13.32 1 87.69 168 LEU B C 1
ATOM 3084 O O . LEU B 1 168 ? -4.039 -20.891 -14.523 1 87.69 168 LEU B O 1
ATOM 3088 N N . LEU B 1 169 ? -2.941 -20.812 -12.625 1 77.56 169 LEU B N 1
ATOM 3089 C CA . LEU B 1 169 ? -1.736 -21.344 -13.25 1 77.56 169 LEU B CA 1
ATOM 3090 C C . LEU B 1 169 ? -1.947 -22.781 -13.688 1 77.56 169 LEU B C 1
ATOM 3092 O O . LEU B 1 169 ? -1.441 -23.203 -14.734 1 77.56 169 LEU B O 1
ATOM 3096 N N . HIS B 1 170 ? -2.639 -23.547 -12.875 1 82.94 170 HIS B N 1
ATOM 3097 C CA . HIS B 1 170 ? -2.971 -24.906 -13.234 1 82.94 170 HIS B CA 1
ATOM 3098 C C . HIS B 1 170 ? -3.787 -24.969 -14.523 1 82.94 170 HIS B C 1
ATOM 3100 O O . HIS B 1 170 ? -3.531 -25.797 -15.391 1 82.94 170 HIS B O 1
ATOM 3106 N N . ILE B 1 171 ? -4.719 -24.125 -14.688 1 87.31 171 ILE B N 1
ATOM 3107 C CA . ILE B 1 171 ? -5.543 -24.047 -15.891 1 87.31 171 ILE B CA 1
ATOM 3108 C C . ILE B 1 171 ? -4.668 -23.688 -17.094 1 87.31 171 ILE B C 1
ATOM 3110 O O . ILE B 1 171 ? -4.848 -24.25 -18.188 1 87.31 171 ILE B O 1
ATOM 3114 N N . ASN B 1 172 ? -3.791 -22.781 -16.891 1 84.38 172 ASN B N 1
ATOM 3115 C CA . ASN B 1 172 ? -2.904 -22.375 -17.969 1 84.38 172 ASN B CA 1
ATOM 3116 C C . ASN B 1 172 ? -2.059 -23.531 -18.484 1 84.38 172 ASN B C 1
ATOM 3118 O O . ASN B 1 172 ? -1.776 -23.625 -19.672 1 84.38 172 ASN B O 1
ATOM 3122 N N . LEU B 1 173 ? -1.581 -24.391 -17.609 1 80.75 173 LEU B N 1
ATOM 3123 C CA . LEU B 1 173 ? -0.773 -25.547 -17.969 1 80.75 173 LEU B CA 1
ATOM 3124 C C . LEU B 1 173 ? -1.563 -26.5 -18.875 1 80.75 173 LEU B C 1
ATOM 3126 O O . LEU B 1 173 ? -1.005 -27.094 -19.797 1 80.75 173 LEU B O 1
ATOM 3130 N N . GLN B 1 174 ? -2.783 -26.562 -18.625 1 87.38 174 GLN B N 1
ATOM 3131 C CA . GLN B 1 174 ? -3.635 -27.484 -19.375 1 87.38 174 GLN B CA 1
ATOM 3132 C C . GLN B 1 174 ? -4.168 -26.828 -20.641 1 87.38 174 GLN B C 1
ATOM 3134 O O . GLN B 1 174 ? -4.426 -27.5 -21.641 1 87.38 174 GLN B O 1
ATOM 3139 N N . ASN B 1 175 ? -4.324 -25.516 -20.594 1 91 175 ASN B N 1
ATOM 3140 C CA . ASN B 1 175 ? -4.906 -24.75 -21.688 1 91 175 ASN B CA 1
ATOM 3141 C C . ASN B 1 175 ? -4.141 -23.453 -21.922 1 91 175 ASN B C 1
ATOM 3143 O O . ASN B 1 175 ? -4.625 -22.375 -21.594 1 91 175 ASN B O 1
ATOM 3147 N N . PRO B 1 176 ? -3.049 -23.516 -22.594 1 87.19 176 PRO B N 1
ATOM 3148 C CA . PRO B 1 176 ? -2.191 -22.344 -22.797 1 87.19 176 PRO B CA 1
ATOM 3149 C C . PRO B 1 176 ? -2.889 -21.234 -23.578 1 87.19 176 PRO B C 1
ATOM 3151 O O . PRO B 1 176 ? -2.492 -20.062 -23.484 1 87.19 176 PRO B O 1
ATOM 3154 N N . GLU B 1 177 ? -3.936 -21.562 -24.312 1 90.19 177 GLU B N 1
ATOM 3155 C CA . GLU B 1 177 ? -4.664 -20.562 -25.094 1 90.19 177 GLU B CA 1
ATOM 3156 C C . GLU 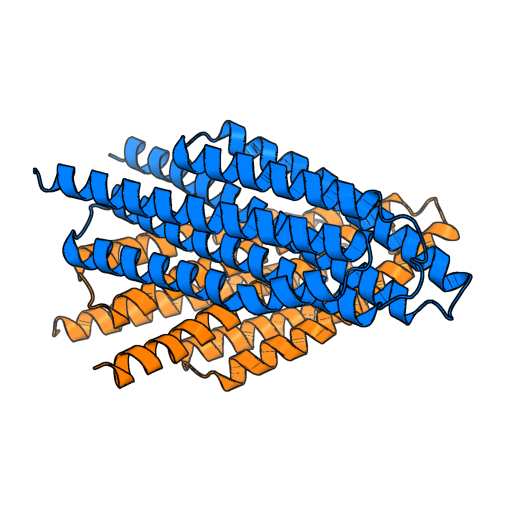B 1 177 ? -5.371 -19.562 -24.203 1 90.19 177 GLU B C 1
ATOM 3158 O O . GLU B 1 177 ? -5.727 -18.469 -24.641 1 90.19 177 GLU B O 1
ATOM 3163 N N . PHE B 1 178 ? -5.496 -19.953 -22.938 1 91.5 178 PHE B N 1
ATOM 3164 C CA . PHE B 1 178 ? -6.211 -19.094 -22 1 91.5 178 PHE B CA 1
ATOM 3165 C C . PHE B 1 178 ? -5.254 -18.109 -21.312 1 91.5 178 PHE B C 1
ATOM 3167 O O . PHE B 1 178 ? -5.656 -17.344 -20.438 1 91.5 178 PHE B O 1
ATOM 3174 N N . LEU B 1 179 ? -4.066 -18.047 -21.781 1 87.44 179 LEU B N 1
ATOM 3175 C CA . LEU B 1 179 ? -3.023 -17.25 -21.141 1 87.44 179 LEU B CA 1
ATOM 3176 C C . LEU B 1 179 ? -3.434 -15.789 -21.031 1 87.44 179 LEU B C 1
ATOM 3178 O O . LEU B 1 179 ? -3.285 -15.172 -19.984 1 87.44 179 LEU B O 1
ATOM 3182 N N . PRO B 1 180 ? -4.02 -15.227 -22.016 1 88.88 180 PRO B N 1
ATOM 3183 C CA . PRO B 1 180 ? -4.395 -13.812 -21.891 1 88.88 180 PRO B CA 1
ATOM 3184 C C . PRO B 1 180 ? -5.426 -13.57 -20.797 1 88.88 180 PRO B C 1
ATOM 3186 O O . PRO B 1 180 ? -5.273 -12.641 -20 1 88.88 180 PRO B O 1
ATOM 3189 N N . GLN B 1 181 ? -6.414 -14.43 -20.75 1 93.81 181 GLN B N 1
ATOM 3190 C CA . GLN B 1 181 ? -7.434 -14.266 -19.719 1 93.81 181 GLN B CA 1
ATOM 3191 C C . GLN B 1 181 ? -6.863 -14.539 -18.328 1 93.81 181 GLN B C 1
ATOM 3193 O O . GLN B 1 181 ? -7.188 -13.836 -17.359 1 93.81 181 GLN B O 1
ATOM 3198 N N . ILE B 1 182 ? -6.059 -15.547 -18.281 1 89.94 182 ILE B N 1
ATOM 3199 C CA . ILE B 1 182 ? -5.441 -15.914 -17.016 1 89.94 182 ILE B CA 1
ATOM 3200 C C . ILE B 1 182 ? -4.586 -14.75 -16.5 1 89.94 182 ILE B C 1
ATOM 3202 O O . ILE B 1 182 ? -4.586 -14.453 -15.305 1 89.94 182 ILE B O 1
ATOM 3206 N N . THR B 1 183 ? -3.949 -14.062 -17.391 1 86.88 183 THR B N 1
ATOM 3207 C CA . THR B 1 183 ? -3.133 -12.906 -17.031 1 86.88 183 THR B CA 1
ATOM 3208 C C . THR B 1 183 ? -3.998 -11.789 -16.453 1 86.88 183 THR B C 1
ATOM 3210 O O . THR B 1 183 ? -3.668 -11.219 -15.422 1 86.88 183 THR B O 1
ATOM 3213 N N . GLN B 1 184 ? -5.047 -11.578 -17.031 1 92.88 184 GLN B N 1
ATOM 3214 C CA . GLN B 1 184 ? -5.938 -10.523 -16.562 1 92.88 184 GLN B CA 1
ATOM 3215 C C . GLN B 1 184 ? -6.543 -10.883 -15.203 1 92.88 184 GLN B C 1
ATOM 3217 O O . GLN B 1 184 ? -6.652 -10.031 -14.32 1 92.88 184 GLN B O 1
ATOM 3222 N N . LEU B 1 185 ? -6.922 -12.133 -15.078 1 94.12 185 LEU B N 1
ATOM 3223 C CA . LEU B 1 185 ? -7.48 -12.578 -13.805 1 94.12 185 LEU B CA 1
ATOM 3224 C C . LEU B 1 185 ? -6.441 -12.484 -12.695 1 94.12 185 LEU B C 1
ATOM 3226 O O . LEU B 1 185 ? -6.77 -12.141 -11.555 1 94.12 185 LEU B O 1
ATOM 3230 N N . SER B 1 186 ? -5.238 -12.742 -13.047 1 88.44 186 SER B N 1
ATOM 3231 C CA . SER B 1 186 ? -4.148 -12.609 -12.078 1 88.44 186 SER B CA 1
ATOM 3232 C C . SER B 1 186 ? -3.965 -11.156 -11.648 1 88.44 186 SER B C 1
ATOM 3234 O O . SER B 1 186 ? -3.729 -10.875 -10.477 1 88.44 186 SER B O 1
ATOM 3236 N N . PHE B 1 187 ? -4.082 -10.258 -12.562 1 88.12 187 PHE B N 1
ATOM 3237 C CA . PHE B 1 187 ? -3.998 -8.836 -12.25 1 88.12 187 PHE B CA 1
ATOM 3238 C C . PHE B 1 187 ? -5.109 -8.422 -11.297 1 88.12 187 PHE B C 1
ATOM 3240 O O . PHE B 1 187 ? -4.863 -7.727 -10.312 1 88.12 187 PHE B O 1
ATOM 3247 N N . ILE B 1 188 ? -6.242 -8.914 -11.609 1 95.38 188 ILE B N 1
ATOM 3248 C CA . ILE B 1 188 ? -7.402 -8.562 -10.797 1 95.38 188 ILE B CA 1
ATOM 3249 C C . ILE B 1 188 ? -7.191 -9.047 -9.359 1 95.38 188 ILE B C 1
ATOM 3251 O O . ILE B 1 188 ? -7.445 -8.312 -8.406 1 95.38 188 ILE B O 1
ATOM 3255 N N . CYS B 1 189 ? -6.734 -10.25 -9.211 1 92.5 189 CYS B N 1
ATOM 3256 C CA . CYS B 1 189 ? -6.445 -10.789 -7.891 1 92.5 189 CYS B CA 1
ATOM 3257 C C . CYS B 1 189 ? -5.414 -9.938 -7.164 1 92.5 189 CYS B C 1
ATOM 3259 O O . CYS B 1 189 ? -5.551 -9.672 -5.969 1 92.5 189 CYS B O 1
ATOM 3261 N N . ARG B 1 190 ? -4.508 -9.516 -7.836 1 88.56 190 ARG B N 1
ATOM 3262 C CA . ARG B 1 190 ? -3.455 -8.672 -7.277 1 88.56 190 ARG B CA 1
ATOM 3263 C C . ARG B 1 190 ? -4.012 -7.332 -6.816 1 88.56 190 ARG B C 1
ATOM 3265 O O . ARG B 1 190 ? -3.65 -6.836 -5.75 1 88.56 190 ARG B O 1
ATOM 3272 N N . PHE B 1 191 ? -4.828 -6.762 -7.641 1 93.38 191 PHE B N 1
ATOM 3273 C CA . PHE B 1 191 ? -5.418 -5.477 -7.285 1 93.38 191 PHE B CA 1
ATOM 3274 C C . PHE B 1 191 ? -6.238 -5.594 -6.004 1 93.38 191 PHE B C 1
ATOM 3276 O O . PHE B 1 191 ? -6.207 -4.699 -5.16 1 93.38 191 PHE B O 1
ATOM 3283 N N . LEU B 1 192 ? -6.918 -6.719 -5.883 1 95.25 192 LEU B N 1
ATOM 3284 C CA . LEU B 1 192 ? -7.699 -6.934 -4.672 1 95.25 192 LEU B CA 1
ATOM 3285 C C . LEU B 1 192 ? -6.789 -7.121 -3.463 1 95.25 192 LEU B C 1
ATOM 3287 O O . LEU B 1 192 ? -7.078 -6.609 -2.379 1 95.25 192 LEU B O 1
ATOM 3291 N N . GLU B 1 193 ? -5.785 -7.852 -3.674 1 92.06 193 GLU B N 1
ATOM 3292 C CA . GLU B 1 193 ? -4.801 -8.055 -2.613 1 92.06 193 GLU B CA 1
ATOM 3293 C C . GLU B 1 193 ? -4.18 -6.73 -2.18 1 92.06 193 GLU B C 1
ATOM 3295 O O . GLU B 1 193 ? -4.016 -6.477 -0.983 1 92.06 193 GLU B O 1
ATOM 3300 N N . ARG B 1 194 ? -3.881 -5.891 -3.076 1 91.75 194 ARG B N 1
ATOM 3301 C CA . ARG B 1 194 ? -3.314 -4.578 -2.787 1 91.75 194 ARG B CA 1
ATOM 3302 C C . ARG B 1 194 ? -4.336 -3.686 -2.086 1 91.75 194 ARG B C 1
ATOM 3304 O O . ARG B 1 194 ? -3.984 -2.924 -1.183 1 91.75 194 ARG B O 1
ATOM 3311 N N . ALA B 1 195 ? -5.527 -3.789 -2.582 1 95.19 195 ALA B N 1
ATOM 3312 C CA . ALA B 1 195 ? -6.59 -3.039 -1.912 1 95.19 195 ALA B CA 1
ATOM 3313 C C . ALA B 1 195 ? -6.695 -3.434 -0.442 1 95.19 195 ALA B C 1
ATOM 3315 O O . ALA B 1 195 ? -6.785 -2.568 0.434 1 95.19 195 ALA B O 1
ATOM 3316 N N . ALA B 1 196 ? -6.668 -4.723 -0.232 1 94.69 196 ALA B N 1
ATOM 3317 C CA . ALA B 1 196 ? -6.715 -5.211 1.144 1 94.69 196 ALA B CA 1
ATOM 3318 C C . ALA B 1 196 ? -5.508 -4.727 1.94 1 94.69 196 ALA B C 1
ATOM 3320 O O . ALA B 1 196 ? -5.621 -4.418 3.129 1 94.69 196 ALA B O 1
ATOM 3321 N N . ASP B 1 197 ? -4.426 -4.648 1.334 1 91.56 197 ASP B N 1
ATOM 3322 C CA . ASP B 1 197 ? -3.217 -4.156 1.987 1 91.56 197 ASP B CA 1
ATOM 3323 C C . ASP B 1 197 ? -3.373 -2.697 2.408 1 91.56 197 ASP B C 1
ATOM 3325 O O . ASP B 1 197 ? -2.943 -2.309 3.496 1 91.56 197 ASP B O 1
ATOM 3329 N N . HIS B 1 198 ? -3.938 -1.899 1.591 1 94.06 198 HIS B N 1
ATOM 3330 C CA . HIS B 1 198 ? -4.176 -0.501 1.933 1 94.06 198 HIS B CA 1
ATOM 3331 C C . HIS B 1 198 ? -5.145 -0.377 3.104 1 94.06 198 HIS B C 1
ATOM 3333 O O . HIS B 1 198 ? -5.023 0.538 3.922 1 94.06 198 HIS B O 1
ATOM 3339 N N . VAL B 1 199 ? -6.109 -1.309 3.119 1 95.25 199 VAL B N 1
ATOM 3340 C CA . VAL B 1 199 ? -7.012 -1.301 4.266 1 95.25 199 VAL B CA 1
ATOM 3341 C C . VAL B 1 199 ? -6.238 -1.634 5.535 1 95.25 199 VAL B C 1
ATOM 3343 O O . VAL B 1 199 ? -6.48 -1.046 6.594 1 95.25 199 VAL B O 1
ATOM 3346 N N . THR B 1 200 ? -5.348 -2.537 5.406 1 91.88 200 THR B N 1
ATOM 3347 C CA . THR B 1 200 ? -4.496 -2.875 6.547 1 91.88 200 THR B CA 1
ATOM 3348 C C . THR B 1 200 ? -3.684 -1.663 6.988 1 91.88 200 THR B C 1
ATOM 3350 O O . THR B 1 200 ? -3.508 -1.432 8.188 1 91.88 200 THR B O 1
ATOM 3353 N N . ASN B 1 201 ? -3.213 -0.893 6.055 1 90.81 201 ASN B N 1
ATOM 3354 C CA . ASN B 1 201 ? -2.5 0.34 6.371 1 90.81 201 ASN B CA 1
ATOM 3355 C C . ASN B 1 201 ? -3.367 1.298 7.184 1 90.81 201 ASN B C 1
ATOM 3357 O O . ASN B 1 201 ? -2.889 1.933 8.125 1 90.81 201 ASN B O 1
ATOM 3361 N N . ILE B 1 202 ? -4.609 1.417 6.75 1 93.5 202 ILE B N 1
ATOM 3362 C CA . ILE B 1 202 ? -5.547 2.279 7.461 1 93.5 202 ILE B CA 1
ATOM 3363 C C . ILE B 1 202 ? -5.641 1.851 8.922 1 93.5 202 ILE B C 1
ATOM 3365 O O . ILE B 1 202 ? -5.551 2.684 9.828 1 93.5 202 ILE B O 1
ATOM 3369 N N . SER B 1 203 ? -5.773 0.573 9.102 1 91.25 203 SER B N 1
ATOM 3370 C CA . SER B 1 203 ? -5.867 0.032 10.453 1 91.25 203 SER B CA 1
ATOM 3371 C C . SER B 1 203 ? -4.602 0.328 11.258 1 91.25 203 SER B C 1
ATOM 3373 O O . SER B 1 203 ? -4.676 0.62 12.453 1 91.25 203 SER B O 1
ATOM 3375 N N . GLU B 1 204 ? -3.52 0.308 10.688 1 87.69 204 GLU B N 1
ATOM 3376 C CA . GLU B 1 204 ? -2.254 0.584 11.359 1 87.69 204 GLU B CA 1
ATOM 3377 C C . GLU B 1 204 ? -2.141 2.057 11.742 1 87.69 204 GLU B C 1
ATOM 3379 O O . GLU B 1 204 ? -1.6 2.389 12.797 1 87.69 204 GLU B O 1
ATOM 3384 N N . HIS B 1 205 ? -2.594 2.887 10.789 1 89.38 205 HIS B N 1
ATOM 3385 C CA . HIS B 1 205 ? -2.607 4.309 11.117 1 89.38 205 HIS B CA 1
ATOM 3386 C C . HIS B 1 205 ? -3.436 4.57 12.375 1 89.38 205 HIS B C 1
ATOM 3388 O O . HIS B 1 205 ? -3.055 5.391 13.211 1 89.38 205 HIS B O 1
ATOM 3394 N N . ILE B 1 206 ? -4.523 3.871 12.453 1 87.75 206 ILE B N 1
ATOM 3395 C CA . ILE B 1 206 ? -5.426 4.059 13.586 1 87.75 206 ILE B CA 1
ATOM 3396 C C . ILE B 1 206 ? -4.766 3.543 14.859 1 87.75 206 ILE B C 1
ATOM 3398 O O . ILE B 1 206 ? -4.875 4.164 15.922 1 87.75 206 ILE B O 1
ATOM 3402 N N . PHE B 1 207 ? -4.074 2.498 14.703 1 83.44 207 PHE B N 1
ATOM 3403 C CA . PHE B 1 207 ? -3.338 1.946 15.836 1 83.44 207 PHE B CA 1
ATOM 3404 C C . PHE B 1 207 ? -2.314 2.949 16.359 1 83.44 207 PHE B C 1
ATOM 3406 O O . PHE B 1 207 ? -2.201 3.156 17.562 1 83.44 207 PHE B O 1
ATOM 3413 N N . TYR B 1 208 ? -1.657 3.578 15.5 1 79.38 208 TYR B N 1
ATOM 3414 C CA . TYR B 1 208 ? -0.637 4.551 15.867 1 79.38 208 TYR B CA 1
ATOM 3415 C C . TYR B 1 208 ? -1.268 5.793 16.484 1 79.38 208 TYR B C 1
ATOM 3417 O O . TYR B 1 208 ? -0.687 6.41 17.375 1 79.38 208 TYR B O 1
ATOM 3425 N N . LEU B 1 209 ? -2.398 6.156 15.969 1 82.56 209 LEU B N 1
ATOM 3426 C CA . LEU B 1 209 ? -3.105 7.32 16.484 1 82.56 209 LEU B CA 1
ATOM 3427 C C . LEU B 1 209 ? -3.521 7.102 17.938 1 82.56 209 LEU B C 1
ATOM 3429 O O . LEU B 1 209 ? -3.354 7.992 18.781 1 82.56 209 LEU B O 1
ATOM 3433 N N . VAL B 1 210 ? -3.947 5.906 18.188 1 79.69 210 VAL B N 1
ATOM 3434 C CA . VAL B 1 210 ? -4.473 5.609 19.516 1 79.69 210 VAL B CA 1
ATOM 3435 C C . VAL B 1 210 ? -3.318 5.344 20.484 1 79.69 210 VAL B C 1
ATOM 3437 O O . VAL B 1 210 ? -3.346 5.793 21.625 1 79.69 210 VAL B O 1
ATOM 3440 N N . LYS B 1 211 ? -2.283 4.664 20 1 73.44 211 LYS B N 1
ATOM 3441 C CA . LYS B 1 211 ? -1.128 4.379 20.844 1 73.44 211 LYS B CA 1
ATOM 3442 C C . LYS B 1 211 ? -0.343 5.652 21.156 1 73.44 211 LYS B C 1
ATOM 3444 O O . LYS B 1 211 ? 0.165 5.824 22.266 1 73.44 211 LYS B O 1
ATOM 3449 N N . GLY B 1 212 ? -0.007 6.348 20 1 60.59 212 GLY B N 1
ATOM 3450 C CA . GLY B 1 212 ? 0.673 7.617 20.219 1 60.59 212 GLY B CA 1
ATOM 3451 C C . GLY B 1 212 ? -0.022 8.5 21.234 1 60.59 212 GLY B C 1
ATOM 3452 O O . GLY B 1 212 ? 0.635 9.211 22 1 60.59 212 GLY B O 1
ATOM 3453 N N . ARG B 1 213 ? -1.274 8.5 21.203 1 56.59 213 ARG B N 1
ATOM 3454 C CA . ARG B 1 213 ? -2.031 9.219 22.219 1 56.59 213 ARG B CA 1
ATOM 3455 C C . ARG B 1 213 ? -1.725 8.68 23.609 1 56.59 213 ARG B C 1
ATOM 3457 O O . ARG B 1 213 ? -1.639 9.445 24.578 1 56.59 213 ARG B O 1
ATOM 3464 N N . GLN B 1 214 ? -1.557 7.48 23.609 1 46.56 214 GLN B N 1
ATOM 3465 C CA . GLN B 1 214 ? -1.274 6.891 24.906 1 46.56 214 GLN B CA 1
ATOM 3466 C C . GLN B 1 214 ? 0.092 7.332 25.422 1 46.56 214 GLN B C 1
ATOM 3468 O O . GLN B 1 214 ? 0.26 7.566 26.625 1 46.56 214 GLN B O 1
ATOM 3473 N N . TYR B 1 215 ? 0.954 7.41 24.531 1 44.59 215 TYR B N 1
ATOM 3474 C CA . TYR B 1 215 ? 2.252 7.902 24.984 1 44.59 215 TYR B CA 1
ATOM 3475 C C . TYR B 1 215 ? 2.17 9.367 25.391 1 44.59 215 TYR B C 1
ATOM 3477 O O . TYR B 1 215 ? 2.846 9.797 26.328 1 44.59 215 TYR B O 1
ATOM 3485 N N . ASP B 1 216 ? 1.496 10.219 24.594 1 44.47 216 ASP B N 1
ATOM 3486 C CA . ASP B 1 216 ? 1.334 11.617 24.984 1 44.47 216 ASP B CA 1
ATOM 3487 C C . ASP B 1 216 ? 0.669 11.727 26.344 1 44.47 216 ASP B C 1
ATOM 3489 O O . ASP B 1 216 ? 1.008 12.617 27.141 1 44.47 216 ASP B O 1
ATOM 3493 N N . LEU B 1 217 ? -0.334 10.922 26.609 1 40.25 217 LEU B N 1
ATOM 3494 C CA . LEU B 1 217 ? -0.987 10.945 27.906 1 40.25 217 LEU B CA 1
ATOM 3495 C C . LEU B 1 217 ? -0.011 10.555 29.016 1 40.25 217 LEU B C 1
ATOM 3497 O O . LEU B 1 217 ? -0.1 11.055 30.141 1 40.25 217 LEU B O 1
ATOM 3501 N N . ASN B 1 218 ? 0.718 9.57 28.656 1 37.38 218 ASN B N 1
ATOM 3502 C CA . ASN B 1 218 ? 1.627 9.195 29.734 1 37.38 218 ASN B CA 1
ATOM 3503 C C . ASN B 1 218 ? 2.717 10.242 29.938 1 37.38 218 ASN B C 1
ATOM 3505 O O . ASN B 1 218 ? 3.369 10.266 30.984 1 37.38 218 ASN B O 1
ATOM 3509 N N . ASN B 1 219 ? 3.178 10.852 28.875 1 36.41 219 ASN B N 1
ATOM 3510 C CA . ASN B 1 219 ? 4.188 11.875 29.109 1 36.41 219 ASN B CA 1
ATOM 3511 C C . ASN B 1 219 ? 3.555 13.219 29.453 1 36.41 219 ASN B C 1
ATOM 3513 O O . ASN B 1 219 ? 4.262 14.211 29.656 1 36.41 219 ASN B O 1
ATOM 3517 N N . SER B 1 220 ? 2.27 13.43 29.109 1 32.38 220 SER B N 1
ATOM 3518 C CA . SER B 1 220 ? 1.738 14.633 29.75 1 32.38 220 SER B CA 1
ATOM 3519 C C . SER B 1 220 ? 1.495 14.414 31.234 1 32.38 220 SER B C 1
ATOM 3521 O O . SER B 1 220 ? 1.098 13.32 31.656 1 32.38 220 SER B O 1
#